Protein AF-0000000087791863 (afdb_homodimer)

Radius of gyration: 33.5 Å; Cα contacts (8 Å, |Δi|>4): 491; chains: 2; bounding box: 74×76×170 Å

Sequence (492 aa):
MNHEKNMSDNQSNGPSPSRRAFLNRAALTGAMGAVVIAGARPIWAQNAVPNVDATAPSPAPASTPATDDAKMAETPMAKAPVTSASDLEILNFALGLERLEAAFYSQVLGAHESRAYLTGRLLESAREIGAIEISHVETLQNAIIAAGGTLAPAATYRFPNNVFISPVAFSWFGYTLEEIGIGAYLGAVSQIESKDLRKAAASIYGSEVRHAAVLRSLGGFTFSPRYFESPLSVAQVQTLVAPYSAMNHEKNMSDNQSNGPSPSRRAFLNRAALTGAMGAVVIAGARPIWAQNAVPNVDATAPSPAPASTPATDDAKMAETPMAKAPVTSASDLEILNFALGLERLEAAFYSQVLGAHESRAYLTGRLLESAREIGAIEISHVETLQNAIIAAGGTLAPAATYRFPNNVFISPVAFSWFGYTLEEIGIGAYLGAVSQIESKDLRKAAASIYGSEVRHAAVLRSLGGFTFSPRYFESPLSVAQVQTLVAPYSA

Foldseek 3Di:
DDDDPDDDDDDDDDDPDDPDDDDDDPPPVPPPDPPPPDPPDPPPPDDPPDPPPPPDPDPPPDDPDDPDPPPPPPPPPPPPPQFDPVQLVLLLLLLQLLLQLLVLLVVLVVLCVVAVQDDDPLNVLSVVVSVVSVVLNVVSVVVSVVSVHDHDDHFAWADDPVLNRHSLNVLVVQLVSLLLLLQSLVVSLVPGDDPVSSVSSVVVNVVSVVSNCSSCVVSVHDDDDDPDRHHDDSVRSCVVRVVTTD/DDDPPDDDDDPPDPPPDPPDDDDDDPPPVPPPDPPPDDDDDPPPPDDPPPPPPPVPPPDDPDDPDDPDCPPPPPPPPPPPPQFDPVQLVLLLLLLQLLLQLLVLLVVLLVLCVVAVQDDDPLNVLSVVVSVVSVVLNVVSVVVSVVSVHDHDDHFAWADDPVLNRHSLNVLVVQLVSLLLLLQSLVVSLVPGDDPVSSVSSVVVNVVSVVSNCSSCVVSVHDDDDDPDRHHDDSVRSCVVRVVTTD

Secondary structure (DSSP, 8-state):
-------------------------------------------TT---------------------------------------HHHHHHHHHHHHHHHHHHHHHHHHHHHHHHH----HHHHHHHHHHHHHHHHHHHHHHHHHHHTT--PPPP--B---GGGGT-HHHHHHHHHHHHHHHHHHHHHHHHH---HHHHHHHHHHHHHHHHHHHHHHHHTT------S------HHHHHHHHGGGB-/-------------------------------------------TT---------------------------------------HHHHHHHHHHHHHHHHHHHHHHHHHHHHHHH----HHHHHHHHHHHHHHHHHHHHHHHHHHHTT--PPPP--B---GGGGT-HHHHHHHHHHHHHHHHHHHHHHHHH---HHHHHHHHHHHHHHHHHHHHHHHHTT------S------HHHHHHHHGGGB-

Solvent-accessible surface area (backbone atoms only — not comparable to full-atom values): 29294 Å² total; per-residue (Å²): 142,79,86,75,91,67,90,73,91,88,82,92,74,86,78,81,85,75,94,78,86,77,97,83,82,85,71,82,70,78,74,82,72,81,74,80,72,79,82,72,79,81,74,82,72,64,86,69,75,75,76,73,76,73,64,73,77,71,77,77,76,77,82,72,74,82,67,80,76,70,74,69,73,74,62,76,68,75,71,72,81,78,63,49,72,67,41,50,52,51,47,40,52,51,34,52,51,30,46,51,51,22,49,51,34,48,50,39,54,54,37,30,74,79,60,63,50,55,57,70,68,57,38,52,46,44,53,52,52,26,54,31,28,46,50,50,30,52,51,42,52,51,52,37,47,75,53,72,45,79,82,65,81,86,82,48,73,48,74,71,71,54,41,54,66,31,56,54,46,29,20,51,49,51,22,50,53,25,50,50,48,33,14,40,34,42,37,44,40,28,65,41,73,52,44,70,60,19,36,52,43,42,17,43,29,49,21,28,49,36,46,23,42,42,27,29,44,72,47,74,38,87,58,69,70,47,74,56,49,64,64,32,52,72,68,54,49,49,61,72,48,46,82,31,54,99,135,87,70,86,69,87,76,84,89,78,83,69,71,75,77,76,82,82,88,81,85,73,96,79,80,84,71,82,69,80,75,80,73,82,75,78,75,79,81,78,75,81,71,84,71,64,88,70,75,75,76,74,77,72,63,73,75,73,78,78,77,77,80,73,75,81,68,80,76,70,76,70,74,74,63,76,68,76,72,70,78,78,63,48,71,65,40,49,53,50,47,40,53,51,35,53,52,30,46,52,51,23,49,50,33,50,52,38,55,54,37,29,75,79,61,62,51,54,56,73,68,57,38,52,45,44,54,51,51,26,54,29,28,46,49,50,30,53,51,43,54,52,51,38,47,74,54,72,45,78,82,66,80,88,82,48,74,49,74,71,70,55,41,54,66,30,54,54,46,30,22,51,51,52,21,51,54,25,50,51,47,34,14,41,33,41,37,43,42,28,66,40,74,53,45,69,61,18,36,53,43,42,17,44,30,50,21,27,49,37,45,22,42,44,26,28,42,73,46,74,41,86,58,68,71,48,74,55,50,63,65,31,52,72,67,55,50,50,61,72,47,48,83,33,54,99

InterPro domains:
  IPR006311 Twin-arginine translocation pathway, signal sequence [PS51318] (1-48)
  IPR009078 Ferritin-like superfamily [SSF47240] (84-220)
  IPR012347 Ferritin-like [G3DSA:1.20.1260.10] (82-220)
  IPR052965 Pigment-associated catalase-like [PTHR31694] (50-220)

Nearest PDB structures (foldseek):
  8w9k-assembly2_C  TM=8.940E-01  e=1.267E-07  Ramazzottius varieornatus
  8kce-assembly1_A-2  TM=8.966E-01  e=3.757E-07  Ramazzottius varieornatus
  2ib0-assembly1_A  TM=8.498E-01  e=1.342E-03  Mycobacterium tuberculosis
  2ib0-assembly1_B  TM=8.751E-01  e=2.253E-03  Mycobacterium tuberculosis
  3erz-assembly1_A  TM=7.883E-01  e=4.540E-02  Homo sapiens

pLDDT: mean 72.41, std 34.54, range [17.77, 98.88]

Organism: NCBI:txid1960156

Structure (mmCIF, N/CA/C/O backbone):
data_AF-0000000087791863-model_v1
#
loop_
_entity.id
_entity.type
_entity.pdbx_description
1 polymer 'Ferritin-like domain-containing protein'
#
loop_
_atom_site.group_PDB
_atom_site.id
_atom_site.type_symbol
_atom_site.label_atom_id
_atom_site.label_alt_id
_atom_site.label_comp_id
_atom_site.label_asym_id
_atom_site.label_entity_id
_atom_site.label_seq_id
_atom_site.pdbx_PDB_ins_code
_atom_site.Cartn_x
_atom_site.Cartn_y
_atom_site.Cartn_z
_atom_site.occupancy
_atom_site.B_iso_or_equiv
_atom_site.auth_seq_id
_atom_site.auth_comp_id
_atom_site.auth_asym_id
_atom_site.auth_atom_id
_atom_site.pdbx_PDB_model_num
ATOM 1 N N . MET A 1 1 ? -21.234 -7.641 95.438 1 21.47 1 MET A N 1
ATOM 2 C CA . MET A 1 1 ? -22.078 -8.602 94.75 1 21.47 1 MET A CA 1
ATOM 3 C C . MET A 1 1 ? -21.656 -8.711 93.25 1 21.47 1 MET A C 1
ATOM 5 O O . MET A 1 1 ? -21.031 -7.797 92.75 1 21.47 1 MET A O 1
ATOM 9 N N . ASN A 1 2 ? -21.938 -9.898 92.5 1 19.34 2 ASN A N 1
ATOM 10 C CA . ASN A 1 2 ? -21.562 -10.891 91.5 1 19.34 2 ASN A CA 1
ATOM 11 C C . ASN A 1 2 ? -21.938 -10.453 90.125 1 19.34 2 ASN A C 1
ATOM 13 O O . ASN A 1 2 ? -21.5 -11.055 89.125 1 19.34 2 ASN A O 1
ATOM 17 N N . HIS A 1 3 ? -23.062 -9.641 90 1 20.61 3 HIS A N 1
ATOM 18 C CA . HIS A 1 3 ? -23.891 -10.109 88.875 1 20.61 3 HIS A CA 1
ATOM 19 C C . HIS A 1 3 ? -23.125 -10.062 87.562 1 20.61 3 HIS A C 1
ATOM 21 O O . HIS A 1 3 ? -22.203 -9.258 87.438 1 20.61 3 HIS A O 1
ATOM 27 N N . GLU A 1 4 ? -23.609 -10.867 86.5 1 18.36 4 GLU A N 1
ATOM 28 C CA . GLU A 1 4 ? -23.578 -11.805 85.375 1 18.36 4 GLU A CA 1
ATOM 29 C C . GLU A 1 4 ? -23.594 -11.078 84.062 1 18.36 4 GLU A C 1
ATOM 31 O O . GLU A 1 4 ? -24.609 -10.461 83.688 1 18.36 4 GLU A O 1
ATOM 36 N N . LYS A 1 5 ? -22.688 -10.172 83.688 1 23.77 5 LYS A N 1
ATOM 37 C CA . LYS A 1 5 ? -22.656 -9.414 82.438 1 23.77 5 LYS A CA 1
ATOM 38 C C . LYS A 1 5 ? -22.844 -10.336 81.25 1 23.77 5 LYS A C 1
ATOM 40 O O . LYS A 1 5 ? -21.875 -10.906 80.75 1 23.77 5 LYS A O 1
ATOM 45 N N . ASN A 1 6 ? -23.859 -11.25 81.375 1 18.31 6 ASN A N 1
ATOM 46 C CA . ASN A 1 6 ? -24.016 -12.422 80.562 1 18.31 6 ASN A CA 1
ATOM 47 C C . ASN A 1 6 ? -23.938 -12.062 79.062 1 18.31 6 ASN A C 1
ATOM 49 O O . ASN A 1 6 ? -23.141 -12.648 78.312 1 18.31 6 ASN A O 1
ATOM 53 N N . MET A 1 7 ? -25.109 -11.883 78.312 1 19.31 7 MET A N 1
ATOM 54 C CA . MET A 1 7 ? -25.625 -12.898 77.375 1 19.31 7 MET A CA 1
ATOM 55 C C . MET A 1 7 ? -25.094 -12.664 76 1 19.31 7 MET A C 1
ATOM 57 O O . MET A 1 7 ? -24.562 -11.602 75.688 1 19.31 7 MET A O 1
ATOM 61 N N . SER A 1 8 ? -25.734 -13.352 74.75 1 18.3 8 SER A N 1
ATOM 62 C CA . SER A 1 8 ? -25.797 -14.43 73.75 1 18.3 8 SER A CA 1
ATOM 63 C C . SER A 1 8 ? -25.938 -13.883 72.375 1 18.3 8 SER A C 1
ATOM 65 O O . SER A 1 8 ? -26.078 -14.648 71.375 1 18.3 8 SER A O 1
ATOM 67 N N . ASP A 1 9 ? -26.047 -12.523 72.188 1 19.36 9 ASP A N 1
ATOM 68 C CA . ASP A 1 9 ? -26.969 -12.484 71 1 19.36 9 ASP A CA 1
ATOM 69 C C . ASP A 1 9 ? -26.422 -13.258 69.812 1 19.36 9 ASP A C 1
ATOM 71 O O . ASP A 1 9 ? -25.203 -13.352 69.688 1 19.36 9 ASP A O 1
ATOM 75 N N . ASN A 1 10 ? -27.25 -13.812 68.875 1 19.39 10 ASN A N 1
ATOM 76 C CA . ASN A 1 10 ? -27.734 -14.82 67.938 1 19.39 10 ASN A CA 1
ATOM 77 C C . ASN A 1 10 ? -27.016 -14.711 66.625 1 19.39 10 ASN A C 1
ATOM 79 O O . ASN A 1 10 ? -26.453 -13.664 66.25 1 19.39 10 ASN A O 1
ATOM 83 N N . GLN A 1 11 ? -27.312 -15.688 65.5 1 17.83 11 GLN A N 1
ATOM 84 C CA . GLN A 1 11 ? -26.922 -16.75 64.562 1 17.83 11 GLN A CA 1
ATOM 85 C C . GLN A 1 11 ? -26.75 -16.188 63.156 1 17.83 11 GLN A C 1
ATOM 87 O O . GLN A 1 11 ? -25.844 -16.594 62.438 1 17.83 11 GLN A O 1
ATOM 92 N N . SER A 1 12 ? -27.719 -15.359 62.531 1 19.52 12 SER A N 1
ATOM 93 C CA . SER A 1 12 ? -28.281 -15.984 61.312 1 19.52 12 SER A CA 1
ATOM 94 C C . SER A 1 12 ? -27.312 -15.914 60.156 1 19.52 12 SER A C 1
ATOM 96 O O . SER A 1 12 ? -26.5 -14.992 60.062 1 19.52 12 SER A O 1
ATOM 98 N N . ASN A 1 13 ? -27.266 -17.016 59.094 1 19.86 13 ASN A N 1
ATOM 99 C CA . ASN A 1 13 ? -26.625 -17.906 58.125 1 19.86 13 ASN A CA 1
ATOM 100 C C . ASN A 1 13 ? -26.484 -17.25 56.75 1 19.86 13 ASN A C 1
ATOM 102 O O . ASN A 1 13 ? -25.812 -17.781 55.875 1 19.86 13 ASN A O 1
ATOM 106 N N . GLY A 1 14 ? -27.375 -16.375 56.156 1 21.92 14 GLY A N 1
ATOM 107 C CA . GLY A 1 14 ? -27.781 -16.844 54.844 1 21.92 14 GLY A CA 1
ATOM 108 C C . GLY A 1 14 ? -26.688 -16.672 53.781 1 21.92 14 GLY A C 1
ATOM 109 O O . GLY A 1 14 ? -25.922 -15.711 53.844 1 21.92 14 GLY A O 1
ATOM 110 N N . PRO A 1 15 ? -26.219 -17.828 53.031 1 22.89 15 PRO A N 1
ATOM 111 C CA . PRO A 1 15 ? -25.125 -18.141 52.125 1 22.89 15 PRO A CA 1
ATOM 112 C C . PRO A 1 15 ? -25.203 -17.328 50.812 1 22.89 15 PRO A C 1
ATOM 114 O O . PRO A 1 15 ? -26.266 -17.203 50.219 1 22.89 15 PRO A O 1
ATOM 117 N N . SER A 1 16 ? -24.719 -16.141 50.781 1 22.75 16 SER A N 1
ATOM 118 C CA . SER A 1 16 ? -24.875 -15.367 49.562 1 22.75 16 SER A CA 1
ATOM 119 C C . SER A 1 16 ? -24.469 -16.188 48.344 1 22.75 16 SER A C 1
ATOM 121 O O . SER A 1 16 ? -23.438 -16.859 48.344 1 22.75 16 SER A O 1
ATOM 123 N N . PRO A 1 17 ? -25.344 -16.344 47.25 1 20.08 17 PRO A N 1
ATOM 124 C CA . PRO A 1 17 ? -25.453 -17.156 46.031 1 20.08 17 PRO A CA 1
ATOM 125 C C . PRO A 1 17 ? -24.219 -17.047 45.125 1 20.08 17 PRO A C 1
ATOM 127 O O . PRO A 1 17 ? -23.484 -16.078 45.219 1 20.08 17 PRO A O 1
ATOM 130 N N . SER A 1 18 ? -23.828 -18.281 44.406 1 19.94 18 SER A N 1
ATOM 131 C CA . SER A 1 18 ? -22.938 -19.047 43.531 1 19.94 18 SER A CA 1
ATOM 132 C C . SER A 1 18 ? -22.938 -18.5 42.125 1 19.94 18 SER A C 1
ATOM 134 O O . SER A 1 18 ? -22.609 -19.219 41.156 1 19.94 18 SER A O 1
ATOM 136 N N . ARG A 1 19 ? -22.969 -17.188 41.875 1 20.27 19 ARG A N 1
ATOM 137 C CA . ARG A 1 19 ? -23.203 -16.844 40.469 1 20.27 19 ARG A CA 1
ATOM 138 C C . ARG A 1 19 ? -22.219 -17.562 39.562 1 20.27 19 ARG A C 1
ATOM 140 O O . ARG A 1 19 ? -21.016 -17.359 39.656 1 20.27 19 ARG A O 1
ATOM 147 N N . ARG A 1 20 ? -22.484 -18.828 38.812 1 19.09 20 ARG A N 1
ATOM 148 C CA . ARG A 1 20 ? -22.156 -19.891 37.875 1 19.09 20 ARG A CA 1
ATOM 149 C C . ARG A 1 20 ? -21.5 -19.328 36.625 1 19.09 20 ARG A C 1
ATOM 151 O O . ARG A 1 20 ? -20.438 -19.781 36.219 1 19.09 20 ARG A O 1
ATOM 158 N N . ALA A 1 21 ? -22.266 -19.172 35.406 1 18.78 21 ALA A N 1
ATOM 159 C CA . ALA A 1 21 ? -22.344 -19.984 34.188 1 18.78 21 ALA A CA 1
ATOM 160 C C . ALA A 1 21 ? -21.344 -19.484 33.156 1 18.78 21 ALA A C 1
ATOM 162 O O . ALA A 1 21 ? -20.625 -20.297 32.531 1 18.78 21 ALA A O 1
ATOM 163 N N . PHE A 1 22 ? -21.562 -18.422 32.156 1 18.69 22 PHE A N 1
ATOM 164 C CA . PHE A 1 22 ? -21.797 -18.641 30.75 1 18.69 22 PHE A CA 1
ATOM 165 C C . PHE A 1 22 ? -20.5 -18.547 29.953 1 18.69 22 PHE A C 1
ATOM 167 O O . PHE A 1 22 ? -20.234 -19.391 29.094 1 18.69 22 PHE A O 1
ATOM 174 N N . LEU A 1 23 ? -19.875 -17.344 29.453 1 21.02 23 LEU A N 1
ATOM 175 C CA . LEU A 1 23 ? -19.641 -17.219 28.031 1 21.02 23 LEU A CA 1
ATOM 176 C C . LEU A 1 23 ? -18.375 -17.984 27.625 1 21.02 23 LEU A C 1
ATOM 178 O O . LEU A 1 23 ? -17.375 -17.953 28.328 1 21.02 23 LEU A O 1
ATOM 182 N N . ASN A 1 24 ? -18.391 -18.891 26.469 1 18.25 24 ASN A N 1
ATOM 183 C CA . ASN A 1 24 ? -17.859 -19.953 25.625 1 18.25 24 ASN A CA 1
ATOM 184 C C . ASN A 1 24 ? -16.594 -19.5 24.906 1 18.25 24 ASN A C 1
ATOM 186 O O . ASN A 1 24 ? -16.547 -18.406 24.328 1 18.25 24 ASN A O 1
ATOM 190 N N . ARG A 1 25 ? -15.344 -20.078 25.031 1 20.58 25 ARG A N 1
ATOM 191 C CA . ARG A 1 25 ? -13.945 -20.25 24.641 1 20.58 25 ARG A CA 1
ATOM 192 C C . ARG A 1 25 ? -13.836 -20.672 23.188 1 20.58 25 ARG A C 1
ATOM 194 O O . ARG A 1 25 ? -13.984 -21.844 22.859 1 20.58 25 ARG A O 1
ATOM 201 N N . ALA A 1 26 ? -14.406 -19.953 22.125 1 21.67 26 ALA A N 1
ATOM 202 C CA . ALA A 1 26 ? -14.227 -20.578 20.812 1 21.67 26 ALA A CA 1
ATOM 203 C C . ALA A 1 26 ? -12.742 -20.688 20.453 1 21.67 26 ALA A C 1
ATOM 205 O O . ALA A 1 26 ? -12.078 -19.672 20.219 1 21.67 26 ALA A O 1
ATOM 206 N N . ALA A 1 27 ? -11.922 -21.5 21 1 21.8 27 ALA A N 1
ATOM 207 C CA . ALA A 1 27 ? -10.555 -21.969 20.781 1 21.8 27 ALA A CA 1
ATOM 208 C C . ALA A 1 27 ? -10.406 -22.562 19.375 1 21.8 27 ALA A C 1
ATOM 210 O O . ALA A 1 27 ? -10.844 -23.688 19.125 1 21.8 27 ALA A O 1
ATOM 211 N N . LEU A 1 28 ? -10.797 -21.875 18.25 1 22.61 28 LEU A N 1
ATOM 212 C CA . LEU A 1 28 ? -10.594 -22.672 17.047 1 22.61 28 LEU A CA 1
ATOM 213 C C . LEU A 1 28 ? -9.125 -23.062 16.906 1 22.61 28 LEU A C 1
ATOM 215 O O . LEU A 1 28 ? -8.266 -22.203 16.703 1 22.61 28 LEU A O 1
ATOM 219 N N . THR A 1 29 ? -8.57 -23.891 17.609 1 22.8 29 THR A N 1
ATOM 220 C CA . THR A 1 29 ? -7.27 -24.547 17.609 1 22.8 29 THR A CA 1
ATOM 221 C C . THR A 1 29 ? -7.074 -25.344 16.312 1 22.8 29 THR A C 1
ATOM 223 O O . THR A 1 29 ? -7.465 -26.516 16.234 1 22.8 29 THR A O 1
ATOM 226 N N . GLY A 1 30 ? -7.473 -24.891 15.094 1 22.83 30 GLY A N 1
ATOM 227 C CA . GLY A 1 30 ? -7.305 -25.891 14.047 1 22.83 30 GLY A CA 1
ATOM 228 C C . GLY A 1 30 ? -5.879 -26.391 13.93 1 22.83 30 GLY A C 1
ATOM 229 O O . GLY A 1 30 ? -4.926 -25.625 14.062 1 22.83 30 GLY A O 1
ATOM 230 N N . ALA A 1 31 ? -5.594 -27.578 14.305 1 22.31 31 ALA A N 1
ATOM 231 C CA . ALA A 1 31 ? -4.438 -28.469 14.289 1 22.31 31 ALA A CA 1
ATOM 232 C C . ALA A 1 31 ? -3.92 -28.672 12.867 1 22.31 31 ALA A C 1
ATOM 234 O O . ALA A 1 31 ? -4.625 -29.219 12.016 1 22.31 31 ALA A O 1
ATOM 235 N N . MET A 1 32 ? -3.295 -27.703 12.273 1 24.03 32 MET A N 1
ATOM 236 C CA . MET A 1 32 ? -2.752 -27.938 10.938 1 24.03 32 MET A CA 1
ATOM 237 C C . MET A 1 32 ? -1.8 -29.125 10.938 1 24.03 32 MET A C 1
ATOM 239 O O . MET A 1 32 ? -0.81 -29.141 11.672 1 24.03 32 MET A O 1
ATOM 243 N N . GLY A 1 33 ? -2.357 -30.328 10.805 1 22.7 33 GLY A N 1
ATOM 244 C CA . GLY A 1 33 ? -1.66 -31.609 10.695 1 22.7 33 GLY A CA 1
ATOM 245 C C . GLY A 1 33 ? -0.576 -31.609 9.641 1 22.7 33 GLY A C 1
ATOM 246 O O . GLY A 1 33 ? -0.689 -30.922 8.625 1 22.7 33 GLY A O 1
ATOM 247 N N . ALA A 1 34 ? 0.554 -31.938 10.008 1 24.33 34 ALA A N 1
ATOM 248 C CA . ALA A 1 34 ? 1.848 -32.062 9.344 1 24.33 34 ALA A CA 1
ATOM 249 C C . ALA A 1 34 ? 1.799 -33.125 8.242 1 24.33 34 ALA A C 1
ATOM 251 O O . ALA A 1 34 ? 1.674 -34.312 8.523 1 24.33 34 ALA A O 1
ATOM 252 N N . VAL A 1 35 ? 0.836 -32.969 7.199 1 22.64 35 VAL A N 1
ATOM 253 C CA . VAL A 1 35 ? 0.885 -34.062 6.254 1 22.64 35 VAL A CA 1
ATOM 254 C C . VAL A 1 35 ? 2.262 -34.125 5.598 1 22.64 35 VAL A C 1
ATOM 256 O O . VAL A 1 35 ? 2.77 -33.094 5.113 1 22.64 35 VAL A O 1
ATOM 259 N N . VAL A 1 36 ? 2.979 -35.062 5.957 1 23.2 36 VAL A N 1
ATOM 260 C CA . VAL A 1 36 ? 4.27 -35.5 5.453 1 23.2 36 VAL A CA 1
ATOM 261 C C . VAL A 1 36 ? 4.129 -35.938 3.996 1 23.2 36 VAL A C 1
ATOM 263 O O . VAL A 1 36 ? 3.486 -36.969 3.705 1 23.2 36 VAL A O 1
ATOM 266 N N . ILE A 1 37 ? 3.449 -35.156 3.17 1 22.34 37 ILE A N 1
ATOM 267 C CA . ILE A 1 37 ? 3.262 -35.75 1.859 1 22.34 37 ILE A CA 1
ATOM 268 C C . ILE A 1 37 ? 4.613 -35.938 1.173 1 22.34 37 ILE A C 1
ATOM 270 O O . ILE A 1 37 ? 5.445 -35.031 1.187 1 22.34 37 ILE A O 1
ATOM 274 N N . ALA A 1 38 ? 4.941 -37.219 0.893 1 22.48 38 ALA A N 1
ATOM 275 C CA . ALA A 1 38 ? 6.023 -37.812 0.118 1 22.48 38 ALA A CA 1
ATOM 276 C C . ALA A 1 38 ? 6.07 -37.25 -1.296 1 22.48 38 ALA A C 1
ATOM 278 O O . ALA A 1 38 ? 5.027 -37.031 -1.913 1 22.48 38 ALA A O 1
ATOM 279 N N . GLY A 1 39 ? 7.09 -36.531 -1.681 1 23.36 39 GLY A N 1
ATOM 280 C CA . GLY A 1 39 ? 7.516 -35.719 -2.812 1 23.36 39 GLY A CA 1
ATOM 281 C C . GLY A 1 39 ? 7.539 -36.5 -4.121 1 23.36 39 GLY A C 1
ATOM 282 O O . GLY A 1 39 ? 8.508 -37.188 -4.418 1 23.36 39 GLY A O 1
ATOM 283 N N . ALA A 1 40 ? 6.301 -37.219 -4.453 1 21.47 40 ALA A N 1
ATOM 284 C CA . ALA A 1 40 ? 6.5 -37.906 -5.73 1 21.47 40 ALA A CA 1
ATOM 285 C C . ALA A 1 40 ? 6.781 -36.906 -6.848 1 21.47 40 ALA A C 1
ATOM 287 O O . ALA A 1 40 ? 6.324 -35.75 -6.789 1 21.47 40 ALA A O 1
ATOM 288 N N . ARG A 1 41 ? 7.715 -37.188 -7.777 1 23.33 41 ARG A N 1
ATOM 289 C CA . ARG A 1 41 ? 8.375 -36.5 -8.891 1 23.33 41 ARG A CA 1
ATOM 290 C C . ARG A 1 41 ? 7.391 -36.219 -10.023 1 23.33 41 ARG A C 1
ATOM 292 O O . ARG A 1 41 ? 6.852 -37.156 -10.625 1 23.33 41 ARG A O 1
ATOM 299 N N . PRO A 1 42 ? 6.398 -35.219 -9.883 1 20.17 42 PRO A N 1
ATOM 300 C CA . PRO A 1 42 ? 5.449 -35.25 -11 1 20.17 42 PRO A CA 1
ATOM 301 C C . PRO A 1 42 ? 6.129 -35.094 -12.352 1 20.17 42 PRO A C 1
ATOM 303 O O . PRO A 1 42 ? 7.102 -34.344 -12.469 1 20.17 42 PRO A O 1
ATOM 306 N N . ILE A 1 43 ? 5.941 -36 -13.328 1 19.06 43 ILE A N 1
ATOM 307 C CA . ILE A 1 43 ? 6.41 -36.312 -14.68 1 19.06 43 ILE A CA 1
ATOM 308 C C . ILE A 1 43 ? 5.898 -35.25 -15.648 1 19.06 43 ILE A C 1
ATOM 310 O O . ILE A 1 43 ? 6.188 -35.281 -16.844 1 19.06 43 ILE A O 1
ATOM 314 N N . TRP A 1 44 ? 5.023 -34.312 -15.172 1 20.7 44 TRP A N 1
ATOM 315 C CA . TRP A 1 44 ? 4.266 -33.75 -16.297 1 20.7 44 TRP A CA 1
ATOM 316 C C . TRP A 1 44 ? 5.148 -32.875 -17.172 1 20.7 44 TRP A C 1
ATOM 318 O O . TRP A 1 44 ? 5.297 -31.688 -16.906 1 20.7 44 TRP A O 1
ATOM 328 N N . ALA A 1 45 ? 6.395 -33.188 -17.406 1 19.78 45 ALA A N 1
ATOM 329 C CA . ALA A 1 45 ? 7.281 -32.281 -18.156 1 19.78 45 ALA A CA 1
ATOM 330 C C . ALA A 1 45 ? 6.754 -32.031 -19.562 1 19.78 45 ALA A C 1
ATOM 332 O O . ALA A 1 45 ? 7.203 -31.125 -20.25 1 19.78 45 ALA A O 1
ATOM 333 N N . GLN A 1 46 ? 5.887 -32.906 -20.172 1 17.92 46 GLN A N 1
ATOM 334 C CA . GLN A 1 46 ? 6.328 -33.062 -21.562 1 17.92 46 GLN A CA 1
ATOM 335 C C . GLN A 1 46 ? 5.809 -31.938 -22.438 1 17.92 46 GLN A C 1
ATOM 337 O O . GLN A 1 46 ? 6.242 -31.781 -23.578 1 17.92 46 GLN A O 1
ATOM 342 N N . ASN A 1 47 ? 4.535 -31.406 -22.219 1 19.23 47 ASN A N 1
ATOM 343 C CA . ASN A 1 47 ? 3.855 -31.125 -23.469 1 19.23 47 ASN A CA 1
ATOM 344 C C . ASN A 1 47 ? 4.5 -29.953 -24.203 1 19.23 47 ASN A C 1
ATOM 346 O O . ASN A 1 47 ? 4.551 -28.844 -23.688 1 19.23 47 ASN A O 1
ATOM 350 N N . ALA A 1 48 ? 5.484 -30.188 -25.016 1 20.28 48 ALA A N 1
ATOM 351 C CA . ALA A 1 48 ? 6.297 -29.375 -25.922 1 20.28 48 ALA A CA 1
ATOM 352 C C . ALA A 1 48 ? 5.422 -28.578 -26.891 1 20.28 48 ALA A C 1
ATOM 354 O O . ALA A 1 48 ? 4.594 -29.156 -27.594 1 20.28 48 ALA A O 1
ATOM 355 N N . VAL A 1 49 ? 4.82 -27.484 -26.406 1 20.8 49 VAL A N 1
ATOM 356 C CA . VAL A 1 49 ? 4.07 -26.656 -27.344 1 20.8 49 VAL A CA 1
ATOM 357 C C . VAL A 1 49 ? 4.859 -26.5 -28.641 1 20.8 49 VAL A C 1
ATOM 359 O O . VAL A 1 49 ? 6.066 -26.25 -28.609 1 20.8 49 VAL A O 1
ATOM 362 N N . PRO A 1 50 ? 4.344 -27.125 -29.641 1 20.34 50 PRO A N 1
ATOM 363 C CA . PRO A 1 50 ? 4.945 -27.156 -30.984 1 20.34 50 PRO A CA 1
ATOM 364 C C . PRO A 1 50 ? 5.312 -25.766 -31.5 1 20.34 50 PRO A C 1
ATOM 366 O O . PRO A 1 50 ? 4.656 -24.781 -31.156 1 20.34 50 PRO A O 1
ATOM 369 N N . ASN A 1 51 ? 6.598 -25.562 -31.719 1 20.11 51 ASN A N 1
ATOM 370 C CA . ASN A 1 51 ? 7.359 -24.453 -32.281 1 20.11 51 ASN A CA 1
ATOM 371 C C . ASN A 1 51 ? 6.766 -23.984 -33.625 1 20.11 51 ASN A C 1
ATOM 373 O O . ASN A 1 51 ? 6.715 -24.75 -34.562 1 20.11 51 ASN A O 1
ATOM 377 N N . VAL A 1 52 ? 5.523 -23.469 -33.5 1 21.11 52 VAL A N 1
ATOM 378 C CA . VAL A 1 52 ? 4.914 -23.016 -34.75 1 21.11 52 VAL A CA 1
ATOM 379 C C . VAL A 1 52 ? 5.965 -22.312 -35.594 1 21.11 52 VAL A C 1
ATOM 381 O O . VAL A 1 52 ? 6.844 -21.625 -35.094 1 21.11 52 VAL A O 1
ATOM 384 N N . ASP A 1 53 ? 6.242 -22.953 -36.688 1 19.58 53 ASP A N 1
ATOM 385 C CA . ASP A 1 53 ? 7.176 -22.719 -37.812 1 19.58 53 ASP A CA 1
ATOM 386 C C . ASP A 1 53 ? 6.961 -21.344 -38.438 1 19.58 53 ASP A C 1
ATOM 388 O O . ASP A 1 53 ? 5.906 -21.078 -39 1 19.58 53 ASP A O 1
ATOM 392 N N . ALA A 1 54 ? 7.215 -20.312 -37.688 1 22.02 54 ALA A N 1
ATOM 393 C CA . ALA A 1 54 ? 7.145 -18.938 -38.188 1 22.02 54 ALA A CA 1
ATOM 394 C C . ALA A 1 54 ? 7.938 -18.766 -39.469 1 22.02 54 ALA A C 1
ATOM 396 O O . ALA A 1 54 ? 8.398 -17.656 -39.781 1 22.02 54 ALA A O 1
ATOM 397 N N . THR A 1 55 ? 7.852 -19.75 -40.344 1 21.39 55 THR A N 1
ATOM 398 C CA . THR A 1 55 ? 8.828 -19.625 -41.406 1 21.39 55 THR A CA 1
ATOM 399 C C . THR A 1 55 ? 8.508 -18.422 -42.281 1 21.39 55 THR A C 1
ATOM 401 O O . THR A 1 55 ? 9.156 -18.219 -43.312 1 21.39 55 THR A O 1
ATOM 404 N N . ALA A 1 56 ? 7.434 -17.719 -42.062 1 23.39 56 ALA A N 1
ATOM 405 C CA . ALA A 1 56 ? 7.145 -17.125 -43.344 1 23.39 56 ALA A CA 1
ATOM 406 C C . ALA A 1 56 ? 8.281 -16.203 -43.812 1 23.39 56 ALA A C 1
ATOM 408 O O . ALA A 1 56 ? 8.852 -15.477 -43 1 23.39 56 ALA A O 1
ATOM 409 N N . PRO A 1 57 ? 8.703 -16.312 -45.062 1 20.78 57 PRO A N 1
ATOM 410 C CA . PRO A 1 57 ? 9.906 -15.773 -45.719 1 20.78 57 PRO A CA 1
ATOM 411 C C . PRO A 1 57 ? 9.93 -14.25 -45.75 1 20.78 57 PRO A C 1
ATOM 413 O O . PRO A 1 57 ? 8.875 -13.617 -45.812 1 20.78 57 PRO A O 1
ATOM 416 N N . SER A 1 58 ? 10.758 -13.633 -44.938 1 22.02 58 SER A N 1
ATOM 417 C CA . SER A 1 58 ? 11.109 -12.227 -44.781 1 22.02 58 SER A CA 1
ATOM 418 C C . SER A 1 58 ? 11.445 -11.586 -46.125 1 22.02 58 SER A C 1
ATOM 420 O O . SER A 1 58 ? 12.312 -12.078 -46.875 1 22.02 58 SER A O 1
ATOM 422 N N . PRO A 1 59 ? 10.383 -11.086 -46.781 1 22.92 59 PRO A N 1
ATOM 423 C CA . PRO A 1 59 ? 10.82 -10.555 -48.094 1 22.92 59 PRO A CA 1
ATOM 424 C C . PRO A 1 59 ? 12.086 -9.695 -47.969 1 22.92 59 PRO A C 1
ATOM 426 O O . PRO A 1 59 ? 12.352 -9.117 -46.906 1 22.92 59 PRO A O 1
ATOM 429 N N . ALA A 1 60 ? 13.047 -9.984 -48.875 1 23.31 60 ALA A N 1
ATOM 430 C CA . ALA A 1 60 ? 14.43 -9.508 -48.969 1 23.31 60 ALA A CA 1
ATOM 431 C C . ALA A 1 60 ? 14.477 -8 -49.188 1 23.31 60 ALA A C 1
ATOM 433 O O . ALA A 1 60 ? 13.969 -7.488 -50.188 1 23.31 60 ALA A O 1
ATOM 434 N N . PRO A 1 61 ? 14.094 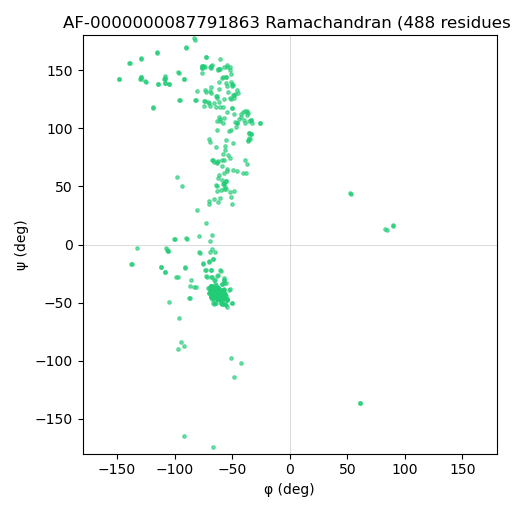-7.168 -48.125 1 22.67 61 PRO A N 1
ATOM 435 C CA . PRO A 1 61 ? 14.07 -5.801 -48.656 1 22.67 61 PRO A CA 1
ATOM 436 C C . PRO A 1 61 ? 15.359 -5.41 -49.375 1 22.67 61 PRO A C 1
ATOM 438 O O . PRO A 1 61 ? 16.406 -6.016 -49.125 1 22.67 61 PRO A O 1
ATOM 441 N N . ALA A 1 62 ? 15.148 -4.5 -50.375 1 24.7 62 ALA A N 1
ATOM 442 C CA . ALA A 1 62 ? 15.969 -3.898 -51.406 1 24.7 62 ALA A CA 1
ATOM 443 C C . ALA A 1 62 ? 17.219 -3.238 -50.844 1 24.7 62 ALA A C 1
ATOM 445 O O . ALA A 1 62 ? 17.219 -2.83 -49.656 1 24.7 62 ALA A O 1
ATOM 446 N N . SER A 1 63 ? 18.359 -3.459 -51.531 1 24.2 63 SER A N 1
ATOM 447 C CA . SER A 1 63 ? 19.766 -3.18 -51.344 1 24.2 63 SER A CA 1
ATOM 448 C C . SER A 1 63 ? 20.016 -1.69 -51.125 1 24.2 63 SER A C 1
ATOM 450 O O . SER A 1 63 ? 19.859 -0.893 -52.062 1 24.2 63 SER A O 1
ATOM 452 N N . THR A 1 64 ? 19.297 -0.992 -50.219 1 24.31 64 THR A N 1
ATOM 453 C CA . THR A 1 64 ? 19.656 0.418 -50.281 1 24.31 64 THR A CA 1
ATOM 454 C C . THR A 1 64 ? 21.172 0.589 -50.219 1 24.31 64 THR A C 1
ATOM 456 O O . THR A 1 64 ? 21.859 -0.163 -49.531 1 24.31 64 THR A O 1
ATOM 459 N N . PRO A 1 65 ? 21.641 1.521 -51.094 1 22.59 65 PRO A N 1
ATOM 460 C CA . PRO A 1 65 ? 23.047 1.856 -51.375 1 22.59 65 PRO A CA 1
ATOM 461 C C . PRO A 1 65 ? 23.828 2.164 -50.094 1 22.59 65 PRO A C 1
ATOM 463 O O . PRO A 1 65 ? 23.234 2.527 -49.062 1 22.59 65 PRO A O 1
ATOM 466 N N . ALA A 1 66 ? 25.125 1.9 -50.25 1 25.44 66 ALA A N 1
ATOM 467 C CA . ALA A 1 66 ? 26.234 1.863 -49.312 1 25.44 66 ALA A CA 1
ATOM 468 C C . ALA A 1 66 ? 26.422 3.221 -48.625 1 25.44 66 ALA A C 1
ATOM 470 O O . ALA A 1 66 ? 26.875 4.176 -49.281 1 25.44 66 ALA A O 1
ATOM 471 N N . THR A 1 67 ? 25.344 3.869 -48.125 1 25.7 67 THR A N 1
ATOM 472 C CA . THR A 1 67 ? 25.859 5.129 -47.594 1 25.7 67 THR A CA 1
ATOM 473 C C . THR A 1 67 ? 2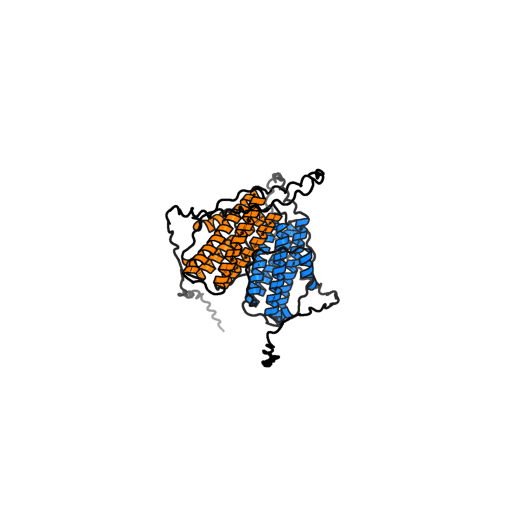7.062 4.895 -46.688 1 25.7 67 THR A C 1
ATOM 475 O O . THR A 1 67 ? 27.219 3.809 -46.125 1 25.7 67 THR A O 1
ATOM 478 N N . ASP A 1 68 ? 28.078 5.734 -46.875 1 24.39 68 ASP A N 1
ATOM 479 C CA . ASP A 1 68 ? 29.359 5.855 -46.156 1 24.39 68 ASP A CA 1
ATOM 480 C C . ASP A 1 68 ? 29.156 5.828 -44.656 1 24.39 68 ASP A C 1
ATOM 482 O O . ASP A 1 68 ? 28.344 6.586 -44.125 1 24.39 68 ASP A O 1
ATOM 486 N N . ASP A 1 69 ? 29.422 4.68 -44.125 1 25.42 69 ASP A N 1
ATOM 487 C CA . ASP A 1 69 ? 29.359 4.414 -42.688 1 25.42 69 ASP A CA 1
ATOM 488 C C . ASP A 1 69 ? 30.281 5.363 -41.938 1 25.42 69 ASP A C 1
ATOM 490 O O . ASP A 1 69 ? 31.5 5.223 -41.969 1 25.42 69 ASP A O 1
ATOM 494 N N . ALA A 1 70 ? 30.109 6.738 -41.969 1 25.97 70 ALA A N 1
ATOM 495 C CA . ALA A 1 70 ? 30.828 7.457 -40.906 1 25.97 70 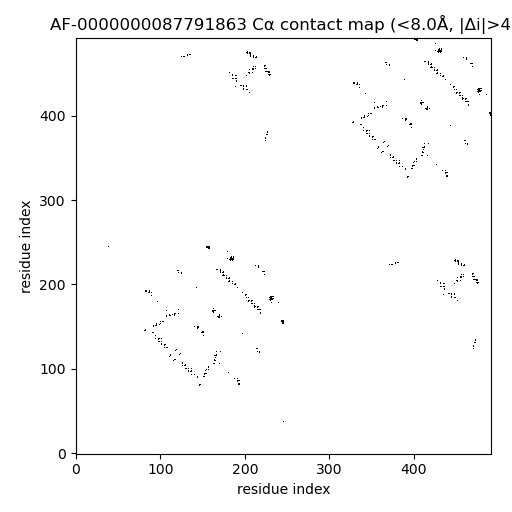ALA A CA 1
ATOM 496 C C . ALA A 1 70 ? 30.75 6.699 -39.594 1 25.97 70 ALA A C 1
ATOM 498 O O . ALA A 1 70 ? 29.688 6.246 -39.188 1 25.97 70 ALA A O 1
ATOM 499 N N . LYS A 1 71 ? 31.828 6.145 -39.25 1 28.28 71 LYS A N 1
ATOM 500 C CA . LYS A 1 71 ? 32.125 5.547 -37.938 1 28.28 71 LYS A CA 1
ATOM 501 C C . LYS A 1 71 ? 31.5 6.375 -36.812 1 28.28 71 LYS A C 1
ATOM 503 O O . LYS A 1 71 ? 31.969 7.488 -36.531 1 28.28 71 LYS A O 1
ATOM 508 N N . MET A 1 72 ? 30.188 6.367 -36.719 1 26.53 72 MET A N 1
ATOM 509 C CA . MET A 1 72 ? 29.672 6.945 -35.469 1 26.53 72 MET A CA 1
ATOM 510 C C . MET A 1 72 ? 30.609 6.625 -34.281 1 26.53 72 MET A C 1
ATOM 512 O O . MET A 1 72 ? 30.938 5.461 -34.062 1 26.53 72 MET A O 1
ATOM 516 N N . ALA A 1 73 ? 31.469 7.523 -33.969 1 32.03 73 ALA A N 1
ATOM 517 C CA . ALA A 1 73 ? 32.219 7.465 -32.719 1 32.03 73 ALA A CA 1
ATOM 518 C C . ALA A 1 73 ? 31.359 6.852 -31.609 1 32.03 73 ALA A C 1
ATOM 520 O O . ALA A 1 73 ? 30.203 7.23 -31.406 1 32.03 73 ALA A O 1
ATOM 521 N N . GLU A 1 74 ? 31.484 5.535 -31.375 1 30.92 74 GLU A N 1
ATOM 522 C CA . GLU A 1 74 ? 30.906 4.844 -30.234 1 30.92 74 GLU A CA 1
ATOM 523 C C . GLU A 1 74 ? 30.984 5.691 -28.969 1 30.92 74 GLU A C 1
ATOM 525 O O . GLU A 1 74 ? 32.094 5.961 -28.469 1 30.92 74 GLU A O 1
ATOM 530 N N . THR A 1 75 ? 30.375 6.84 -28.891 1 33.44 75 THR A N 1
ATOM 531 C CA . THR A 1 75 ? 30.344 7.375 -27.531 1 33.44 75 THR A CA 1
ATOM 532 C C . THR A 1 75 ? 30.203 6.25 -26.516 1 33.44 75 THR A C 1
ATOM 534 O O . THR A 1 75 ? 29.328 5.395 -26.641 1 33.44 75 THR A O 1
ATOM 537 N N . PRO A 1 76 ? 31.25 5.961 -25.828 1 33.69 76 PRO A N 1
ATOM 538 C CA . PRO A 1 76 ? 31.062 4.949 -24.781 1 33.69 76 PRO A CA 1
ATOM 539 C C . PRO A 1 76 ? 29.688 5.059 -24.109 1 33.69 76 PRO A C 1
ATOM 541 O O . PRO A 1 76 ? 29.312 6.145 -23.656 1 33.69 76 PRO A O 1
ATOM 544 N N . MET A 1 77 ? 28.703 4.422 -24.594 1 32.56 77 MET A N 1
ATOM 545 C CA . MET A 1 77 ? 27.484 4.281 -23.797 1 32.56 77 MET A CA 1
ATOM 546 C C . MET A 1 77 ? 27.828 4.148 -22.312 1 32.56 77 MET A C 1
ATOM 548 O O . MET A 1 77 ? 28.672 3.324 -21.938 1 32.56 77 MET A O 1
ATOM 552 N N . ALA A 1 78 ? 27.906 5.199 -21.594 1 37.06 78 ALA A N 1
ATOM 553 C CA . ALA A 1 78 ? 28.031 5.082 -20.141 1 37.06 78 ALA A CA 1
ATOM 554 C C . ALA A 1 78 ? 27.438 3.766 -19.656 1 37.06 78 ALA A C 1
ATOM 556 O O . ALA A 1 78 ? 26.344 3.383 -20.062 1 37.06 78 ALA A O 1
ATOM 557 N N . LYS A 1 79 ? 28.125 2.752 -19.297 1 39.78 79 LYS A N 1
ATOM 558 C CA . LYS A 1 79 ? 27.766 1.449 -18.734 1 39.78 79 LYS A CA 1
ATOM 559 C C . LYS A 1 79 ? 26.547 1.555 -17.828 1 39.78 79 LYS A C 1
ATOM 561 O O . LYS A 1 79 ? 26.484 2.43 -16.969 1 39.78 79 LYS A O 1
ATOM 566 N N . ALA A 1 80 ? 25.422 1.114 -18.172 1 47.53 80 ALA A N 1
ATOM 567 C CA . ALA A 1 80 ? 24.281 0.997 -17.25 1 47.53 80 ALA A CA 1
ATOM 568 C C . ALA A 1 80 ? 24.75 0.589 -15.859 1 47.53 80 ALA A C 1
ATOM 570 O O . ALA A 1 80 ? 25.594 -0.29 -15.719 1 47.53 80 ALA A O 1
ATOM 571 N N . PRO A 1 81 ? 24.641 1.428 -14.844 1 51.91 81 PRO A N 1
ATOM 572 C CA . PRO A 1 81 ? 25.188 1.039 -13.539 1 51.91 81 PRO A CA 1
ATOM 573 C C . PRO A 1 81 ? 24.953 -0.438 -13.219 1 51.91 81 PRO A C 1
ATOM 575 O O . PRO A 1 81 ? 23.875 -0.974 -13.5 1 51.91 81 PRO A O 1
ATOM 578 N N . VAL A 1 82 ? 25.891 -1.243 -13.109 1 58.44 82 VAL A N 1
ATOM 579 C CA . VAL A 1 82 ? 25.906 -2.664 -12.781 1 58.44 82 VAL A CA 1
ATOM 580 C C . VAL A 1 82 ? 25 -2.926 -11.578 1 58.44 82 VAL A C 1
ATOM 582 O O . VAL A 1 82 ? 25.156 -2.307 -10.523 1 58.44 82 VAL A O 1
ATOM 585 N N . THR A 1 83 ? 23.797 -3.514 -11.859 1 74.69 83 THR A N 1
ATOM 586 C CA . THR A 1 83 ? 22.953 -4.016 -10.781 1 74.69 83 THR A CA 1
ATOM 587 C C . THR A 1 83 ? 23.766 -4.891 -9.828 1 74.69 83 THR A C 1
ATOM 589 O O . THR A 1 83 ? 24.5 -5.773 -10.266 1 74.69 83 THR A O 1
ATOM 592 N N . SER A 1 84 ? 23.641 -4.559 -8.594 1 85.38 84 SER A N 1
ATOM 593 C CA . SER A 1 84 ? 24.406 -5.281 -7.586 1 85.38 84 SER A CA 1
ATOM 594 C C . SER A 1 84 ? 23.922 -6.723 -7.453 1 85.38 84 SER A C 1
ATOM 596 O O . SER A 1 84 ? 22.766 -7.027 -7.746 1 85.38 84 SER A O 1
ATOM 598 N N . ALA A 1 85 ? 24.781 -7.582 -7.031 1 85.5 85 ALA A N 1
ATOM 599 C CA . ALA A 1 85 ? 24.422 -8.969 -6.758 1 85.5 85 ALA A CA 1
ATOM 600 C C . ALA A 1 85 ? 23.328 -9.062 -5.707 1 85.5 85 ALA A C 1
ATOM 602 O O . ALA A 1 85 ? 22.438 -9.93 -5.793 1 85.5 85 ALA A O 1
ATOM 603 N N . SER A 1 86 ? 23.359 -8.18 -4.82 1 92.69 86 SER A N 1
ATOM 604 C CA . SER A 1 86 ? 22.344 -8.148 -3.77 1 92.69 86 SER A CA 1
ATOM 605 C C . SER A 1 86 ? 20.969 -7.809 -4.34 1 92.69 86 SER A C 1
ATOM 607 O O . SER A 1 86 ? 19.969 -8.422 -3.969 1 92.69 86 SER A O 1
ATOM 609 N N . ASP A 1 87 ? 20.969 -6.883 -5.285 1 96.94 87 ASP A N 1
ATOM 610 C CA . ASP A 1 87 ? 19.688 -6.535 -5.914 1 96.94 87 ASP A CA 1
ATOM 611 C C . ASP A 1 87 ? 19.109 -7.719 -6.684 1 96.94 87 ASP A C 1
ATOM 613 O O . ASP A 1 87 ? 17.906 -7.973 -6.625 1 96.94 87 ASP A O 1
ATOM 617 N N . LEU A 1 88 ? 19.984 -8.438 -7.352 1 96.88 88 LEU A N 1
ATOM 618 C CA . LEU A 1 88 ? 19.531 -9.57 -8.141 1 96.88 88 LEU A CA 1
ATOM 619 C C . LEU A 1 88 ? 18.984 -10.68 -7.246 1 96.88 88 LEU A C 1
ATOM 621 O O . LEU A 1 88 ? 18 -11.344 -7.59 1 96.88 88 LEU A O 1
ATOM 625 N N . GLU A 1 89 ? 19.594 -10.922 -6.125 1 96.94 89 GLU A N 1
ATOM 626 C CA . GLU A 1 89 ? 19.094 -11.906 -5.164 1 96.94 89 GLU A CA 1
ATOM 627 C C . GLU A 1 89 ? 17.719 -11.5 -4.629 1 96.94 89 GLU A C 1
ATOM 629 O O . GLU A 1 89 ? 16.828 -12.344 -4.516 1 96.94 89 GLU A O 1
ATOM 634 N N . ILE A 1 90 ? 17.578 -10.242 -4.34 1 97.56 90 ILE A N 1
ATOM 635 C CA . ILE A 1 90 ? 16.312 -9.734 -3.822 1 97.56 90 ILE A CA 1
ATOM 636 C C . ILE A 1 90 ? 15.219 -9.891 -4.879 1 97.56 90 ILE A C 1
ATOM 638 O O . ILE A 1 90 ? 14.109 -10.32 -4.574 1 97.56 90 ILE A O 1
ATOM 642 N N . LEU A 1 91 ? 15.555 -9.547 -6.094 1 97.75 91 LEU A N 1
ATOM 643 C CA . LEU A 1 91 ? 14.562 -9.641 -7.16 1 97.75 91 LEU A CA 1
ATOM 644 C C . LEU A 1 91 ? 14.172 -11.094 -7.414 1 97.75 91 LEU A C 1
ATOM 646 O O . LEU A 1 91 ? 13.008 -11.391 -7.668 1 97.75 91 LEU A O 1
ATOM 650 N N . ASN A 1 92 ? 15.141 -11.984 -7.355 1 97.69 92 ASN A N 1
ATOM 651 C CA . ASN A 1 92 ? 14.828 -13.391 -7.539 1 97.69 92 ASN A CA 1
ATOM 652 C C . ASN A 1 92 ? 13.969 -13.93 -6.398 1 97.69 92 ASN A C 1
ATOM 654 O O . ASN A 1 92 ? 13.117 -14.789 -6.609 1 97.69 92 ASN A O 1
ATOM 658 N N . PHE A 1 93 ? 14.203 -13.5 -5.227 1 97.88 93 PHE A N 1
ATOM 659 C CA . PHE A 1 93 ? 13.352 -13.859 -4.098 1 97.88 93 PHE A CA 1
ATOM 660 C C . PHE A 1 93 ? 11.93 -13.359 -4.312 1 97.88 93 PHE A C 1
ATO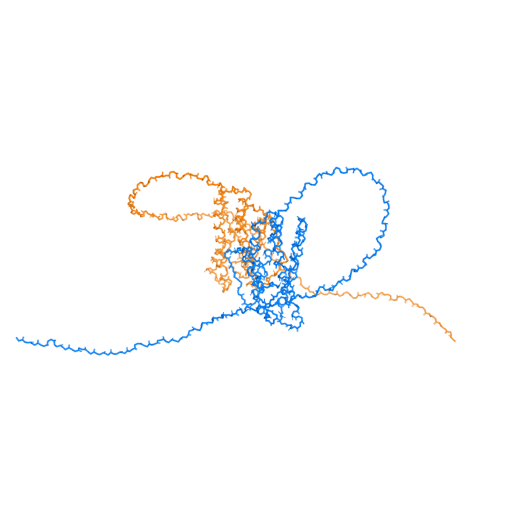M 662 O O . PHE A 1 93 ? 10.969 -14.094 -4.109 1 97.88 93 PHE A O 1
ATOM 669 N N . ALA A 1 94 ? 11.781 -12.07 -4.738 1 98.19 94 ALA A N 1
ATOM 670 C CA . ALA A 1 94 ? 10.477 -11.508 -5.059 1 98.19 94 ALA A CA 1
ATOM 671 C C . ALA A 1 94 ? 9.789 -12.297 -6.168 1 98.19 94 ALA A C 1
ATOM 673 O O . ALA A 1 94 ? 8.586 -12.539 -6.109 1 98.19 94 ALA A O 1
ATOM 674 N N . LEU A 1 95 ? 10.555 -12.703 -7.141 1 98.25 95 LEU A N 1
ATOM 675 C CA . LEU A 1 95 ? 10.031 -13.508 -8.242 1 98.25 95 LEU A CA 1
ATOM 676 C C . LEU A 1 95 ? 9.43 -14.812 -7.723 1 98.25 95 LEU A C 1
ATOM 678 O O . LEU A 1 95 ? 8.352 -15.219 -8.156 1 98.25 95 LEU A O 1
ATOM 682 N N . GLY A 1 96 ? 10.133 -15.453 -6.824 1 98 96 GLY A N 1
ATOM 683 C CA . GLY A 1 96 ? 9.594 -16.656 -6.227 1 98 96 GLY A CA 1
ATOM 684 C C . GLY A 1 96 ? 8.258 -16.453 -5.551 1 98 96 GLY A C 1
ATOM 685 O O . GLY A 1 96 ? 7.344 -17.266 -5.703 1 98 96 GLY A O 1
ATOM 686 N N . LEU A 1 97 ? 8.156 -15.391 -4.871 1 98.38 97 LEU A N 1
ATOM 687 C CA . LEU A 1 97 ? 6.906 -15.086 -4.176 1 98.38 97 LEU A CA 1
ATOM 688 C C . LEU A 1 97 ? 5.789 -14.797 -5.172 1 98.38 97 LEU A C 1
ATOM 690 O O . LEU A 1 97 ? 4.656 -15.242 -4.984 1 98.38 97 LEU A O 1
ATOM 694 N N . GLU A 1 98 ? 6.102 -13.992 -6.172 1 98.69 98 GLU A N 1
ATOM 695 C CA . GLU A 1 98 ? 5.09 -13.68 -7.18 1 98.69 98 GLU A CA 1
ATOM 696 C C . GLU A 1 98 ? 4.637 -14.945 -7.91 1 98.69 98 GLU A C 1
ATOM 698 O O . GLU A 1 98 ? 3.461 -15.078 -8.25 1 98.69 98 GLU A O 1
ATOM 703 N N . ARG A 1 99 ? 5.551 -15.836 -8.188 1 98.75 99 ARG A N 1
ATOM 704 C CA . ARG A 1 99 ? 5.18 -17.109 -8.797 1 98.75 99 ARG A CA 1
ATOM 705 C C . ARG A 1 99 ? 4.238 -17.891 -7.887 1 98.75 99 ARG A C 1
ATOM 707 O O . ARG A 1 99 ? 3.287 -18.516 -8.359 1 98.75 99 ARG A O 1
ATOM 714 N N . LEU A 1 100 ? 4.539 -17.906 -6.629 1 98.75 100 LEU A N 1
ATOM 715 C CA . LEU A 1 100 ? 3.674 -18.562 -5.656 1 98.75 100 LEU A CA 1
ATOM 716 C C . LEU A 1 100 ? 2.266 -17.984 -5.699 1 98.75 100 LEU A C 1
ATOM 718 O O . LEU A 1 100 ? 1.282 -18.734 -5.742 1 98.75 100 LEU A O 1
ATOM 722 N N . GLU A 1 101 ? 2.16 -16.688 -5.719 1 98.81 101 GLU A N 1
ATOM 723 C CA . GLU A 1 101 ? 0.853 -16.031 -5.738 1 98.81 101 GLU A CA 1
ATOM 724 C C . GLU A 1 101 ? 0.139 -16.281 -7.066 1 98.81 101 GLU A C 1
ATOM 726 O O . GLU A 1 101 ? -1.064 -16.547 -7.09 1 98.81 101 GLU A O 1
ATOM 731 N N . ALA A 1 102 ? 0.873 -16.141 -8.125 1 98.81 102 ALA A N 1
ATOM 732 C CA . ALA A 1 102 ? 0.279 -16.422 -9.43 1 98.81 102 ALA A CA 1
ATOM 733 C C . ALA A 1 102 ? -0.26 -17.844 -9.5 1 98.81 102 ALA A C 1
ATOM 735 O O . ALA A 1 102 ? -1.352 -18.078 -10.023 1 98.81 102 ALA A O 1
ATOM 736 N N . ALA A 1 103 ? 0.481 -18.781 -8.969 1 98.75 103 ALA A N 1
ATOM 737 C CA . ALA A 1 103 ? 0.052 -20.188 -8.953 1 98.75 103 ALA A CA 1
ATOM 738 C C . ALA A 1 103 ? -1.216 -20.359 -8.117 1 98.75 103 ALA A C 1
ATOM 740 O O . ALA A 1 103 ? -2.119 -21.094 -8.5 1 98.75 103 ALA A O 1
ATOM 741 N N . PHE A 1 104 ? -1.274 -19.719 -6.977 1 98.88 104 PHE A N 1
ATOM 742 C CA . PHE A 1 104 ? -2.438 -19.797 -6.102 1 98.88 104 PHE A CA 1
ATOM 743 C C . PHE A 1 104 ? -3.703 -19.391 -6.848 1 98.88 104 PHE A C 1
ATOM 745 O O . PHE A 1 104 ? -4.676 -20.156 -6.887 1 98.88 104 PHE A O 1
ATOM 752 N N . TYR A 1 105 ? -3.678 -18.234 -7.477 1 98.88 105 TYR A N 1
ATOM 753 C CA . TYR A 1 105 ? -4.871 -17.75 -8.156 1 98.88 105 TYR A CA 1
ATOM 754 C C . TYR A 1 105 ? -5.191 -18.594 -9.375 1 98.88 105 TYR A C 1
ATOM 756 O O . TYR A 1 105 ? -6.363 -18.812 -9.703 1 98.88 105 TYR A O 1
ATOM 764 N N . SER A 1 106 ? -4.164 -19.062 -10.086 1 98.69 106 SER A N 1
ATOM 765 C CA . SER A 1 106 ? -4.387 -19.953 -11.219 1 98.69 106 SER A CA 1
ATOM 766 C C . SER A 1 106 ? -5.09 -21.234 -10.789 1 98.69 106 SER A C 1
ATOM 768 O O . SER A 1 106 ? -6.039 -21.688 -11.438 1 98.69 106 SER A O 1
ATOM 770 N N . GLN A 1 107 ? -4.648 -21.812 -9.711 1 98.69 107 GLN A N 1
ATOM 771 C CA . GLN A 1 107 ? -5.262 -23.047 -9.219 1 98.69 107 GLN A CA 1
ATOM 772 C C . GLN A 1 107 ? -6.68 -22.797 -8.711 1 98.69 107 GLN A C 1
ATOM 774 O O . GLN A 1 107 ? -7.57 -23.625 -8.898 1 98.69 107 GLN A O 1
ATOM 779 N N . VAL A 1 108 ? -6.91 -21.703 -8.078 1 98.88 108 VAL A N 1
ATOM 780 C CA . VAL A 1 108 ? -8.242 -21.312 -7.617 1 98.88 108 VAL A CA 1
ATOM 781 C C . VAL A 1 108 ? -9.188 -21.203 -8.805 1 98.88 108 VAL A C 1
ATOM 783 O O . VAL A 1 108 ? -10.297 -21.75 -8.773 1 98.88 108 VAL A O 1
ATOM 786 N N . LEU A 1 109 ? -8.742 -20.531 -9.836 1 98.81 109 LEU A N 1
ATOM 787 C CA . LEU A 1 109 ? -9.578 -20.344 -11.008 1 98.81 109 LEU A CA 1
ATOM 788 C C . LEU A 1 109 ? -9.797 -21.656 -11.75 1 98.81 109 LEU A C 1
ATOM 790 O O . LEU A 1 109 ? -10.875 -21.891 -12.305 1 98.81 109 LEU A O 1
ATOM 794 N N . GLY A 1 110 ? -8.797 -22.484 -11.766 1 98.56 110 GLY A N 1
ATOM 795 C CA . GLY A 1 110 ? -8.977 -23.828 -12.305 1 98.56 110 GLY A CA 1
ATOM 796 C C . GLY A 1 110 ? -10.016 -24.641 -11.555 1 98.56 110 GLY A C 1
ATOM 797 O O . GLY A 1 110 ? -10.867 -25.281 -12.172 1 98.56 110 GLY A O 1
ATOM 798 N N . ALA A 1 111 ? -9.938 -24.609 -10.242 1 98.5 111 ALA A N 1
ATOM 799 C CA . ALA A 1 111 ? -10.914 -25.328 -9.414 1 98.5 111 ALA A CA 1
ATOM 800 C C . ALA A 1 111 ? -12.32 -24.766 -9.625 1 98.5 111 ALA A C 1
ATOM 802 O O . ALA A 1 111 ? -13.297 -25.516 -9.617 1 98.5 111 ALA A O 1
ATOM 803 N N . HIS A 1 112 ? -12.344 -23.484 -9.805 1 98.38 112 HIS A N 1
ATOM 804 C CA . HIS A 1 112 ? -13.641 -22.844 -10.008 1 98.38 112 HIS A CA 1
ATOM 805 C C . HIS A 1 112 ? -14.289 -23.328 -11.305 1 98.38 112 HIS A C 1
ATOM 807 O O . HIS A 1 112 ? -15.516 -23.406 -11.391 1 98.38 112 HIS A O 1
ATOM 813 N N . GLU A 1 113 ? -13.547 -23.609 -12.32 1 97.62 113 GLU A N 1
ATOM 814 C CA . GLU A 1 113 ? -14.094 -24.094 -13.586 1 97.62 113 GLU A CA 1
ATOM 815 C C . GLU A 1 113 ? -14.938 -25.344 -13.383 1 97.62 113 GLU A C 1
ATOM 817 O O . GLU A 1 113 ? -15.961 -25.531 -14.055 1 97.62 113 GLU A O 1
ATOM 822 N N . SER A 1 114 ? -14.594 -26.172 -12.438 1 96.94 114 SER A N 1
ATOM 823 C CA . SER A 1 114 ? -15.305 -27.422 -12.203 1 96.94 114 SER A CA 1
ATOM 824 C C . SER A 1 114 ? -16.312 -27.297 -11.07 1 96.94 114 SER A C 1
ATOM 826 O O . SER A 1 114 ? -17.359 -27.953 -11.078 1 96.94 114 SER A O 1
ATOM 828 N N . ARG A 1 115 ? -16.016 -26.406 -10.164 1 97.44 115 ARG A N 1
ATOM 829 C CA . ARG A 1 115 ? -16.797 -26.406 -8.93 1 97.44 115 ARG A CA 1
ATOM 830 C C . ARG A 1 115 ? -17.719 -25.203 -8.867 1 97.44 115 ARG A C 1
ATOM 832 O O . ARG A 1 115 ? -18.672 -25.172 -8.078 1 97.44 115 ARG A O 1
ATOM 839 N N . ALA A 1 116 ? -17.438 -24.141 -9.547 1 97.81 116 ALA A N 1
ATOM 840 C CA . ALA A 1 116 ? -18.234 -22.906 -9.625 1 97.81 116 ALA A CA 1
ATOM 841 C C . ALA A 1 116 ? -18.547 -22.375 -8.234 1 97.81 116 ALA A C 1
ATOM 843 O O . ALA A 1 116 ? -19.688 -22.031 -7.934 1 97.81 116 ALA A O 1
ATOM 844 N N . TYR A 1 117 ? -17.516 -22.375 -7.344 1 97.75 117 TYR A N 1
ATOM 845 C CA . TYR A 1 117 ? -17.75 -22.062 -5.938 1 97.75 117 TYR A CA 1
ATOM 846 C C . TYR A 1 117 ? -17.578 -20.562 -5.672 1 97.75 117 TYR A C 1
ATOM 848 O O . TYR A 1 117 ? -18.031 -20.047 -4.648 1 97.75 117 TYR A O 1
ATOM 856 N N . LEU A 1 118 ? -16.906 -19.828 -6.492 1 98.19 118 LEU A N 1
ATOM 857 C CA . LEU A 1 118 ? -16.797 -18.375 -6.383 1 98.19 118 LEU A CA 1
ATOM 858 C C . LEU A 1 118 ? -17.891 -17.688 -7.188 1 98.19 118 LEU A C 1
ATOM 860 O O . LEU A 1 118 ? -18.266 -18.156 -8.258 1 98.19 118 LEU A O 1
ATOM 864 N N . THR A 1 119 ? -18.359 -16.625 -6.602 1 96.5 119 THR A N 1
ATOM 865 C CA . THR A 1 119 ? -19.406 -15.875 -7.293 1 96.5 119 THR A CA 1
ATOM 866 C C . THR A 1 119 ? -19.172 -14.367 -7.152 1 96.5 119 THR A C 1
ATOM 868 O O . THR A 1 119 ? -18.391 -13.93 -6.305 1 96.5 119 THR A O 1
ATOM 871 N N . GLY A 1 120 ? -19.75 -13.617 -8.125 1 96.12 120 GLY A N 1
ATOM 872 C CA . GLY A 1 120 ? -19.781 -12.172 -8.023 1 96.12 120 GLY A CA 1
ATOM 873 C C . GLY A 1 120 ? -18.391 -11.555 -7.977 1 96.12 120 GLY A C 1
ATOM 874 O O . GLY A 1 120 ? -17.516 -11.906 -8.773 1 96.12 120 GLY A O 1
ATOM 875 N N . ARG A 1 121 ? -18.25 -10.594 -7.066 1 95.56 121 ARG A N 1
ATOM 876 C CA . ARG A 1 121 ? -17.031 -9.781 -7.004 1 95.56 121 ARG A CA 1
ATOM 877 C C . ARG A 1 121 ? -15.836 -10.617 -6.57 1 95.56 121 ARG A C 1
ATOM 879 O O . ARG A 1 121 ? -14.688 -10.289 -6.898 1 95.56 121 ARG A O 1
ATOM 886 N N . LEU A 1 122 ? -16.141 -11.641 -5.805 1 96.75 122 LEU A N 1
ATOM 887 C CA . LEU A 1 122 ? -15.023 -12.477 -5.391 1 96.75 122 LEU A CA 1
ATOM 888 C C . LEU A 1 122 ? -14.406 -13.203 -6.586 1 96.75 122 LEU A C 1
ATOM 890 O O . LEU A 1 122 ? -13.188 -13.289 -6.703 1 96.75 122 LEU A O 1
ATOM 894 N N . LEU A 1 123 ? -15.234 -13.758 -7.453 1 98.12 123 LEU A N 1
ATOM 895 C CA . LEU A 1 123 ? -14.742 -14.383 -8.672 1 98.12 123 LEU A CA 1
ATOM 896 C C . LEU A 1 123 ? -14.016 -13.367 -9.547 1 98.12 123 LEU A C 1
ATOM 898 O O . LEU A 1 123 ? -12.922 -13.641 -10.062 1 98.12 123 LEU A O 1
ATOM 902 N N . GLU A 1 124 ? -14.586 -12.219 -9.75 1 97.81 124 GLU A N 1
ATOM 903 C CA . GLU A 1 124 ? -13.961 -11.164 -10.539 1 97.81 124 GLU A CA 1
ATOM 904 C C . GLU A 1 124 ? -12.594 -10.781 -9.969 1 97.81 124 GLU A C 1
ATOM 906 O O . GLU A 1 124 ? -11.633 -10.594 -10.719 1 97.81 124 GLU A O 1
ATOM 911 N N . SER A 1 125 ? -12.586 -10.68 -8.656 1 97.56 125 SER A N 1
ATOM 912 C CA . SER A 1 125 ? -11.336 -10.305 -8.008 1 97.56 125 SER A CA 1
ATOM 913 C C . SER A 1 125 ? -10.281 -11.398 -8.172 1 97.56 125 SER A C 1
ATOM 915 O O . SER A 1 125 ? -9.094 -11.102 -8.336 1 97.56 125 SER A O 1
ATOM 917 N N . ALA A 1 126 ? -10.664 -12.648 -8.094 1 98.56 126 ALA A N 1
ATOM 918 C CA . ALA A 1 126 ? -9.727 -13.742 -8.328 1 98.56 126 ALA A CA 1
ATOM 919 C C . ALA A 1 126 ? -9.117 -13.648 -9.727 1 98.56 126 ALA A C 1
ATOM 921 O O . ALA A 1 126 ? -7.906 -13.828 -9.891 1 98.56 126 ALA A O 1
ATOM 922 N N . ARG A 1 127 ? -9.922 -13.344 -10.68 1 98.56 127 ARG A N 1
ATOM 923 C CA . ARG A 1 127 ? -9.453 -13.203 -12.055 1 98.56 127 ARG A CA 1
ATOM 924 C C . ARG A 1 127 ? -8.523 -12 -12.195 1 98.56 127 ARG A C 1
ATOM 926 O O . ARG A 1 127 ? -7.453 -12.109 -12.805 1 98.56 127 ARG A O 1
ATOM 933 N N . GLU A 1 128 ? -8.938 -10.859 -11.641 1 98.5 128 GLU A N 1
ATOM 934 C CA . GLU A 1 128 ? -8.156 -9.633 -11.758 1 98.5 128 GLU A CA 1
ATOM 935 C C . GLU A 1 128 ? -6.812 -9.758 -11.055 1 98.5 128 GLU A C 1
ATOM 937 O O . GLU A 1 128 ? -5.77 -9.469 -11.641 1 98.5 128 GLU A O 1
ATOM 942 N N . ILE A 1 129 ? -6.871 -10.203 -9.82 1 98.81 129 ILE A N 1
ATOM 943 C CA . ILE A 1 129 ? -5.641 -10.32 -9.047 1 98.81 129 ILE A CA 1
ATOM 944 C C . ILE A 1 129 ? -4.746 -11.391 -9.656 1 98.81 129 ILE A C 1
ATOM 946 O O . ILE A 1 129 ? -3.527 -11.227 -9.734 1 98.81 129 ILE A O 1
ATOM 950 N N . GLY A 1 130 ? -5.305 -12.523 -10.117 1 98.88 130 GLY A N 1
ATOM 951 C CA . GLY A 1 130 ? -4.523 -13.531 -10.82 1 98.88 130 GLY A CA 1
ATOM 952 C C . GLY A 1 130 ? -3.764 -12.969 -12.008 1 98.88 130 GLY A C 1
ATOM 953 O O . GLY A 1 130 ? -2.576 -13.258 -12.18 1 98.88 130 GLY A O 1
ATOM 954 N N . ALA A 1 131 ? -4.406 -12.203 -12.828 1 98.81 131 ALA A N 1
ATOM 955 C CA . ALA A 1 131 ? -3.766 -11.586 -13.984 1 98.81 131 ALA A CA 1
ATOM 956 C C . ALA A 1 131 ? -2.674 -10.609 -13.555 1 98.81 131 ALA A C 1
ATOM 958 O O . ALA A 1 131 ? -1.631 -10.508 -14.203 1 98.81 131 ALA A O 1
ATOM 959 N N . ILE A 1 132 ? -2.908 -9.914 -12.531 1 98.88 132 ILE A N 1
ATOM 960 C CA . ILE A 1 132 ? -1.943 -8.953 -12.016 1 98.88 132 ILE A CA 1
ATOM 961 C C . ILE A 1 132 ? -0.703 -9.68 -11.508 1 98.88 132 ILE A C 1
ATOM 963 O O . ILE A 1 132 ? 0.426 -9.266 -11.781 1 98.88 132 ILE A O 1
ATOM 967 N N . GLU A 1 133 ? -0.957 -10.781 -10.781 1 98.88 133 GLU A N 1
ATOM 968 C CA . GLU A 1 133 ? 0.181 -11.547 -10.281 1 98.88 133 GLU A CA 1
ATOM 969 C C . GLU A 1 133 ? 1.042 -12.07 -11.422 1 98.88 133 GLU A C 1
ATOM 971 O O . GLU A 1 133 ? 2.271 -12.094 -11.32 1 98.88 133 GLU A O 1
ATOM 976 N N . ILE A 1 134 ? 0.445 -12.5 -12.477 1 98.81 134 ILE A N 1
ATOM 977 C CA . ILE A 1 134 ? 1.178 -12.945 -13.656 1 98.81 134 ILE A CA 1
ATOM 978 C C . ILE A 1 134 ? 1.99 -11.781 -14.234 1 98.81 134 ILE A C 1
ATOM 980 O O . ILE A 1 134 ? 3.152 -11.961 -14.609 1 98.81 134 ILE A O 1
ATOM 984 N N . SER A 1 135 ? 1.425 -10.641 -14.281 1 98.81 135 SER A N 1
ATOM 985 C CA . SER A 1 135 ? 2.135 -9.453 -14.75 1 98.81 135 SER A CA 1
ATOM 986 C C . SER A 1 135 ? 3.322 -9.125 -13.852 1 98.81 135 SER A C 1
ATOM 988 O O . SER A 1 135 ? 4.371 -8.688 -14.336 1 98.81 135 SER A O 1
ATOM 990 N N . HIS A 1 136 ? 3.158 -9.281 -12.516 1 98.88 136 HIS A N 1
ATOM 991 C CA . HIS A 1 136 ? 4.273 -9.078 -11.594 1 98.88 136 HIS A CA 1
ATOM 992 C C . HIS A 1 136 ? 5.414 -10.047 -11.898 1 98.88 136 HIS A C 1
ATOM 994 O O . HIS A 1 136 ? 6.582 -9.648 -11.898 1 98.88 136 HIS A O 1
ATOM 1000 N N . VAL A 1 137 ? 5.078 -11.281 -12.125 1 98.75 137 VAL A N 1
ATOM 1001 C CA . VAL A 1 137 ? 6.074 -12.281 -12.484 1 98.75 137 VAL A CA 1
ATOM 1002 C C . VAL A 1 137 ? 6.836 -11.836 -13.727 1 98.75 137 VAL A C 1
ATOM 1004 O O . VAL A 1 137 ? 8.07 -11.812 -13.734 1 98.75 137 VAL A O 1
ATOM 1007 N N . GLU A 1 138 ? 6.109 -11.484 -14.75 1 98.62 138 GLU A N 1
ATOM 1008 C CA . GLU A 1 138 ? 6.723 -11.078 -16.016 1 98.62 138 GLU A CA 1
ATOM 1009 C C . GLU A 1 138 ? 7.613 -9.852 -15.82 1 98.62 138 GLU A C 1
ATOM 1011 O O . GLU A 1 138 ? 8.711 -9.781 -16.375 1 98.62 138 GLU A O 1
ATOM 1016 N N . THR A 1 139 ? 7.125 -8.914 -15.07 1 98.5 139 THR A N 1
ATOM 1017 C CA . THR A 1 139 ? 7.875 -7.691 -14.805 1 98.5 139 THR A CA 1
ATOM 1018 C C . THR A 1 139 ? 9.195 -8.008 -14.117 1 98.5 139 THR A C 1
ATOM 1020 O O . THR A 1 139 ? 10.25 -7.488 -14.508 1 98.5 139 THR A O 1
ATOM 1023 N N . LEU A 1 140 ? 9.156 -8.867 -13.141 1 98.31 140 LEU A N 1
ATOM 1024 C CA . LEU A 1 140 ? 10.367 -9.211 -12.398 1 98.31 140 LEU A CA 1
ATOM 1025 C C . LEU A 1 140 ? 11.32 -10.023 -13.266 1 98.31 140 LEU A C 1
ATOM 1027 O O . LEU A 1 140 ? 12.539 -9.828 -13.195 1 98.31 140 LEU A O 1
ATOM 1031 N N . GLN A 1 141 ? 10.812 -10.969 -14.047 1 98.25 141 GLN A N 1
ATOM 1032 C CA . GLN A 1 141 ? 11.656 -11.719 -14.969 1 98.25 141 GLN A CA 1
ATOM 1033 C C . GLN A 1 141 ? 12.391 -10.781 -15.922 1 98.25 141 GLN A C 1
ATOM 1035 O O . GLN A 1 141 ? 13.609 -10.898 -16.094 1 98.25 141 GLN A O 1
ATOM 1040 N N . ASN A 1 142 ? 11.695 -9.844 -16.484 1 97.88 142 ASN A N 1
ATOM 1041 C CA . ASN A 1 142 ? 12.289 -8.883 -17.406 1 97.88 142 ASN A CA 1
ATOM 1042 C C . ASN A 1 142 ? 13.344 -8.023 -16.734 1 97.88 142 ASN A C 1
ATOM 1044 O O . ASN A 1 142 ? 14.406 -7.762 -17.297 1 97.88 142 ASN A O 1
ATOM 1048 N N . ALA A 1 143 ? 13.062 -7.598 -15.516 1 96.19 143 ALA A N 1
ATOM 1049 C CA . ALA A 1 143 ? 14 -6.762 -14.773 1 96.19 143 ALA A CA 1
ATOM 1050 C C . ALA A 1 143 ? 15.289 -7.523 -14.477 1 96.19 143 ALA A C 1
ATOM 1052 O O . ALA A 1 143 ? 16.391 -6.977 -14.609 1 96.19 143 ALA A O 1
ATOM 1053 N N . ILE A 1 144 ? 15.156 -8.742 -14.078 1 96.38 144 ILE A N 1
ATOM 1054 C CA . ILE A 1 144 ? 16.312 -9.562 -13.727 1 96.38 144 ILE A CA 1
ATOM 1055 C C . ILE A 1 144 ? 17.172 -9.805 -14.961 1 96.38 144 ILE A C 1
ATOM 1057 O O . ILE A 1 144 ? 18.391 -9.633 -14.914 1 96.38 144 ILE A O 1
ATOM 1061 N N . ILE A 1 145 ? 16.547 -10.109 -16.047 1 96.88 145 ILE A N 1
ATOM 1062 C CA . ILE A 1 145 ? 17.266 -10.375 -17.297 1 96.88 145 ILE A CA 1
ATOM 1063 C C . ILE A 1 145 ? 17.938 -9.102 -17.781 1 96.88 145 ILE A C 1
ATOM 1065 O O . ILE A 1 145 ? 19.109 -9.109 -18.156 1 96.88 145 ILE A O 1
ATOM 1069 N N . ALA A 1 146 ? 17.25 -7.996 -17.734 1 95.06 146 ALA A N 1
ATOM 1070 C CA . ALA A 1 146 ? 17.797 -6.711 -18.172 1 95.06 146 ALA A CA 1
ATOM 1071 C C . ALA A 1 146 ? 19 -6.305 -17.328 1 95.06 146 ALA A C 1
ATOM 1073 O O . ALA A 1 146 ? 19.922 -5.637 -17.797 1 95.06 146 ALA A O 1
ATOM 1074 N N . ALA A 1 147 ? 19 -6.805 -16.125 1 92.94 147 ALA A N 1
ATOM 1075 C CA . ALA A 1 147 ? 20.062 -6.465 -15.203 1 92.94 147 ALA A CA 1
ATOM 1076 C C . ALA A 1 147 ? 21.219 -7.457 -15.312 1 92.94 147 ALA A C 1
ATOM 1078 O O . ALA A 1 147 ? 22.203 -7.375 -14.562 1 92.94 147 ALA A O 1
ATOM 1079 N N . GLY A 1 148 ? 21.109 -8.352 -16.266 1 93.31 148 GLY A N 1
ATOM 1080 C CA . GLY A 1 148 ? 22.172 -9.32 -16.516 1 93.31 148 GLY A CA 1
ATOM 1081 C C . GLY A 1 148 ? 22.109 -10.516 -15.586 1 93.31 148 GLY A C 1
ATOM 1082 O O . GLY A 1 148 ? 23.094 -11.25 -15.438 1 93.31 148 GLY A O 1
ATOM 1083 N N . GLY A 1 149 ? 21 -10.633 -14.914 1 95.88 149 GLY A N 1
ATOM 1084 C CA . GLY A 1 149 ? 20.859 -11.727 -13.969 1 95.88 149 GLY A CA 1
ATOM 1085 C C . GLY A 1 149 ? 20.281 -12.984 -14.586 1 95.88 149 GLY A C 1
ATOM 1086 O O . GLY A 1 149 ? 19.828 -12.961 -15.734 1 95.88 149 GLY A O 1
ATOM 1087 N N . THR A 1 150 ? 20.375 -14.047 -13.773 1 97.19 150 THR A N 1
ATOM 1088 C CA . THR A 1 150 ? 19.75 -15.328 -14.102 1 97.19 150 THR A CA 1
ATOM 1089 C C . THR A 1 150 ? 18.5 -15.547 -13.266 1 97.19 150 THR A C 1
ATOM 1091 O O . THR A 1 150 ? 18.484 -15.273 -12.062 1 97.19 150 THR A O 1
ATOM 1094 N N . LEU A 1 151 ? 17.516 -16.031 -13.891 1 98.06 151 LEU A N 1
ATOM 1095 C CA . LEU A 1 151 ? 16.266 -16.297 -13.195 1 98.06 151 LEU A CA 1
ATOM 1096 C C . LEU A 1 151 ? 16.375 -17.5 -12.281 1 98.06 151 LEU A C 1
ATOM 1098 O O . LEU A 1 151 ? 16.922 -18.531 -12.68 1 98.06 151 LEU A O 1
ATOM 1102 N N . ALA A 1 152 ? 15.93 -17.359 -11.047 1 96.25 152 ALA A N 1
ATOM 1103 C CA . ALA A 1 152 ? 15.789 -18.531 -10.18 1 96.25 152 ALA A CA 1
ATOM 1104 C C . ALA A 1 152 ? 14.805 -19.547 -10.781 1 96.25 152 ALA A C 1
ATOM 1106 O O . ALA A 1 152 ? 13.852 -19.156 -11.453 1 96.25 152 ALA A O 1
ATOM 1107 N N . PRO A 1 153 ? 14.992 -20.75 -10.5 1 94.88 153 PRO A N 1
ATOM 1108 C CA . PRO A 1 153 ? 14.086 -21.766 -11.055 1 94.88 153 PRO A CA 1
ATOM 1109 C C . PRO A 1 153 ? 12.68 -21.672 -10.461 1 94.88 153 PRO A C 1
ATOM 1111 O O . PRO A 1 153 ? 12.508 -21.234 -9.32 1 94.88 153 PRO A O 1
ATOM 1114 N N . ALA A 1 154 ? 11.727 -22.109 -11.273 1 92.31 154 ALA A N 1
ATOM 1115 C CA . ALA A 1 154 ? 10.352 -22.188 -10.797 1 92.31 154 ALA A CA 1
ATOM 1116 C C . ALA A 1 154 ? 10.156 -23.344 -9.828 1 92.31 154 ALA A C 1
ATOM 1118 O O . ALA A 1 154 ? 10.875 -24.344 -9.898 1 92.31 154 ALA A O 1
ATOM 1119 N N . ALA A 1 155 ? 9.188 -23.172 -8.961 1 93.81 155 ALA A N 1
ATOM 1120 C CA . ALA A 1 155 ? 8.82 -24.203 -8.008 1 93.81 155 ALA A CA 1
ATOM 1121 C C . ALA A 1 155 ? 7.398 -24.703 -8.266 1 93.81 155 ALA A C 1
ATOM 1123 O O . ALA A 1 155 ? 6.68 -24.141 -9.094 1 93.81 155 ALA A O 1
ATOM 1124 N N . THR A 1 156 ? 7.086 -25.844 -7.672 1 95.88 156 THR A N 1
ATOM 1125 C CA . THR A 1 156 ? 5.707 -26.312 -7.598 1 95.88 156 THR A CA 1
ATOM 1126 C C . THR A 1 156 ? 5.074 -25.938 -6.266 1 95.88 156 THR A C 1
ATOM 1128 O O . THR A 1 156 ? 5.766 -25.844 -5.25 1 95.88 156 THR A O 1
ATOM 1131 N N . TYR A 1 157 ? 3.768 -25.703 -6.367 1 97.88 157 TYR A N 1
ATOM 1132 C CA . TYR A 1 157 ? 3.104 -25.172 -5.184 1 97.88 157 TYR A CA 1
ATOM 1133 C C . TYR A 1 157 ? 1.867 -25.984 -4.832 1 97.88 157 TYR A C 1
ATOM 1135 O O . TYR A 1 157 ? 1.188 -26.516 -5.719 1 97.88 157 TYR A O 1
ATOM 1143 N N . ARG A 1 158 ? 1.623 -26.125 -3.564 1 97.69 158 ARG A N 1
ATOM 1144 C CA . ARG A 1 158 ? 0.426 -26.766 -3.023 1 97.69 158 ARG A CA 1
ATOM 1145 C C . ARG A 1 158 ? -0.233 -25.891 -1.968 1 97.69 158 ARG A C 1
ATOM 1147 O O . ARG A 1 158 ? 0.454 -25.25 -1.16 1 97.69 158 ARG A O 1
ATOM 1154 N N . PHE A 1 159 ? -1.576 -25.938 -2.021 1 98.56 159 PHE A N 1
ATOM 1155 C CA . PHE A 1 159 ? -2.342 -25.094 -1.105 1 98.56 159 PHE A CA 1
ATOM 1156 C C . PHE A 1 159 ? -3.395 -25.922 -0.372 1 98.56 159 PHE A C 1
ATOM 1158 O O . PHE A 1 159 ? -3.746 -27.016 -0.806 1 98.56 159 PHE A O 1
ATOM 1165 N N . PRO A 1 160 ? -3.885 -25.406 0.76 1 98 160 PRO A N 1
ATOM 1166 C CA . PRO A 1 160 ? -4.914 -26.156 1.481 1 98 160 PRO A CA 1
ATOM 1167 C C . PRO A 1 160 ? -6.16 -26.422 0.633 1 98 160 PRO A C 1
ATOM 1169 O O . PRO A 1 160 ? -6.613 -25.531 -0.09 1 98 160 PRO A O 1
ATOM 1172 N N . ASN A 1 161 ? -6.773 -27.531 0.763 1 98 161 ASN A N 1
ATOM 1173 C CA . ASN A 1 161 ? -7.871 -27.969 -0.093 1 98 161 ASN A CA 1
ATOM 1174 C C . ASN A 1 161 ? -9.094 -27.062 0.062 1 98 161 ASN A C 1
ATOM 1176 O O . ASN A 1 161 ? -9.844 -26.844 -0.894 1 98 161 ASN A O 1
ATOM 1180 N N . ASN A 1 162 ? -9.273 -26.516 1.186 1 98.31 162 ASN A N 1
ATOM 1181 C CA . ASN A 1 162 ? -10.492 -25.75 1.468 1 98.31 162 ASN A CA 1
ATOM 1182 C C . ASN A 1 162 ? -10.547 -24.469 0.653 1 98.31 162 ASN A C 1
ATOM 1184 O O . ASN A 1 162 ? -11.625 -23.906 0.435 1 98.31 162 ASN A O 1
ATOM 1188 N N . VAL A 1 163 ? -9.422 -24 0.206 1 98.56 163 VAL A N 1
ATOM 1189 C CA . VAL A 1 163 ? -9.414 -22.75 -0.549 1 98.56 163 VAL A CA 1
ATOM 1190 C C . VAL A 1 163 ? -10.055 -22.969 -1.915 1 98.56 163 VAL A C 1
ATOM 1192 O O . VAL A 1 163 ? -10.445 -22.016 -2.588 1 98.56 163 VAL A O 1
ATOM 1195 N N . PHE A 1 164 ? -10.219 -24.234 -2.287 1 98.56 164 PHE A N 1
ATOM 1196 C CA . PHE A 1 164 ? -10.727 -24.562 -3.611 1 98.56 164 PHE A CA 1
ATOM 1197 C C . PHE A 1 164 ? -12.211 -24.906 -3.547 1 98.56 164 PHE A C 1
ATOM 1199 O O . PHE A 1 164 ? -12.812 -25.266 -4.559 1 98.56 164 PHE A O 1
ATOM 1206 N N . ILE A 1 165 ? -12.844 -24.766 -2.367 1 97.94 165 ILE A N 1
ATOM 1207 C CA . ILE A 1 165 ? -14.25 -25.141 -2.287 1 97.94 165 ILE A CA 1
ATOM 1208 C C . ILE A 1 165 ? -15.016 -24.109 -1.475 1 97.94 165 ILE A C 1
ATOM 1210 O O . ILE A 1 165 ? -16.25 -24.078 -1.506 1 97.94 165 ILE A O 1
ATOM 1214 N N . SER A 1 166 ? -14.32 -23.266 -0.688 1 98.25 166 SER A N 1
ATOM 1215 C CA . SER A 1 166 ? -14.938 -22.281 0.191 1 98.25 166 SER A CA 1
ATOM 1216 C C . SER A 1 166 ? -14.523 -20.859 -0.197 1 98.25 166 SER A C 1
ATOM 1218 O O . SER A 1 166 ? -13.359 -20.5 -0.073 1 98.25 166 SER A O 1
ATOM 1220 N N . PRO A 1 167 ? -15.508 -20.047 -0.578 1 98.12 167 PRO A N 1
ATOM 1221 C CA . PRO A 1 167 ? -15.18 -18.656 -0.896 1 98.12 167 PRO A CA 1
ATOM 1222 C C . PRO A 1 167 ? -14.508 -17.922 0.265 1 98.12 167 PRO A C 1
ATOM 1224 O O . PRO A 1 167 ? -13.594 -17.125 0.05 1 98.12 167 PRO A O 1
ATOM 1227 N N . VAL A 1 168 ? -14.977 -18.203 1.481 1 97.75 168 VAL A N 1
ATOM 1228 C CA . VAL A 1 168 ? -14.406 -17.531 2.645 1 97.75 168 VAL A CA 1
ATOM 1229 C C . VAL A 1 168 ? -12.977 -18.016 2.873 1 97.75 168 VAL A C 1
ATOM 1231 O O . VAL A 1 168 ? -12.094 -17.219 3.193 1 97.75 168 VAL A O 1
ATOM 1234 N N . ALA A 1 169 ? -12.758 -19.297 2.686 1 98.19 169 ALA A N 1
ATOM 1235 C CA . ALA A 1 169 ? -11.398 -19.828 2.826 1 98.19 169 ALA A CA 1
ATOM 1236 C C . ALA A 1 169 ? -10.477 -19.25 1.759 1 98.19 169 ALA A C 1
ATOM 1238 O O . ALA A 1 169 ? -9.32 -18.906 2.041 1 98.19 169 ALA A O 1
ATOM 1239 N N . PHE A 1 170 ? -11.008 -19.141 0.549 1 98.81 170 PHE A N 1
ATOM 1240 C CA . PHE A 1 170 ? -10.25 -18.516 -0.521 1 98.81 170 PHE A CA 1
ATOM 1241 C C . PHE A 1 170 ? -9.875 -17.078 -0.149 1 98.81 170 PHE A C 1
ATOM 1243 O O . PHE A 1 170 ? -8.703 -16.703 -0.239 1 98.81 170 PHE A O 1
ATOM 1250 N N . SER A 1 171 ? -10.836 -16.312 0.251 1 98.19 171 SER A N 1
ATOM 1251 C CA . SER A 1 171 ? -10.609 -14.906 0.553 1 98.19 171 SER A CA 1
ATOM 1252 C C . SER A 1 171 ? -9.609 -14.742 1.691 1 98.19 171 SER A C 1
ATOM 1254 O O . SER A 1 171 ? -8.695 -13.914 1.604 1 98.19 171 SER A O 1
ATOM 1256 N N . TRP A 1 172 ? -9.781 -15.531 2.715 1 97.81 172 TRP A N 1
ATOM 1257 C CA . TRP A 1 172 ? -8.906 -15.438 3.877 1 97.81 172 TRP A CA 1
ATOM 1258 C C . TRP A 1 172 ? -7.48 -15.852 3.52 1 97.81 172 TRP A C 1
ATOM 1260 O O . TRP A 1 172 ? -6.516 -15.195 3.914 1 97.81 172 TRP A O 1
ATOM 1270 N N . PHE A 1 173 ? -7.32 -16.906 2.822 1 98.62 173 PHE A N 1
ATOM 1271 C CA . PHE A 1 173 ? -5.992 -17.375 2.455 1 98.62 173 PHE A CA 1
ATOM 1272 C C . PHE A 1 173 ? -5.32 -16.422 1.479 1 98.62 173 PHE A C 1
ATOM 1274 O O . PHE A 1 173 ? -4.129 -16.125 1.609 1 98.62 173 PHE A O 1
ATOM 1281 N N . GLY A 1 174 ? -6.098 -15.984 0.472 1 98.69 174 GLY A N 1
ATOM 1282 C CA . GLY A 1 174 ? -5.562 -14.977 -0.422 1 98.69 174 GLY A CA 1
ATOM 1283 C C . GLY A 1 174 ? -5.09 -13.727 0.303 1 98.69 174 GLY A C 1
ATOM 1284 O O . GLY A 1 174 ? -4 -13.219 0.027 1 98.69 174 GLY A O 1
ATOM 1285 N N . TYR A 1 175 ? -5.895 -13.281 1.241 1 98.25 175 TYR A N 1
ATOM 1286 C CA . TYR A 1 175 ? -5.512 -12.148 2.082 1 98.25 175 TYR A CA 1
ATOM 1287 C C . TYR A 1 175 ? -4.203 -12.43 2.809 1 98.25 175 TYR A C 1
ATOM 1289 O O . TYR A 1 175 ? -3.318 -11.57 2.859 1 98.25 175 TYR A O 1
ATOM 1297 N N . THR A 1 176 ? -4.07 -13.578 3.332 1 98.19 176 THR A N 1
ATOM 1298 C CA . THR A 1 176 ? -2.877 -13.969 4.078 1 98.19 176 THR A CA 1
ATOM 1299 C C . THR A 1 176 ? -1.648 -13.961 3.172 1 98.19 176 THR A C 1
ATOM 1301 O O . THR A 1 176 ? -0.591 -13.461 3.559 1 98.19 176 THR A O 1
ATOM 1304 N N . LEU A 1 177 ? -1.738 -14.5 2.021 1 98.69 177 LEU A N 1
ATOM 1305 C CA . LEU A 1 177 ? -0.627 -14.508 1.077 1 98.69 177 LEU A CA 1
ATOM 1306 C C . LEU A 1 177 ? -0.229 -13.086 0.695 1 98.69 177 LEU A C 1
ATOM 1308 O O . LEU A 1 177 ? 0.96 -12.766 0.627 1 98.69 177 LEU A O 1
ATOM 1312 N N . GLU A 1 178 ? -1.258 -12.273 0.425 1 98.69 178 GLU A N 1
ATOM 1313 C CA . GLU A 1 178 ? -0.975 -10.883 0.067 1 98.69 178 GLU A CA 1
ATOM 1314 C C . GLU A 1 178 ? -0.284 -10.148 1.211 1 98.69 178 GLU A C 1
ATOM 1316 O O . GLU A 1 178 ? 0.594 -9.312 0.98 1 98.69 178 GLU A O 1
ATOM 1321 N N . GLU A 1 179 ? -0.666 -10.43 2.475 1 98.62 179 GLU A N 1
ATOM 1322 C CA . GLU A 1 179 ? -0.013 -9.828 3.635 1 98.62 179 GLU A CA 1
ATOM 1323 C C . GLU A 1 179 ? 1.453 -10.242 3.719 1 98.62 179 GLU A C 1
ATOM 1325 O O . GLU A 1 179 ? 2.309 -9.445 4.098 1 98.62 179 GLU A O 1
ATOM 1330 N N . ILE A 1 180 ? 1.727 -11.438 3.402 1 98.81 180 ILE A N 1
ATOM 1331 C CA . ILE A 1 180 ? 3.109 -11.898 3.344 1 98.81 180 ILE A CA 1
ATOM 1332 C C . ILE A 1 180 ? 3.869 -11.117 2.273 1 98.81 180 ILE A C 1
ATOM 1334 O O . ILE A 1 180 ? 4.992 -10.664 2.508 1 98.81 180 ILE A O 1
ATOM 1338 N N . GLY A 1 181 ? 3.242 -10.969 1.107 1 98.75 181 GLY A N 1
ATOM 1339 C CA . GLY A 1 181 ? 3.842 -10.164 0.055 1 98.75 181 GLY A CA 1
ATOM 1340 C C . GLY A 1 181 ? 4.113 -8.734 0.482 1 98.75 181 GLY A C 1
ATOM 1341 O O . GLY A 1 181 ? 5.152 -8.164 0.135 1 98.75 181 GLY A O 1
ATOM 1342 N N . ILE A 1 182 ? 3.213 -8.133 1.241 1 98.75 182 ILE A N 1
ATOM 1343 C CA . ILE A 1 182 ? 3.359 -6.77 1.743 1 98.75 182 ILE A CA 1
ATOM 1344 C C . ILE A 1 182 ? 4.613 -6.672 2.605 1 98.75 182 ILE A C 1
ATOM 1346 O O . ILE A 1 182 ? 5.461 -5.801 2.385 1 98.75 182 ILE A O 1
ATOM 1350 N N . GLY A 1 183 ? 4.762 -7.578 3.559 1 98.75 183 GLY A N 1
ATOM 1351 C CA . GLY A 1 183 ? 5.949 -7.574 4.398 1 98.75 183 GLY A CA 1
ATOM 1352 C C . GLY A 1 183 ? 7.23 -7.809 3.621 1 98.75 183 GLY A C 1
ATOM 1353 O O . GLY A 1 183 ? 8.25 -7.18 3.896 1 98.75 183 GLY A O 1
ATOM 1354 N N . ALA A 1 184 ? 7.203 -8.703 2.684 1 98.81 184 ALA A N 1
ATOM 1355 C CA . ALA A 1 184 ? 8.367 -9.039 1.868 1 98.81 184 ALA A CA 1
ATOM 1356 C C . ALA A 1 184 ? 8.82 -7.836 1.039 1 98.81 184 ALA A C 1
ATOM 1358 O O . ALA A 1 184 ? 10 -7.5 1.015 1 98.81 184 ALA A O 1
ATOM 1359 N N . TYR A 1 185 ? 7.867 -7.188 0.394 1 98.75 185 TYR A N 1
ATOM 1360 C CA . TYR A 1 185 ? 8.227 -6.082 -0.484 1 98.75 185 TYR A CA 1
ATOM 1361 C C . TYR A 1 185 ? 8.703 -4.879 0.323 1 98.75 185 TYR A C 1
ATOM 1363 O O . TYR A 1 185 ? 9.578 -4.133 -0.124 1 98.75 185 TYR A O 1
ATOM 1371 N N . LEU A 1 186 ? 8.055 -4.668 1.461 1 98.5 186 LEU A N 1
ATOM 1372 C CA . LEU A 1 186 ? 8.578 -3.605 2.312 1 98.5 186 LEU A CA 1
ATOM 1373 C C . LEU A 1 186 ? 10.031 -3.873 2.688 1 98.5 186 LEU A C 1
ATOM 1375 O O . LEU A 1 186 ? 10.867 -2.971 2.627 1 98.5 186 LEU A O 1
ATOM 1379 N N . GLY A 1 187 ? 10.367 -5.09 3.076 1 97.38 187 GLY A N 1
ATOM 1380 C CA . GLY A 1 187 ? 11.75 -5.449 3.346 1 97.38 187 GLY A CA 1
ATOM 1381 C C . GLY A 1 187 ? 12.656 -5.27 2.143 1 97.38 187 GLY A C 1
ATOM 1382 O O . GLY A 1 187 ? 13.766 -4.738 2.27 1 97.38 187 GLY A O 1
ATOM 1383 N N . ALA A 1 188 ? 12.203 -5.656 1.044 1 96.75 188 ALA A N 1
ATOM 1384 C CA . ALA A 1 188 ? 12.984 -5.602 -0.19 1 96.75 188 ALA A CA 1
ATOM 1385 C C . ALA A 1 188 ? 13.273 -4.16 -0.593 1 96.75 188 ALA A C 1
ATOM 1387 O O . ALA A 1 188 ? 14.414 -3.807 -0.89 1 96.75 188 ALA A O 1
ATOM 1388 N N . VAL A 1 189 ? 12.242 -3.33 -0.642 1 97.25 189 VAL A N 1
ATOM 1389 C CA . VAL A 1 189 ? 12.352 -1.95 -1.104 1 97.25 189 VAL A CA 1
ATOM 1390 C C . VAL A 1 189 ? 13.383 -1.202 -0.259 1 97.25 189 VAL A C 1
ATOM 1392 O O . VAL A 1 189 ? 14.109 -0.346 -0.769 1 97.25 189 VAL A O 1
ATOM 1395 N N . SER A 1 190 ? 13.523 -1.562 0.951 1 94.94 190 SER A N 1
ATOM 1396 C CA . SER A 1 190 ? 14.453 -0.889 1.846 1 94.94 190 SER A CA 1
ATOM 1397 C C . SER A 1 190 ? 15.898 -1.285 1.538 1 94.94 190 SER A C 1
ATOM 1399 O O . SER A 1 190 ? 16.828 -0.58 1.917 1 94.94 190 SER A O 1
ATOM 1401 N N . GLN A 1 191 ? 16.094 -2.379 0.787 1 95.94 191 GLN A N 1
ATOM 1402 C CA . GLN A 1 191 ? 17.438 -2.928 0.621 1 95.94 191 GLN A CA 1
ATOM 1403 C C . GLN A 1 191 ? 17.922 -2.764 -0.815 1 95.94 191 GLN A C 1
ATOM 1405 O O . GLN A 1 191 ? 19.125 -2.828 -1.08 1 95.94 191 GLN A O 1
ATOM 1410 N N . ILE A 1 192 ? 17.031 -2.561 -1.75 1 96.69 192 ILE A N 1
ATOM 1411 C CA . ILE A 1 192 ? 17.391 -2.488 -3.16 1 96.69 192 ILE A CA 1
ATOM 1412 C C . ILE A 1 192 ? 18.203 -1.219 -3.42 1 96.69 192 ILE A C 1
ATOM 1414 O O . ILE A 1 192 ? 17.797 -0.124 -3.025 1 96.69 192 ILE A O 1
ATOM 1418 N N . GLU A 1 193 ? 19.297 -1.39 -4.078 1 95.31 193 GLU A N 1
ATOM 1419 C CA . GLU A 1 193 ? 20.203 -0.273 -4.309 1 95.31 193 GLU A CA 1
ATOM 1420 C C . GLU A 1 193 ? 19.812 0.511 -5.559 1 95.31 193 GLU A C 1
ATOM 1422 O O . GLU A 1 193 ? 19.812 1.744 -5.551 1 95.31 193 GLU A O 1
ATOM 1427 N N . SER A 1 194 ? 19.531 -0.177 -6.637 1 94.94 194 SER A N 1
ATOM 1428 C CA . SER A 1 194 ? 19.141 0.482 -7.883 1 94.94 194 SER A CA 1
ATOM 1429 C C . SER A 1 194 ? 17.828 1.253 -7.719 1 94.94 194 SER A C 1
ATOM 1431 O O . SER A 1 194 ? 16.812 0.684 -7.32 1 94.94 194 SER A O 1
ATOM 1433 N N . LYS A 1 195 ? 17.859 2.543 -8.102 1 94.38 195 LYS A N 1
ATOM 1434 C CA . LYS A 1 195 ? 16.656 3.373 -7.98 1 94.38 195 LYS A CA 1
ATOM 1435 C C . LYS A 1 195 ? 15.539 2.861 -8.883 1 94.38 195 LYS A C 1
ATOM 1437 O O . LYS A 1 195 ? 14.367 2.85 -8.484 1 94.38 195 LYS A O 1
ATOM 1442 N N . ASP A 1 196 ? 15.859 2.455 -10.039 1 93.62 196 ASP A N 1
ATOM 1443 C CA . ASP A 1 196 ? 14.844 1.973 -10.977 1 93.62 196 ASP A CA 1
ATOM 1444 C C . ASP A 1 196 ? 14.219 0.668 -10.484 1 93.62 196 ASP A C 1
ATOM 1446 O O . ASP A 1 196 ? 13.008 0.478 -10.586 1 93.62 196 ASP A O 1
ATOM 1450 N N . LEU A 1 197 ? 15.047 -0.205 -9.992 1 95.56 197 LEU A N 1
ATOM 1451 C CA . LEU A 1 197 ? 14.531 -1.468 -9.469 1 95.56 197 LEU A CA 1
ATOM 1452 C C . LEU A 1 197 ? 13.711 -1.241 -8.203 1 95.56 197 LEU A C 1
ATOM 1454 O O . LEU A 1 197 ? 12.703 -1.917 -7.988 1 95.56 197 LEU A O 1
ATOM 1458 N N . ARG A 1 198 ? 14.125 -0.311 -7.426 1 96.31 198 ARG A N 1
ATOM 1459 C CA . ARG A 1 198 ? 13.383 0.054 -6.227 1 96.31 198 ARG A CA 1
ATOM 1460 C C . ARG A 1 198 ? 12.008 0.608 -6.578 1 96.31 198 ARG A C 1
ATOM 1462 O O . ARG A 1 198 ? 11.016 0.303 -5.91 1 96.31 198 ARG A O 1
ATOM 1469 N N . LYS A 1 199 ? 11.938 1.401 -7.578 1 96 199 LYS A N 1
ATOM 1470 C CA . LYS A 1 199 ? 10.664 1.94 -8.047 1 96 199 LYS A CA 1
ATOM 1471 C C . LYS A 1 199 ? 9.719 0.823 -8.477 1 96 199 LYS A C 1
ATOM 1473 O O . LYS A 1 199 ? 8.531 0.839 -8.141 1 96 199 LYS A O 1
ATOM 1478 N N . ALA A 1 200 ? 10.258 -0.08 -9.203 1 95.69 2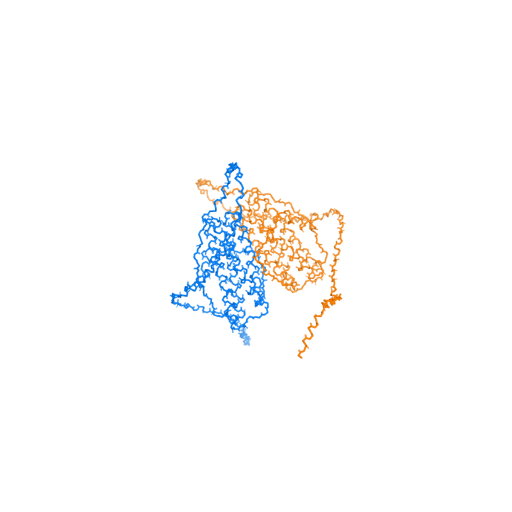00 ALA A N 1
ATOM 1479 C CA . ALA A 1 200 ? 9.453 -1.213 -9.648 1 95.69 200 ALA A CA 1
ATOM 1480 C C . ALA A 1 200 ? 8.945 -2.027 -8.461 1 95.69 200 ALA A C 1
ATOM 1482 O O . ALA A 1 200 ? 7.766 -2.373 -8.398 1 95.69 200 ALA A O 1
ATOM 1483 N N . ALA A 1 201 ? 9.812 -2.322 -7.531 1 97.69 201 ALA A N 1
ATOM 1484 C CA . ALA A 1 201 ? 9.43 -3.08 -6.344 1 97.69 201 ALA A CA 1
ATOM 1485 C C . ALA A 1 201 ? 8.383 -2.332 -5.523 1 97.69 201 ALA A C 1
ATOM 1487 O O . ALA A 1 201 ? 7.414 -2.93 -5.051 1 97.69 201 ALA A O 1
ATOM 1488 N N . ALA A 1 202 ? 8.57 -1.057 -5.371 1 98.38 202 ALA A N 1
ATOM 1489 C CA . ALA A 1 202 ? 7.625 -0.24 -4.617 1 98.38 202 ALA A CA 1
ATOM 1490 C C . ALA A 1 202 ? 6.262 -0.211 -5.301 1 98.38 202 ALA A C 1
ATOM 1492 O O . ALA A 1 202 ? 5.227 -0.196 -4.629 1 98.38 202 ALA A O 1
ATOM 1493 N N . SER A 1 203 ? 6.293 -0.159 -6.582 1 98.56 203 SER A N 1
ATOM 1494 C CA . SER A 1 203 ? 5.043 -0.175 -7.336 1 98.56 203 SER A CA 1
ATOM 1495 C C . SER A 1 203 ? 4.27 -1.466 -7.094 1 98.56 203 SER A C 1
ATOM 1497 O O . SER A 1 203 ? 3.059 -1.436 -6.863 1 98.56 203 SER A O 1
ATOM 1499 N N . ILE A 1 204 ? 4.934 -2.555 -7.117 1 98.81 204 ILE A N 1
ATOM 1500 C CA . ILE A 1 204 ? 4.309 -3.844 -6.84 1 98.81 204 ILE A CA 1
ATOM 1501 C C . ILE A 1 204 ? 3.842 -3.891 -5.387 1 98.81 204 ILE A C 1
ATOM 1503 O O . ILE A 1 204 ? 2.744 -4.371 -5.098 1 98.81 204 ILE A O 1
ATOM 1507 N N . TYR A 1 205 ? 4.633 -3.379 -4.469 1 98.75 205 TYR A N 1
ATOM 1508 C CA . TYR A 1 205 ? 4.324 -3.305 -3.045 1 98.75 205 TYR A CA 1
ATOM 1509 C C . TYR A 1 205 ? 2.943 -2.699 -2.816 1 98.75 205 TYR A C 1
ATOM 1511 O O . TYR A 1 205 ? 2.102 -3.295 -2.139 1 98.75 205 TYR A O 1
ATOM 1519 N N . GLY A 1 206 ? 2.67 -1.569 -3.416 1 98.62 206 GLY A N 1
ATOM 1520 C CA . GLY A 1 206 ? 1.366 -0.939 -3.273 1 98.62 206 GLY A CA 1
ATOM 1521 C C . GLY A 1 206 ? 0.232 -1.784 -3.82 1 98.62 206 GLY A C 1
ATOM 1522 O O . GLY A 1 206 ? -0.85 -1.837 -3.232 1 98.62 206 GLY A O 1
ATOM 1523 N N . SER A 1 207 ? 0.508 -2.393 -4.91 1 98.56 207 SER A N 1
ATOM 1524 C CA . SER A 1 207 ? -0.485 -3.287 -5.496 1 98.56 207 SER A CA 1
ATOM 1525 C C . SER A 1 207 ? -0.847 -4.414 -4.535 1 98.56 207 SER A C 1
ATOM 1527 O O . SER A 1 207 ? -2.012 -4.805 -4.438 1 98.56 207 SER A O 1
ATOM 1529 N N . GLU A 1 208 ? 0.165 -4.945 -3.824 1 98.69 208 GLU A N 1
ATOM 1530 C CA . GLU A 1 208 ? -0.093 -6.023 -2.873 1 98.69 208 GLU A CA 1
ATOM 1531 C C . GLU A 1 208 ? -1.028 -5.562 -1.759 1 98.69 208 GLU A C 1
ATOM 1533 O O . GLU A 1 208 ? -1.883 -6.324 -1.305 1 98.69 208 GLU A O 1
ATOM 1538 N N . VAL A 1 209 ? -0.884 -4.379 -1.347 1 98.62 209 VAL A N 1
ATOM 1539 C CA . VAL A 1 209 ? -1.755 -3.865 -0.295 1 98.62 209 VAL A CA 1
ATOM 1540 C C . VAL A 1 209 ? -3.186 -3.752 -0.817 1 98.62 209 VAL A C 1
ATOM 1542 O O . VAL A 1 209 ? -4.141 -4.078 -0.108 1 98.62 209 VAL A O 1
ATOM 1545 N N . ARG A 1 210 ? -3.326 -3.324 -2.049 1 98.31 210 ARG A N 1
ATOM 1546 C CA . ARG A 1 210 ? -4.66 -3.246 -2.635 1 98.31 210 ARG A CA 1
ATOM 1547 C C . ARG A 1 210 ? -5.305 -4.625 -2.721 1 98.31 210 ARG A C 1
ATOM 1549 O O . ARG A 1 210 ? -6.492 -4.781 -2.43 1 98.31 210 ARG A O 1
ATOM 1556 N N . HIS A 1 211 ? -4.477 -5.633 -3.145 1 98.62 211 HIS A N 1
ATOM 1557 C CA . HIS A 1 211 ? -5.004 -6.988 -3.207 1 98.62 211 HIS A CA 1
ATOM 1558 C C . HIS A 1 211 ? -5.516 -7.445 -1.845 1 98.62 211 HIS A C 1
ATOM 1560 O O . HIS A 1 211 ? -6.621 -7.98 -1.739 1 98.62 211 HIS A O 1
ATOM 1566 N N . ALA A 1 212 ? -4.746 -7.211 -0.833 1 98.06 212 ALA A N 1
ATOM 1567 C CA . ALA A 1 212 ? -5.121 -7.605 0.522 1 98.06 212 ALA A CA 1
ATOM 1568 C C . ALA A 1 212 ? -6.426 -6.938 0.946 1 98.06 212 ALA A C 1
ATOM 1570 O O . ALA A 1 212 ? -7.301 -7.586 1.527 1 98.06 212 ALA A O 1
ATOM 1571 N N . ALA A 1 213 ? -6.547 -5.684 0.63 1 97.25 213 ALA A N 1
ATOM 1572 C CA . ALA A 1 213 ? -7.738 -4.934 1.014 1 97.25 213 ALA A CA 1
ATOM 1573 C C . ALA A 1 213 ? -8.984 -5.492 0.332 1 97.25 213 ALA A C 1
ATOM 1575 O O . ALA A 1 213 ? -10.023 -5.664 0.97 1 97.25 213 ALA A O 1
ATOM 1576 N N . VAL A 1 214 ? -8.875 -5.777 -0.948 1 96.69 214 VAL A N 1
ATOM 1577 C CA . VAL A 1 214 ? -10 -6.293 -1.722 1 96.69 214 VAL A CA 1
ATOM 1578 C C . VAL A 1 214 ? -10.438 -7.645 -1.16 1 96.69 214 VAL A C 1
ATOM 1580 O O . VAL A 1 214 ? -11.617 -7.859 -0.891 1 96.69 214 VAL A O 1
ATOM 1583 N N . LEU A 1 215 ? -9.492 -8.492 -0.912 1 97.31 215 LEU A N 1
ATOM 1584 C CA . LEU A 1 215 ? -9.805 -9.844 -0.457 1 97.31 215 LEU A CA 1
ATOM 1585 C C . LEU A 1 215 ? -10.367 -9.82 0.959 1 97.31 215 LEU A C 1
ATOM 1587 O O . LEU A 1 215 ? -11.328 -10.539 1.262 1 97.31 215 LEU A O 1
ATOM 1591 N N . ARG A 1 216 ? -9.789 -9.016 1.781 1 95.19 216 ARG A N 1
ATOM 1592 C CA . ARG A 1 216 ? -10.281 -8.914 3.15 1 95.19 216 ARG A CA 1
ATOM 1593 C C . ARG A 1 216 ? -11.719 -8.406 3.178 1 95.19 216 ARG A C 1
ATOM 1595 O O . ARG A 1 216 ? -12.57 -8.961 3.879 1 95.19 216 ARG A O 1
ATOM 1602 N N . SER A 1 217 ? -11.969 -7.391 2.402 1 92.69 217 SER A N 1
ATOM 1603 C CA . SER A 1 217 ? -13.297 -6.789 2.348 1 92.69 217 SER A CA 1
ATOM 1604 C C . SER A 1 217 ? -14.328 -7.762 1.781 1 92.69 217 SER A C 1
ATOM 1606 O O . SER A 1 217 ? -15.414 -7.922 2.34 1 92.69 217 SER A O 1
ATOM 1608 N N . LEU A 1 218 ? -14.008 -8.43 0.761 1 92.31 218 LEU A N 1
ATOM 1609 C CA . LEU A 1 218 ? -14.945 -9.328 0.097 1 92.31 218 LEU A CA 1
ATOM 1610 C C . LEU A 1 218 ? -15.164 -10.594 0.922 1 92.31 218 LEU A C 1
ATOM 1612 O O . LEU A 1 218 ? -16.188 -11.266 0.782 1 92.31 218 LEU A O 1
ATOM 1616 N N . GLY A 1 219 ? -14.203 -10.891 1.8 1 92 219 GLY A N 1
ATOM 1617 C CA . GLY A 1 219 ? -14.344 -12.016 2.707 1 92 219 GLY A CA 1
ATOM 1618 C C . GLY A 1 219 ? -15.242 -11.719 3.891 1 92 219 GLY A C 1
ATOM 1619 O O . GLY A 1 219 ? -15.539 -12.609 4.691 1 92 219 GLY A O 1
ATOM 1620 N N . GLY A 1 220 ? -15.672 -10.414 4.004 1 89 220 GLY A N 1
ATOM 1621 C CA . GLY A 1 220 ? -16.562 -10.031 5.094 1 89 220 GLY A CA 1
ATOM 1622 C C . GLY A 1 220 ? -15.812 -9.594 6.34 1 89 220 GLY A C 1
ATOM 1623 O O . GLY A 1 220 ? -16.375 -9.562 7.434 1 89 220 GLY A O 1
ATOM 1624 N N . PHE A 1 221 ? -14.539 -9.305 6.129 1 88.25 221 PHE A N 1
ATOM 1625 C CA . PHE A 1 221 ? -13.719 -8.852 7.242 1 88.25 221 PHE A CA 1
ATOM 1626 C C . PHE A 1 221 ? -13.398 -7.367 7.117 1 88.25 221 PHE A C 1
ATOM 1628 O O . PHE A 1 221 ? -13.289 -6.844 6.008 1 88.25 221 PHE A O 1
ATOM 1635 N N . THR A 1 222 ? -13.367 -6.734 8.203 1 85.81 222 THR A N 1
ATOM 1636 C CA . THR A 1 222 ? -13 -5.324 8.18 1 85.81 222 THR A CA 1
ATOM 1637 C C . THR A 1 222 ? -11.523 -5.156 7.84 1 85.81 222 THR A C 1
ATOM 1639 O O . THR A 1 222 ? -10.664 -5.84 8.406 1 85.81 222 THR A O 1
ATOM 1642 N N . PHE A 1 223 ? -11.297 -4.445 6.809 1 85.31 223 PHE A N 1
ATOM 1643 C CA . PHE A 1 223 ? -9.922 -4.051 6.527 1 85.31 223 PHE A CA 1
ATOM 1644 C C . PHE A 1 223 ? -9.523 -2.834 7.355 1 85.31 223 PHE A C 1
ATOM 1646 O O . PHE A 1 223 ? -10.219 -1.818 7.352 1 85.31 223 PHE A O 1
ATOM 1653 N N . SER A 1 224 ? -8.461 -2.957 8.109 1 86.75 224 SER A N 1
ATOM 1654 C CA . SER A 1 224 ? -8.156 -1.949 9.117 1 86.75 224 SER A CA 1
ATOM 1655 C C . SER A 1 224 ? -6.957 -1.1 8.711 1 86.75 224 SER A C 1
ATOM 1657 O O . SER A 1 224 ? -5.98 -1.616 8.164 1 86.75 224 SER A O 1
ATOM 1659 N N . PRO A 1 225 ? -7.09 0.226 9.055 1 89.44 225 PRO A N 1
ATOM 1660 C CA . PRO A 1 225 ? -5.859 1.015 8.969 1 89.44 225 PRO A CA 1
ATOM 1661 C C . PRO A 1 225 ? -4.777 0.521 9.922 1 89.44 225 PRO A C 1
ATOM 1663 O O . PRO A 1 225 ? -5.066 -0.233 10.859 1 89.44 225 PRO A O 1
ATOM 1666 N N . ARG A 1 226 ? -3.59 0.7 9.586 1 94.19 226 ARG A N 1
ATOM 1667 C CA . ARG A 1 226 ? -2.443 0.413 10.445 1 94.19 226 ARG A CA 1
ATOM 1668 C C . ARG A 1 226 ? -1.546 1.637 10.586 1 94.19 226 ARG A C 1
ATOM 1670 O O . ARG A 1 226 ? -1.338 2.377 9.617 1 94.19 226 ARG A O 1
ATOM 1677 N N . TYR A 1 227 ? -1.043 1.846 11.773 1 95.25 227 TYR A N 1
ATOM 1678 C CA . TYR A 1 227 ? -0.148 2.977 12 1 95.25 227 TYR A CA 1
ATOM 1679 C C . TYR A 1 227 ? 1.024 2.941 11.023 1 95.25 227 TYR A C 1
ATOM 1681 O O . TYR A 1 227 ? 1.357 3.955 10.406 1 95.25 227 TYR A O 1
ATOM 1689 N N . PHE A 1 228 ? 1.605 1.722 10.945 1 97.81 228 PHE A N 1
ATOM 1690 C CA . PHE A 1 228 ? 2.75 1.458 10.086 1 97.81 228 PHE A CA 1
ATOM 1691 C C . PHE A 1 228 ? 2.729 0.018 9.586 1 97.81 228 PHE A C 1
ATOM 1693 O O . PHE A 1 228 ? 2.299 -0.887 10.297 1 97.81 228 PHE A O 1
ATOM 1700 N N . GLU A 1 229 ? 3.135 -0.143 8.328 1 97.94 229 GLU A N 1
ATOM 1701 C CA . GLU A 1 229 ? 3.398 -1.512 7.895 1 97.94 229 GLU A CA 1
ATOM 1702 C C . GLU A 1 229 ? 4.727 -2.021 8.453 1 97.94 229 GLU A C 1
ATOM 1704 O O . GLU A 1 229 ? 5.648 -1.237 8.688 1 97.94 229 GLU A O 1
ATOM 1709 N N . SER A 1 230 ? 4.781 -3.291 8.617 1 97.06 230 SER A N 1
ATOM 1710 C CA . SER A 1 230 ? 6 -3.9 9.148 1 97.06 230 SER A CA 1
ATOM 1711 C C . SER A 1 230 ? 6.66 -4.797 8.102 1 97.06 230 SER A C 1
ATOM 1713 O O . SER A 1 230 ? 5.98 -5.559 7.41 1 97.06 230 SER A O 1
ATOM 1715 N N . PRO A 1 231 ? 8.016 -4.707 8.023 1 97.88 231 PRO A N 1
ATOM 1716 C CA . PRO A 1 231 ? 8.719 -5.582 7.082 1 97.88 231 PRO A CA 1
ATOM 1717 C C . PRO A 1 231 ? 8.836 -7.02 7.586 1 97.88 231 PRO A C 1
ATOM 1719 O O . PRO A 1 231 ? 8.758 -7.262 8.797 1 97.88 231 PRO A O 1
ATOM 1722 N N . LEU A 1 232 ? 8.938 -7.91 6.66 1 98.06 232 LEU A N 1
ATOM 1723 C CA . LEU A 1 232 ? 9.383 -9.273 6.93 1 98.06 232 LEU A CA 1
ATOM 1724 C C . LEU A 1 232 ? 10.781 -9.508 6.367 1 98.06 232 LEU A C 1
ATOM 1726 O O . LEU A 1 232 ? 11.102 -9.039 5.273 1 98.06 232 LEU A O 1
ATOM 1730 N N . SER A 1 233 ? 11.578 -10.219 7.164 1 95.56 233 SER A N 1
ATOM 1731 C CA . SER A 1 233 ? 12.859 -10.664 6.641 1 95.56 233 SER A CA 1
ATOM 1732 C C . SER A 1 233 ? 12.688 -11.797 5.637 1 95.56 233 SER A C 1
ATOM 1734 O O . SER A 1 233 ? 11.641 -12.453 5.613 1 95.56 233 SER A O 1
ATOM 1736 N N . VAL A 1 234 ? 13.727 -11.984 4.855 1 95.56 234 VAL A N 1
ATOM 1737 C CA . VAL A 1 234 ? 13.711 -13.094 3.9 1 95.56 234 VAL A CA 1
ATOM 1738 C C . VAL A 1 234 ? 13.461 -14.406 4.633 1 95.56 234 VAL A C 1
ATOM 1740 O O . VAL A 1 234 ? 12.656 -15.227 4.191 1 95.56 234 VAL A O 1
ATOM 1743 N N . ALA A 1 235 ? 14.102 -14.57 5.75 1 96.25 235 ALA A N 1
ATOM 1744 C CA . ALA A 1 235 ? 13.953 -15.797 6.531 1 96.25 235 ALA A CA 1
ATOM 1745 C C . ALA A 1 235 ? 12.516 -15.961 7.027 1 96.25 235 ALA A C 1
ATOM 1747 O O . ALA A 1 235 ? 11.977 -17.062 7.02 1 96.25 235 ALA A O 1
ATOM 1748 N N . GLN A 1 236 ? 11.891 -14.914 7.48 1 98.19 236 GLN A N 1
ATOM 1749 C CA . GLN A 1 236 ? 10.508 -14.961 7.938 1 98.19 236 GLN A CA 1
ATOM 1750 C C . GLN A 1 236 ? 9.562 -15.328 6.801 1 98.19 236 GLN A C 1
ATOM 1752 O O . GLN A 1 236 ? 8.656 -16.141 6.977 1 98.19 236 GLN A O 1
ATOM 1757 N N . VAL A 1 237 ? 9.758 -14.727 5.66 1 98.31 237 VAL A N 1
ATOM 1758 C CA . VAL A 1 237 ? 8.914 -15.008 4.504 1 98.31 237 VAL A CA 1
ATOM 1759 C C . VAL A 1 237 ? 9.062 -16.484 4.109 1 98.31 237 VAL A C 1
ATOM 1761 O O . VAL A 1 237 ? 8.062 -17.156 3.859 1 98.31 237 VAL A O 1
ATOM 1764 N N . GLN A 1 238 ? 10.32 -16.938 4.066 1 96.88 238 GLN A N 1
ATOM 1765 C CA . GLN A 1 238 ? 10.57 -18.328 3.709 1 96.88 238 GLN A CA 1
ATOM 1766 C C . GLN A 1 238 ? 9.852 -19.266 4.668 1 96.88 238 GLN A C 1
ATOM 1768 O O . GLN A 1 238 ? 9.266 -20.266 4.238 1 96.88 238 GLN A O 1
ATOM 1773 N N . THR A 1 239 ? 9.852 -18.938 5.891 1 97.81 239 THR A N 1
ATOM 1774 C CA . THR A 1 239 ? 9.172 -19.766 6.887 1 97.81 239 THR A CA 1
ATOM 1775 C C . THR A 1 239 ? 7.668 -19.766 6.656 1 97.81 239 THR A C 1
ATOM 1777 O O . THR A 1 239 ? 7.027 -20.828 6.719 1 97.81 239 THR A O 1
ATOM 1780 N N . LEU A 1 240 ? 7.133 -18.656 6.336 1 98.25 240 LEU A N 1
ATOM 1781 C CA . LEU A 1 240 ? 5.688 -18.516 6.203 1 98.25 240 LEU A CA 1
ATOM 1782 C C . LEU A 1 240 ? 5.18 -19.203 4.949 1 98.25 240 LEU A C 1
ATOM 1784 O O . LEU A 1 240 ? 4.055 -19.719 4.922 1 98.25 240 LEU A O 1
ATOM 1788 N N . VAL A 1 241 ? 6.023 -19.328 3.924 1 97.88 241 VAL A N 1
ATOM 1789 C CA . VAL A 1 241 ? 5.508 -19.859 2.672 1 97.88 241 VAL A CA 1
ATOM 1790 C C . VAL A 1 241 ? 6.004 -21.297 2.479 1 97.88 241 VAL A C 1
ATOM 1792 O O . VAL A 1 241 ? 5.609 -21.969 1.528 1 97.88 241 VAL A O 1
ATOM 1795 N N . ALA A 1 242 ? 6.859 -21.766 3.342 1 96.88 242 ALA A N 1
ATOM 1796 C CA . ALA A 1 242 ? 7.449 -23.094 3.24 1 96.88 242 ALA A CA 1
ATOM 1797 C C . ALA A 1 242 ? 6.367 -24.156 3.086 1 96.88 242 ALA A C 1
ATOM 1799 O O . ALA A 1 242 ? 6.52 -25.094 2.295 1 96.88 242 ALA A O 1
ATOM 1800 N N . PRO A 1 243 ? 5.219 -24.094 3.746 1 97.12 243 PRO A N 1
ATOM 1801 C CA . PRO A 1 243 ? 4.203 -25.141 3.637 1 97.12 243 PRO A CA 1
ATOM 1802 C C . PRO A 1 243 ? 3.578 -25.219 2.246 1 97.12 243 PRO A C 1
ATOM 1804 O O . PRO A 1 243 ? 2.883 -26.188 1.93 1 97.12 243 PRO A O 1
ATOM 1807 N N . TYR A 1 244 ? 3.824 -24.25 1.472 1 97.38 244 TYR A N 1
ATOM 1808 C CA . TYR A 1 244 ? 3.105 -24.188 0.203 1 97.38 244 TYR A CA 1
ATOM 1809 C C . TYR A 1 244 ? 4.027 -24.547 -0.959 1 97.38 244 TYR A C 1
ATOM 1811 O O . TYR A 1 244 ? 3.617 -24.5 -2.121 1 97.38 244 TYR A O 1
ATOM 1819 N N . SER A 1 245 ? 5.25 -24.734 -0.655 1 86.19 245 SER A N 1
ATOM 1820 C CA . SER A 1 245 ? 6.223 -25.156 -1.663 1 86.19 245 SER A CA 1
ATOM 1821 C C . SER A 1 245 ? 6.414 -26.672 -1.657 1 86.19 245 SER A C 1
ATOM 1823 O O . SER A 1 245 ? 6.547 -27.281 -0.595 1 86.19 245 SER A O 1
ATOM 1825 N N . ALA A 1 246 ? 6.191 -27.25 -2.85 1 72.06 246 ALA A N 1
ATOM 1826 C CA . ALA A 1 246 ? 6.285 -28.703 -2.949 1 72.06 246 ALA A CA 1
ATOM 1827 C C . ALA A 1 246 ? 7.664 -29.141 -3.441 1 72.06 246 ALA A C 1
ATOM 1829 O O . ALA A 1 246 ? 8.328 -28.391 -4.164 1 72.06 246 ALA A O 1
ATOM 1830 N N . MET B 1 1 ? -36.281 -24.078 -76.625 1 24.97 1 MET B N 1
ATOM 1831 C CA . MET B 1 1 ? -35.125 -24.234 -75.688 1 24.97 1 MET B CA 1
ATOM 1832 C C . MET B 1 1 ? -34.781 -22.891 -75.062 1 24.97 1 MET B C 1
ATOM 1834 O O . MET B 1 1 ? -33.875 -22.828 -74.25 1 24.97 1 MET B O 1
ATOM 1838 N N . ASN B 1 2 ? -35.156 -21.812 -75.625 1 22.22 2 ASN B N 1
ATOM 1839 C CA . ASN B 1 2 ? -34.406 -20.578 -75.688 1 22.22 2 ASN B CA 1
ATOM 1840 C C . ASN B 1 2 ? -34.438 -19.859 -74.312 1 22.22 2 ASN B C 1
ATOM 1842 O O . ASN B 1 2 ? -35.5 -19.688 -73.75 1 22.22 2 ASN B O 1
ATOM 1846 N N . HIS B 1 3 ? -33.25 -19.656 -73.688 1 24.55 3 HIS B N 1
ATOM 1847 C CA . HIS B 1 3 ? -32.438 -19.375 -72.5 1 24.55 3 HIS B CA 1
ATOM 1848 C C . HIS B 1 3 ? -32.438 -17.891 -72.188 1 24.55 3 HIS B C 1
ATOM 1850 O O . HIS B 1 3 ? -31.391 -17.312 -71.875 1 24.55 3 HIS B O 1
ATOM 1856 N N . GLU B 1 4 ? -33.469 -17.156 -72.5 1 20.78 4 GLU B N 1
ATOM 1857 C CA . GLU B 1 4 ? -33.188 -15.719 -72.438 1 20.78 4 GLU B CA 1
ATOM 1858 C C . GLU B 1 4 ? -32.781 -15.305 -71.062 1 20.78 4 GLU B C 1
ATOM 1860 O O . GLU B 1 4 ? -33.5 -15.531 -70.062 1 20.78 4 GLU B O 1
ATOM 1865 N N . LYS B 1 5 ? -31.422 -15 -70.812 1 22.36 5 LYS B N 1
ATOM 1866 C CA . LYS B 1 5 ? -30.375 -14.719 -69.875 1 22.36 5 LYS B CA 1
ATOM 1867 C C . LYS B 1 5 ? -30.609 -13.367 -69.188 1 22.36 5 LYS B C 1
ATOM 1869 O O . LYS B 1 5 ? -29.688 -12.812 -68.562 1 22.36 5 LYS B O 1
ATOM 1874 N N . ASN B 1 6 ? -31.766 -12.711 -69.375 1 21.73 6 ASN B N 1
ATOM 1875 C CA . ASN B 1 6 ? -31.578 -11.281 -69.188 1 21.73 6 ASN B CA 1
ATOM 1876 C C . ASN B 1 6 ? -31.109 -11 -67.75 1 21.73 6 ASN B C 1
ATOM 1878 O O . ASN B 1 6 ? -31.703 -11.477 -66.812 1 21.73 6 ASN B O 1
ATOM 1882 N N . MET B 1 7 ? -29.922 -10.336 -67.5 1 21.03 7 MET B N 1
ATOM 1883 C CA . MET B 1 7 ? -28.828 -9.945 -66.625 1 21.03 7 MET B CA 1
ATOM 1884 C C . MET B 1 7 ? -29.312 -8.992 -65.5 1 21.03 7 MET B C 1
ATOM 1886 O O . MET B 1 7 ? -28.688 -8.883 -64.438 1 21.03 7 MET B O 1
ATOM 1890 N N . SER B 1 8 ? -30.219 -7.957 -65.75 1 22.31 8 SER B N 1
ATOM 1891 C CA . SER B 1 8 ? -29.734 -6.629 -65.375 1 22.31 8 SER B CA 1
ATOM 1892 C C . SER B 1 8 ? -29.562 -6.484 -63.875 1 22.31 8 SER B C 1
ATOM 1894 O O . SER B 1 8 ? -30.125 -7.266 -63.125 1 22.31 8 SER B O 1
ATOM 1896 N N . ASP B 1 9 ? -29.203 -5.164 -63.406 1 21.75 9 ASP B N 1
ATOM 1897 C CA . ASP B 1 9 ? -28.328 -4.344 -62.562 1 21.75 9 ASP B CA 1
ATOM 1898 C C . ASP B 1 9 ? -28.812 -4.328 -61.125 1 21.75 9 ASP B C 1
ATOM 1900 O O . ASP B 1 9 ? -29.969 -4.676 -60.844 1 21.75 9 ASP B O 1
ATOM 1904 N N . ASN B 1 10 ? -27.969 -3.635 -60.219 1 22.31 10 ASN B N 1
ATOM 1905 C CA . ASN B 1 10 ? -27.25 -3.434 -58.969 1 22.31 10 ASN B CA 1
ATOM 1906 C C . ASN B 1 10 ? -28.078 -2.617 -57.969 1 22.31 10 ASN B C 1
ATOM 1908 O O . ASN B 1 10 ? -28.219 -1.403 -58.156 1 22.31 10 ASN B O 1
ATOM 1912 N N . GLN B 1 11 ? -29.297 -2.932 -57.688 1 21.25 11 GLN B N 1
ATOM 1913 C CA . GLN B 1 11 ? -30.094 -2.057 -56.812 1 21.25 11 GLN B CA 1
ATOM 1914 C C . GLN B 1 11 ? -29.406 -1.82 -55.469 1 21.25 11 GLN B C 1
ATOM 1916 O O . GLN B 1 11 ? -29.469 -2.672 -54.594 1 21.25 11 GLN B O 1
ATOM 1921 N N . SER B 1 12 ? -28.078 -1.309 -55.469 1 22.72 12 SER B N 1
ATOM 1922 C CA . SER B 1 12 ? -27.297 -1.266 -54.25 1 22.72 12 SER B CA 1
ATOM 1923 C C . SER B 1 12 ? -28 -0.462 -53.156 1 22.72 12 SER B C 1
ATOM 1925 O O . SER B 1 12 ? -27.703 -0.602 -51.969 1 22.72 12 SER B O 1
ATOM 1927 N N . ASN B 1 13 ? -28.859 0.575 -53.469 1 23.83 13 ASN B N 1
ATOM 1928 C CA . ASN B 1 13 ? -28.562 1.763 -52.688 1 23.83 13 ASN B CA 1
ATOM 1929 C C . ASN B 1 13 ? -29.125 1.646 -51.281 1 23.83 1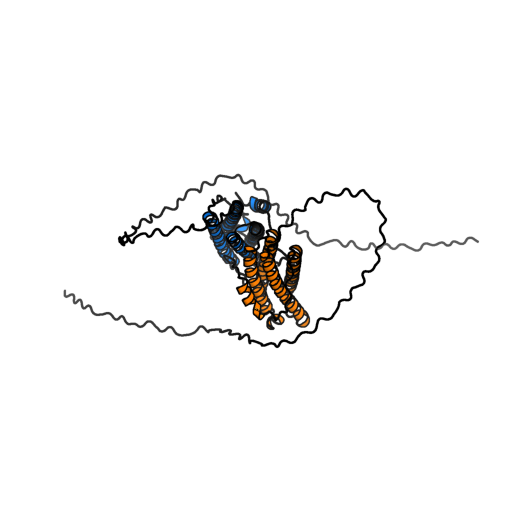3 ASN B C 1
ATOM 1931 O O . ASN B 1 13 ? -29.219 2.643 -50.562 1 23.83 13 ASN B O 1
ATOM 1935 N N . GLY B 1 14 ? -29.672 0.571 -50.781 1 23.75 14 GLY B N 1
ATOM 1936 C CA . GLY B 1 14 ? -30.609 0.907 -49.719 1 23.75 14 GLY B CA 1
ATOM 1937 C C . GLY B 1 14 ? -29.938 1.577 -48.531 1 23.75 14 GLY B C 1
ATOM 1938 O O . GLY B 1 14 ? -28.906 1.118 -48.062 1 23.75 14 GLY B O 1
ATOM 1939 N N . PRO B 1 15 ? -29.984 2.939 -48.438 1 25.88 15 PRO B N 1
ATOM 1940 C CA . PRO B 1 15 ? -29.359 3.742 -47.375 1 25.88 15 PRO B CA 1
ATOM 1941 C C . PRO B 1 15 ? -29.734 3.252 -45.969 1 25.88 15 PRO B C 1
ATOM 1943 O O . PRO B 1 15 ? -30.844 2.762 -45.75 1 25.88 15 PRO B O 1
ATOM 1946 N N . SER B 1 16 ? -28.859 2.477 -45.375 1 24.55 16 SER B N 1
ATOM 1947 C CA . SER B 1 16 ? -29.031 1.962 -44 1 24.55 16 SER B CA 1
ATOM 1948 C C . SER B 1 16 ? -29.5 3.055 -43.062 1 24.55 16 SER B C 1
ATOM 1950 O O . SER B 1 16 ? -29.016 4.188 -43.125 1 24.55 16 SER B O 1
ATOM 1952 N N . PRO B 1 17 ? -30.547 2.799 -42.281 1 21.25 17 PRO B N 1
ATOM 1953 C CA . PRO B 1 17 ? -31.344 3.6 -41.344 1 21.25 17 PRO B CA 1
ATOM 1954 C C . PRO B 1 17 ? -30.484 4.293 -40.312 1 21.25 17 PRO B C 1
ATOM 1956 O O . PRO B 1 17 ? -29.375 3.828 -40 1 21.25 17 PRO B O 1
ATOM 1959 N N . SER B 1 18 ? -30.703 5.656 -40.094 1 22.08 18 SER B N 1
ATOM 1960 C CA . SER B 1 18 ? -30.422 6.824 -39.25 1 22.08 18 SER B CA 1
ATOM 1961 C C . SER B 1 18 ? -30.703 6.531 -37.781 1 22.08 18 SER B C 1
ATOM 1963 O O . SER B 1 18 ? -31.844 6.535 -37.344 1 22.08 18 SER B O 1
ATOM 1965 N N . ARG B 1 19 ? -30.25 5.359 -37.25 1 20.94 19 ARG B N 1
ATOM 1966 C CA . ARG B 1 19 ? -30.625 5.129 -35.844 1 20.94 19 ARG B CA 1
ATOM 1967 C C . ARG B 1 19 ? -30.328 6.352 -35 1 20.94 19 ARG B C 1
ATOM 1969 O O . ARG B 1 19 ? -29.188 6.82 -34.938 1 20.94 19 ARG B O 1
ATOM 1976 N N . ARG B 1 20 ? -31.297 7.156 -34.406 1 20.08 20 ARG B N 1
ATOM 1977 C CA . ARG B 1 20 ? -31.734 8.305 -33.625 1 20.08 20 ARG B CA 1
ATOM 1978 C C . ARG B 1 20 ? -30.938 8.414 -32.344 1 20.08 20 ARG B C 1
ATOM 1980 O O . ARG B 1 20 ? -30.359 9.469 -32.031 1 20.08 20 ARG B O 1
ATOM 1987 N N . ALA B 1 21 ? -31.625 8.211 -31.062 1 19.28 21 ALA B N 1
ATOM 1988 C CA . ALA B 1 21 ? -32.094 9.109 -30.016 1 19.28 21 ALA B CA 1
ATOM 1989 C C . ALA B 1 21 ? -31.109 9.219 -28.875 1 19.28 21 ALA B C 1
ATOM 1991 O O . ALA B 1 21 ? -30.766 10.32 -28.438 1 19.28 21 ALA B O 1
ATOM 1992 N N . PHE B 1 22 ? -31.125 8.352 -27.734 1 18.66 22 PHE B N 1
ATOM 1993 C CA . PHE B 1 22 ? -31.531 8.719 -26.375 1 18.66 22 PHE B CA 1
ATOM 1994 C C . PHE B 1 22 ? -30.312 9.078 -25.531 1 18.66 22 PHE B C 1
ATOM 1996 O O . PHE B 1 22 ? -30.359 10.031 -24.75 1 18.66 22 PHE B O 1
ATOM 2003 N N . LEU B 1 23 ? -29.297 8.164 -25.234 1 20.64 23 LEU B N 1
ATOM 2004 C CA . LEU B 1 23 ? -29 8.156 -23.797 1 20.64 23 LEU B CA 1
ATOM 2005 C C . LEU B 1 23 ? -28.234 9.414 -23.406 1 20.64 23 LEU B C 1
ATOM 2007 O O . LEU B 1 23 ? -27.25 9.781 -24.062 1 20.64 23 LEU B O 1
ATOM 2011 N N . ASN B 1 24 ? -28.719 10.258 -22.422 1 18.47 24 ASN B N 1
ATOM 2012 C CA . ASN B 1 24 ? -28.656 11.5 -21.656 1 18.47 24 ASN B CA 1
ATOM 2013 C C . ASN B 1 24 ? -27.344 11.625 -20.891 1 18.47 24 ASN B C 1
ATOM 2015 O O . ASN B 1 24 ? -26.906 10.68 -20.234 1 18.47 24 ASN B O 1
ATOM 2019 N N . ARG B 1 25 ? -26.469 12.648 -21.141 1 20.77 25 ARG B N 1
ATOM 2020 C CA . ARG B 1 25 ? -25.25 13.352 -20.766 1 20.77 25 ARG B CA 1
ATOM 2021 C C . ARG B 1 25 ? -25.297 13.805 -19.312 1 20.77 25 ARG B C 1
ATOM 2023 O O . ARG B 1 25 ? -25.922 14.812 -18.984 1 20.77 25 ARG B O 1
ATOM 2030 N N . ALA B 1 26 ? -25.547 12.93 -18.25 1 21.45 26 ALA B N 1
ATOM 2031 C CA . ALA B 1 26 ? -25.531 13.586 -16.938 1 21.45 26 ALA B CA 1
ATOM 2032 C C . ALA B 1 26 ? -24.203 14.305 -16.703 1 21.45 26 ALA B C 1
ATOM 2034 O O . ALA B 1 26 ? -23.156 13.672 -16.609 1 21.45 26 ALA B O 1
ATOM 2035 N N . ALA B 1 27 ? -23.969 15.461 -17.188 1 21.77 27 ALA B N 1
ATOM 2036 C CA . ALA B 1 27 ? -22.953 16.5 -17.078 1 21.77 27 ALA B CA 1
ATOM 2037 C C . ALA B 1 27 ? -22.797 16.953 -15.625 1 21.77 27 ALA B C 1
ATOM 2039 O O . ALA B 1 27 ? -23.625 17.703 -15.102 1 21.77 27 ALA B O 1
ATOM 2040 N N . LEU B 1 28 ? -22.672 16.062 -14.586 1 21.98 28 LEU B N 1
ATOM 2041 C CA . LEU B 1 28 ? -22.594 16.781 -13.32 1 21.98 28 LEU B CA 1
ATOM 2042 C C . LEU B 1 28 ? -21.406 17.75 -13.328 1 21.98 28 LEU B C 1
ATOM 2044 O O . LEU B 1 28 ? -20.25 17.328 -13.391 1 21.98 28 LEU B O 1
ATOM 2048 N N . THR B 1 29 ? -21.469 18.828 -13.914 1 22.61 29 THR B N 1
ATOM 2049 C CA . THR B 1 29 ? -20.578 19.984 -14.055 1 22.61 29 THR B CA 1
ATOM 2050 C C . THR B 1 29 ? -20.328 20.641 -12.703 1 22.61 29 THR B C 1
ATOM 2052 O O . THR B 1 29 ? -20.812 21.734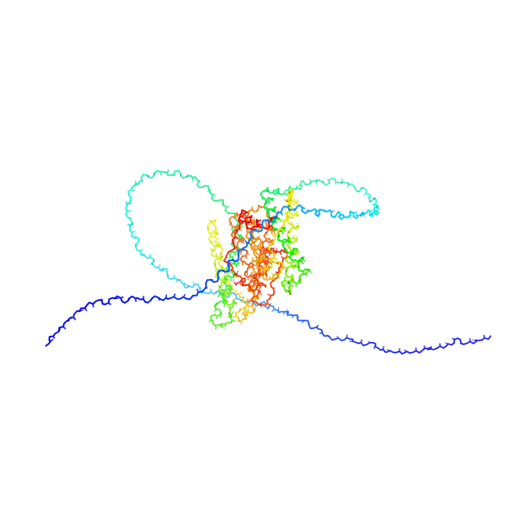 -12.43 1 22.61 29 THR B O 1
ATOM 2055 N N . GLY B 1 30 ? -20.203 19.984 -11.531 1 22.06 30 GLY B N 1
ATOM 2056 C CA . GLY B 1 30 ? -20.141 20.891 -10.398 1 22.06 30 GLY B CA 1
ATOM 2057 C C . GLY B 1 30 ? -19.016 21.891 -10.484 1 22.06 30 GLY B C 1
ATOM 2058 O O . GLY B 1 30 ? -17.891 21.531 -10.836 1 22.06 30 GLY B O 1
ATOM 2059 N N . ALA B 1 31 ? -19.266 23.109 -10.797 1 21.83 31 ALA B N 1
ATOM 2060 C CA . ALA B 1 31 ? -18.516 24.344 -10.922 1 21.83 31 ALA B CA 1
ATOM 2061 C C . ALA B 1 31 ? -17.828 24.719 -9.602 1 21.83 31 ALA B C 1
ATOM 2063 O O . ALA B 1 31 ? -18.516 25 -8.609 1 21.83 31 ALA B O 1
ATOM 2064 N N . MET B 1 32 ? -16.859 23.984 -9.156 1 23.33 32 MET B N 1
ATOM 2065 C CA . MET B 1 32 ? -16.203 24.422 -7.914 1 23.33 32 MET B CA 1
ATOM 2066 C C . MET B 1 32 ? -15.695 25.844 -8.031 1 23.33 32 MET B C 1
ATOM 2068 O O . MET B 1 32 ? -14.898 26.156 -8.922 1 23.33 32 MET B O 1
ATOM 2072 N N . GLY B 1 33 ? -16.516 26.812 -7.688 1 21.94 33 GLY B N 1
ATOM 2073 C CA . GLY B 1 33 ? -16.281 28.234 -7.645 1 21.94 33 GLY B CA 1
ATOM 2074 C C . GLY B 1 33 ? -15.047 28.609 -6.844 1 21.94 33 GLY B C 1
ATOM 2075 O O . GLY B 1 33 ? -14.68 27.922 -5.891 1 21.94 33 GLY B O 1
ATOM 2076 N N . ALA B 1 34 ? -14.18 29.328 -7.406 1 23.69 34 ALA B N 1
ATOM 2077 C CA . ALA B 1 34 ? -12.891 29.906 -7.039 1 23.69 34 ALA B CA 1
ATOM 2078 C C . ALA B 1 34 ? -13.031 30.875 -5.875 1 23.69 34 ALA B C 1
ATOM 2080 O O . ALA B 1 34 ? -13.609 31.953 -6.027 1 23.69 34 ALA B O 1
ATOM 2081 N N . VAL B 1 35 ? -13.547 30.375 -4.656 1 22.36 35 VAL B N 1
ATOM 2082 C CA . VAL B 1 35 ? -13.656 31.422 -3.645 1 22.36 35 VAL B CA 1
ATOM 2083 C C . VAL B 1 35 ? -12.281 32 -3.344 1 22.36 35 VAL B C 1
ATOM 2085 O O . VAL B 1 35 ? -11.32 31.25 -3.107 1 22.36 35 VAL B O 1
ATOM 2088 N N . VAL B 1 36 ? -12.07 33.156 -3.746 1 22.23 36 VAL B N 1
ATOM 2089 C CA . VAL B 1 36 ? -10.961 34.062 -3.533 1 22.23 36 VAL B CA 1
ATOM 2090 C C . VAL B 1 36 ? -10.859 34.438 -2.051 1 22.23 36 VAL B C 1
ATOM 2092 O O . VAL B 1 36 ? -11.742 35.094 -1.499 1 22.23 36 VAL B O 1
ATOM 2095 N N . ILE B 1 37 ? -10.844 33.438 -1.165 1 22.31 37 ILE B N 1
ATOM 2096 C CA . ILE B 1 37 ? -10.875 33.906 0.22 1 22.31 37 ILE B CA 1
ATOM 2097 C C . ILE B 1 37 ? -9.602 34.656 0.538 1 22.31 37 ILE B C 1
ATOM 2099 O O . ILE B 1 37 ? -8.5 34.219 0.201 1 22.31 37 ILE B O 1
ATOM 2103 N N . ALA B 1 38 ? -9.797 35.969 0.953 1 21.23 38 ALA B N 1
ATOM 2104 C CA . ALA B 1 38 ? -8.93 37.031 1.471 1 21.23 38 ALA B CA 1
ATOM 2105 C C . ALA B 1 38 ? -8.148 36.562 2.688 1 21.23 38 ALA B C 1
ATOM 2107 O O . ALA B 1 38 ? -8.562 35.625 3.373 1 21.23 38 ALA B O 1
ATOM 2108 N N . GLY B 1 39 ? -6.906 37.125 2.998 1 22.84 39 GLY B N 1
ATOM 2109 C CA . GLY B 1 39 ? -5.645 36.969 3.707 1 22.84 39 GLY B CA 1
ATOM 2110 C C . GLY B 1 39 ? -5.785 37.125 5.211 1 22.84 39 GLY B C 1
ATOM 2111 O O . GLY B 1 39 ? -4.785 37.25 5.922 1 22.84 39 GLY B O 1
ATOM 2112 N N . ALA B 1 40 ? -7.109 37 5.832 1 21.09 40 ALA B N 1
ATOM 2113 C CA . ALA B 1 40 ? -6.949 37.594 7.148 1 21.09 40 ALA B CA 1
ATOM 2114 C C . ALA B 1 40 ? -6.043 36.75 8.039 1 21.09 40 ALA B C 1
ATOM 2116 O O . ALA B 1 40 ? -6.004 35.531 7.906 1 21.09 40 ALA B O 1
ATOM 2117 N N . ARG B 1 41 ? -5.102 37.375 8.766 1 22.36 41 ARG B N 1
ATOM 2118 C CA . ARG B 1 41 ? -3.984 37 9.633 1 22.36 41 ARG B CA 1
ATOM 2119 C C . ARG B 1 41 ? -4.477 36.312 10.898 1 22.36 41 ARG B C 1
ATOM 2121 O O . ARG B 1 41 ? -5.203 36.906 11.695 1 22.36 41 ARG B O 1
ATOM 2128 N N . PRO B 1 42 ? -4.977 35.031 10.875 1 19.89 42 PRO B N 1
ATOM 2129 C CA . PRO B 1 42 ? -5.578 34.656 12.148 1 19.89 42 PRO B CA 1
ATOM 2130 C C . PRO B 1 42 ? -4.598 34.75 13.32 1 19.89 42 PRO B C 1
ATOM 2132 O O . PRO B 1 42 ? -3.422 34.375 13.164 1 19.89 42 PRO B O 1
ATOM 2135 N N . ILE B 1 43 ? -4.844 35.594 14.344 1 18.83 43 ILE B N 1
ATOM 2136 C CA . ILE B 1 43 ? -4.199 36.062 15.57 1 18.83 43 ILE B CA 1
ATOM 2137 C C . ILE B 1 43 ? -4.07 34.875 16.547 1 18.83 43 ILE B C 1
ATOM 2139 O O . ILE B 1 43 ? -3.559 35.062 17.656 1 18.83 43 ILE B O 1
ATOM 2143 N N . TRP B 1 44 ? -4.645 33.688 16.234 1 20.42 44 TRP B N 1
ATOM 2144 C CA . TRP B 1 44 ? -4.871 32.938 17.469 1 20.42 44 TRP B CA 1
ATOM 2145 C C . TRP B 1 44 ? -3.551 32.469 18.062 1 20.42 44 TRP B C 1
ATOM 2147 O O . TRP B 1 44 ? -3.068 31.391 17.703 1 20.42 44 TRP B O 1
ATOM 2157 N N . ALA B 1 45 ? -2.465 33.188 17.969 1 19.66 45 ALA B N 1
ATOM 2158 C CA . ALA B 1 45 ? -1.169 32.688 18.422 1 19.66 45 ALA B CA 1
ATOM 2159 C C . ALA B 1 45 ? -1.203 32.344 19.906 1 19.66 45 ALA B C 1
ATOM 2161 O O . ALA B 1 45 ? -0.29 31.688 20.422 1 19.66 45 ALA B O 1
ATOM 2162 N N . GLN B 1 46 ? -2.131 32.906 20.766 1 17.77 46 GLN B N 1
ATOM 2163 C CA . GLN B 1 46 ? -1.434 33.25 21.984 1 17.77 46 GLN B CA 1
ATOM 2164 C C . GLN B 1 46 ? -1.258 32.062 22.906 1 17.77 46 GLN B C 1
ATOM 2166 O O . GLN B 1 46 ? -0.514 32.125 23.891 1 17.77 46 GLN B O 1
ATOM 2171 N N . ASN B 1 47 ? -2.27 31.078 23.016 1 19.23 47 ASN B N 1
ATOM 2172 C CA . ASN B 1 47 ? -2.453 30.672 24.406 1 19.23 47 ASN B CA 1
ATOM 2173 C C . ASN B 1 47 ? -1.261 29.875 24.906 1 19.23 47 ASN B C 1
ATOM 2175 O O . ASN B 1 47 ? -0.931 28.828 24.359 1 19.23 47 ASN B O 1
ATOM 2179 N N . ALA B 1 48 ? -0.275 30.484 25.469 1 20.05 48 ALA B N 1
ATOM 2180 C CA . ALA B 1 48 ? 0.972 30.125 26.141 1 20.05 48 ALA B CA 1
ATOM 2181 C C . ALA B 1 48 ? 0.726 29.094 27.25 1 20.05 48 ALA B C 1
ATOM 2183 O O . ALA B 1 48 ? -0.056 29.344 28.172 1 20.05 48 ALA B O 1
ATOM 2184 N N . VAL B 1 49 ? 0.468 27.828 26.859 1 20.58 49 VAL B N 1
ATOM 2185 C CA . VAL B 1 49 ? 0.315 26.828 27.922 1 20.58 49 VAL B CA 1
ATOM 2186 C C . VAL B 1 49 ? 1.41 27.031 28.969 1 20.58 49 VAL B C 1
ATOM 2188 O O . VAL B 1 49 ? 2.586 27.172 28.625 1 20.58 49 VAL B O 1
ATOM 2191 N N . PRO B 1 50 ? 0.986 27.516 30.078 1 20.05 50 PRO B N 1
ATOM 2192 C CA . PRO B 1 50 ? 1.855 27.828 31.219 1 20.05 50 PRO B CA 1
ATOM 2193 C C . PRO B 1 50 ? 2.781 26.672 31.594 1 20.05 50 PRO B C 1
ATOM 2195 O O . PRO B 1 50 ? 2.438 25.516 31.375 1 20.05 50 PRO B O 1
ATOM 2198 N N . ASN B 1 51 ? 4.066 26.906 31.484 1 19.53 51 ASN B N 1
ATOM 2199 C CA . ASN B 1 51 ? 5.277 26.172 31.828 1 19.53 51 ASN B CA 1
ATOM 2200 C C . ASN B 1 51 ? 5.207 25.578 33.219 1 19.53 51 ASN B C 1
ATOM 2202 O O . ASN B 1 51 ? 5.141 26.312 34.219 1 19.53 51 ASN B O 1
ATOM 2206 N N . VAL B 1 52 ? 4.215 24.641 33.375 1 20.8 52 VAL B N 1
ATOM 2207 C CA . VAL B 1 52 ? 4.09 24.078 34.719 1 20.8 52 VAL B CA 1
ATOM 2208 C C . VAL B 1 52 ? 5.48 23.797 35.281 1 20.8 52 VAL B C 1
ATOM 2210 O O . VAL B 1 52 ? 6.383 23.375 34.562 1 20.8 52 VAL B O 1
ATOM 2213 N N . ASP B 1 53 ? 5.777 24.578 36.281 1 19.5 53 ASP B N 1
ATOM 2214 C CA . ASP B 1 53 ? 6.961 24.703 37.125 1 19.5 53 ASP B CA 1
ATOM 2215 C C . ASP B 1 53 ? 7.332 23.375 37.75 1 19.5 53 ASP B C 1
ATOM 2217 O O . ASP B 1 53 ? 6.586 22.828 38.562 1 19.5 53 ASP B O 1
ATOM 2221 N N . ALA B 1 54 ? 7.668 22.422 36.938 1 21.53 54 ALA B N 1
ATOM 2222 C CA . ALA B 1 54 ? 8.102 21.109 37.406 1 21.53 54 ALA B CA 1
ATOM 2223 C C . ALA B 1 54 ? 9.195 21.219 38.469 1 21.53 54 ALA B C 1
ATOM 2225 O O . ALA B 1 54 ? 10.039 20.328 38.594 1 21.53 54 ALA B O 1
ATOM 2226 N N . THR B 1 55 ? 9.133 22.219 39.281 1 21.55 55 THR B N 1
ATOM 2227 C CA . THR B 1 55 ? 10.367 22.406 40.031 1 21.55 55 THR B CA 1
ATOM 2228 C C . THR B 1 55 ? 10.57 21.266 41.031 1 21.55 55 THR B C 1
ATOM 2230 O O . THR B 1 55 ? 11.477 21.312 41.844 1 21.55 55 THR B O 1
ATOM 2233 N N . ALA B 1 56 ? 9.656 20.266 41.031 1 22.98 56 ALA B N 1
ATOM 2234 C CA . ALA B 1 56 ? 9.844 19.719 42.375 1 22.98 56 ALA B CA 1
ATOM 2235 C C . ALA B 1 56 ? 11.25 19.156 42.531 1 22.98 56 ALA B C 1
ATOM 2237 O O . ALA B 1 56 ? 11.766 18.469 41.625 1 22.98 56 ALA B O 1
ATOM 2238 N N . PRO B 1 57 ? 11.969 19.594 43.531 1 21.44 57 PRO B N 1
ATOM 2239 C CA . PRO B 1 57 ? 13.398 19.406 43.812 1 21.44 57 PRO B CA 1
ATOM 2240 C C . PRO B 1 57 ? 13.758 17.953 44.094 1 21.44 57 PRO B C 1
ATOM 2242 O O . PRO B 1 57 ? 13.164 17.312 44.969 1 21.44 57 PRO B O 1
ATOM 2245 N N . SER B 1 58 ? 13.719 17.109 43.062 1 21.28 58 SER B N 1
ATOM 2246 C CA . SER B 1 58 ? 14.008 15.719 43.406 1 21.28 58 SER B CA 1
ATOM 2247 C C . SER B 1 58 ? 15.266 15.625 44.281 1 21.28 58 SER B C 1
ATOM 2249 O O . SER B 1 58 ? 16.234 16.359 44.062 1 21.28 58 SER B O 1
ATOM 2251 N N . PRO B 1 59 ? 15.039 14.883 45.375 1 22.92 59 PRO B N 1
ATOM 2252 C CA . PRO B 1 59 ? 16.062 14.758 46.406 1 22.92 59 PRO B CA 1
ATOM 2253 C C . PRO B 1 59 ? 17.391 14.25 45.875 1 22.92 59 PRO B C 1
ATOM 2255 O O . PRO B 1 59 ? 17.438 13.602 44.812 1 22.92 59 PRO B O 1
ATOM 2258 N N . ALA B 1 60 ? 18.469 14.789 46.469 1 22.59 60 ALA B N 1
ATOM 2259 C CA . ALA B 1 60 ? 19.906 14.805 46.188 1 22.59 60 ALA B CA 1
ATOM 2260 C C . ALA B 1 60 ? 20.484 13.391 46.25 1 22.59 60 ALA B C 1
ATOM 2262 O O . ALA B 1 60 ? 20.438 12.727 47.281 1 22.59 60 ALA B O 1
ATOM 2263 N N . PRO B 1 61 ? 20.125 12.516 45.188 1 22.64 61 PRO B N 1
ATOM 2264 C CA . PRO B 1 61 ? 20.703 11.211 45.562 1 22.64 61 PRO B CA 1
ATOM 2265 C C . PRO B 1 61 ? 22.172 11.297 45.938 1 22.64 61 PRO B C 1
ATOM 2267 O O . PRO B 1 61 ? 22.875 12.234 45.531 1 22.64 61 PRO B O 1
ATOM 2270 N N . ALA B 1 62 ? 22.484 10.398 46.906 1 24.09 62 ALA B N 1
ATOM 2271 C CA . ALA B 1 62 ? 23.703 10.172 47.656 1 24.09 62 ALA B CA 1
ATOM 2272 C C . ALA B 1 62 ? 24.891 9.93 46.719 1 24.09 62 ALA B C 1
ATOM 2274 O O . ALA B 1 62 ? 24.719 9.461 45.594 1 24.09 62 ALA B O 1
ATOM 2275 N N . SER B 1 63 ? 26 10.531 47.125 1 23.39 63 SER B N 1
ATOM 2276 C CA . SER B 1 63 ? 27.344 10.75 46.594 1 23.39 63 SER B CA 1
ATOM 2277 C C . SER B 1 63 ? 28.016 9.438 46.219 1 23.39 63 SER B C 1
ATOM 2279 O O . SER B 1 63 ? 28.375 8.656 47.094 1 23.39 63 SER B O 1
ATOM 2281 N N . THR B 1 64 ? 27.328 8.5 45.469 1 24.7 64 THR B N 1
ATOM 2282 C CA . THR B 1 64 ? 28.172 7.312 45.375 1 24.7 64 THR B CA 1
ATOM 2283 C C . THR B 1 64 ? 29.578 7.688 44.906 1 24.7 64 THR B C 1
ATOM 2285 O O . THR B 1 64 ? 29.766 8.609 44.125 1 24.7 64 THR B O 1
ATOM 2288 N N . PRO B 1 65 ? 30.547 6.988 45.562 1 22.58 65 PRO B N 1
ATOM 2289 C CA . PRO B 1 65 ? 32 7.188 45.469 1 22.58 65 PRO B CA 1
ATOM 2290 C C . PRO B 1 65 ? 32.5 7.137 44.031 1 22.58 65 PRO B C 1
ATOM 2292 O O . PRO B 1 65 ? 31.844 6.547 43.156 1 22.58 65 PRO B O 1
ATOM 2295 N N . ALA B 1 66 ? 33.625 7.84 43.906 1 25.44 66 ALA B N 1
ATOM 2296 C CA . ALA B 1 66 ? 34.375 8.266 42.719 1 25.44 66 ALA B CA 1
ATOM 2297 C C . ALA B 1 66 ? 34.906 7.059 41.938 1 25.44 66 ALA B C 1
ATOM 2299 O O . ALA B 1 66 ? 35.812 6.348 42.406 1 25.44 66 ALA B O 1
ATOM 2300 N N . THR B 1 67 ? 34.031 6.059 41.625 1 26.17 67 THR B N 1
ATOM 2301 C CA . THR B 1 67 ? 34.844 5.066 40.906 1 26.17 67 THR B CA 1
ATOM 2302 C C . THR B 1 67 ? 35.656 5.719 39.812 1 26.17 67 THR B C 1
ATOM 2304 O O . THR B 1 67 ? 35.25 6.777 39.281 1 26.17 67 THR B O 1
ATOM 2307 N N . ASP B 1 68 ? 36.906 5.301 39.719 1 24.56 68 ASP B N 1
ATOM 2308 C CA . ASP B 1 68 ? 37.969 5.648 38.781 1 24.56 68 ASP B CA 1
ATOM 2309 C C . ASP B 1 68 ? 37.469 5.598 37.344 1 24.56 68 ASP B C 1
ATOM 2311 O O . ASP B 1 68 ? 36.844 4.613 36.906 1 24.56 68 ASP B O 1
ATOM 2315 N N . ASP B 1 69 ? 37.281 6.77 36.812 1 25.7 69 ASP B N 1
ATOM 2316 C CA . ASP B 1 69 ? 36.875 7.055 35.438 1 25.7 69 ASP B CA 1
ATOM 2317 C C . ASP B 1 69 ? 37.844 6.438 34.438 1 25.7 69 ASP B C 1
ATOM 2319 O O . ASP B 1 69 ? 38.938 6.98 34.219 1 25.7 69 ASP B O 1
ATOM 2323 N N . ALA B 1 70 ? 38.188 5.113 34.469 1 27.23 70 ALA B N 1
ATOM 2324 C CA . ALA B 1 70 ? 38.875 4.676 33.25 1 27.23 70 ALA B CA 1
ATOM 2325 C C . ALA B 1 70 ? 38.281 5.32 32 1 27.23 70 ALA B C 1
ATOM 2327 O O . ALA B 1 70 ? 37.062 5.316 31.828 1 27.23 70 ALA B O 1
ATOM 2328 N N . LYS B 1 71 ? 38.969 6.23 31.516 1 28.84 71 LYS B N 1
ATOM 2329 C CA . LYS B 1 71 ? 38.75 6.871 30.219 1 28.84 71 LYS B CA 1
ATOM 2330 C C . LYS B 1 71 ? 38.312 5.848 29.172 1 28.84 71 LYS B C 1
ATOM 2332 O O . LYS B 1 71 ? 39.125 5.012 28.75 1 28.84 71 LYS B O 1
ATOM 2337 N N . MET B 1 72 ? 37.094 5.359 29.25 1 27.28 72 MET B N 1
ATOM 2338 C CA . MET B 1 72 ? 36.594 4.621 28.094 1 27.28 72 MET B CA 1
ATOM 2339 C C . MET B 1 72 ? 37.125 5.23 26.797 1 27.28 72 MET B C 1
ATOM 2341 O O . MET B 1 72 ? 36.969 6.43 26.562 1 27.28 72 MET B O 1
ATOM 2345 N N . ALA B 1 73 ? 38.188 4.707 26.266 1 32.91 73 ALA B N 1
ATOM 2346 C CA . ALA B 1 73 ? 38.594 5.008 24.906 1 32.91 73 ALA B CA 1
ATOM 2347 C C . ALA B 1 73 ? 37.406 5.23 23.984 1 32.91 73 ALA B C 1
ATOM 2349 O O . ALA B 1 73 ? 36.469 4.438 24 1 32.91 73 ALA B O 1
ATOM 2350 N N . GLU B 1 74 ? 37 6.496 23.781 1 31.59 74 GLU B N 1
ATOM 2351 C CA . GLU B 1 74 ? 36 6.891 22.812 1 31.59 74 GLU B CA 1
ATOM 2352 C C . GLU B 1 74 ? 36.156 6.113 21.5 1 31.59 74 GLU B C 1
ATOM 2354 O O . GLU B 1 74 ? 37.156 6.266 20.812 1 31.59 74 GLU B O 1
ATOM 2359 N N . THR B 1 75 ? 36.031 4.816 21.484 1 33.75 75 THR B N 1
ATOM 2360 C CA . THR B 1 75 ? 35.906 4.277 20.125 1 33.75 75 THR B CA 1
ATOM 2361 C C . THR B 1 75 ? 35.188 5.254 19.219 1 33.75 75 THR B C 1
ATOM 2363 O O . THR B 1 75 ? 34.094 5.719 19.547 1 33.75 75 THR B O 1
ATOM 2366 N N . PRO B 1 76 ? 35.938 5.914 18.359 1 33.84 76 PRO B N 1
ATOM 2367 C CA . PRO B 1 76 ? 35.188 6.762 17.438 1 33.84 76 PRO B CA 1
ATOM 2368 C C . PRO B 1 76 ? 33.844 6.129 17.016 1 33.84 76 PRO B C 1
ATOM 2370 O O . PRO B 1 76 ? 33.812 4.973 16.578 1 33.84 76 PRO B O 1
ATOM 2373 N N . MET B 1 77 ? 32.812 6.363 17.703 1 32.84 77 MET B N 1
ATOM 2374 C CA . MET B 1 77 ? 31.516 6.02 17.125 1 32.84 77 MET B CA 1
ATOM 2375 C C . MET B 1 77 ? 31.5 6.246 15.625 1 32.84 77 MET B C 1
ATOM 2377 O O . MET B 1 77 ? 31.875 7.32 15.148 1 32.84 77 MET B O 1
ATOM 2381 N N . ALA B 1 78 ? 31.812 5.262 14.859 1 37.56 78 ALA B N 1
ATOM 2382 C CA . ALA B 1 78 ? 31.609 5.383 13.422 1 37.56 78 ALA B CA 1
ATOM 2383 C C . ALA B 1 78 ? 30.5 6.383 13.109 1 37.56 78 ALA B C 1
ATOM 2385 O O . ALA B 1 78 ? 29.438 6.363 13.742 1 37.56 78 ALA B O 1
ATOM 2386 N N . LYS B 1 79 ? 30.719 7.566 12.664 1 40.06 79 LYS B N 1
ATOM 2387 C CA . LYS B 1 79 ? 29.812 8.633 12.242 1 40.06 79 LYS B CA 1
ATOM 2388 C C . LYS B 1 79 ? 28.562 8.07 11.586 1 40.06 79 LYS B C 1
ATOM 2390 O O . LYS B 1 79 ? 28.641 7.215 10.703 1 40.06 79 LYS B O 1
ATOM 2395 N N . ALA B 1 80 ? 27.422 8.094 12.188 1 47.75 80 ALA B N 1
ATOM 2396 C CA . ALA B 1 80 ? 26.172 7.762 11.523 1 47.75 80 ALA B CA 1
ATOM 2397 C C . ALA B 1 80 ? 26.156 8.258 10.078 1 47.75 80 ALA B C 1
ATOM 2399 O O . ALA B 1 80 ? 26.594 9.375 9.797 1 47.75 80 ALA B O 1
ATOM 2400 N N . PRO B 1 81 ? 26.188 7.402 9.07 1 52.22 81 PRO B N 1
ATOM 2401 C CA . PRO B 1 81 ? 26.281 7.902 7.699 1 52.22 81 PRO B CA 1
ATOM 2402 C C . PRO B 1 81 ? 25.484 9.188 7.488 1 52.22 81 PRO B C 1
ATOM 2404 O O . PRO B 1 81 ? 24.375 9.32 8.016 1 52.22 81 PRO B O 1
ATOM 2407 N N . VAL B 1 82 ? 26.016 10.266 7.215 1 58.53 82 VAL B N 1
ATOM 2408 C CA . VAL B 1 82 ? 25.453 11.586 6.941 1 58.53 82 VAL B CA 1
ATOM 2409 C C . VAL B 1 82 ? 24.281 11.461 5.965 1 58.53 82 VAL B C 1
ATOM 2411 O O . VAL B 1 82 ? 24.438 10.891 4.879 1 58.53 82 VAL B O 1
ATOM 2414 N N . THR B 1 83 ? 23.047 11.586 6.508 1 74.44 83 THR B N 1
ATOM 2415 C CA . THR B 1 83 ? 21.875 11.719 5.652 1 74.44 83 THR B CA 1
ATOM 2416 C C . THR B 1 83 ? 22.094 12.781 4.582 1 74.44 83 THR B C 1
ATOM 2418 O O . THR B 1 83 ? 22.547 13.883 4.883 1 74.44 83 THR B O 1
ATOM 2421 N N . SER B 1 84 ? 21.844 12.383 3.396 1 85.19 84 SER B N 1
ATOM 2422 C CA . SER B 1 84 ? 22.078 13.289 2.275 1 85.19 84 SER B CA 1
ATOM 2423 C C . SER B 1 84 ? 21.109 14.461 2.307 1 85.19 84 SER B C 1
ATOM 2425 O O . SER B 1 84 ? 20 14.352 2.855 1 85.19 84 SER B O 1
ATOM 2427 N N . ALA B 1 85 ? 21.484 15.547 1.739 1 85.62 85 ALA B N 1
ATOM 2428 C CA . ALA B 1 85 ? 20.625 16.719 1.606 1 85.62 85 ALA B CA 1
ATOM 2429 C C . ALA B 1 85 ? 19.359 16.375 0.821 1 85.62 85 ALA B C 1
ATOM 2431 O O . ALA B 1 85 ? 18.266 16.875 1.129 1 85.62 85 ALA B O 1
ATOM 2432 N N . SER B 1 86 ? 19.5 15.523 -0.088 1 92.69 86 SER B N 1
ATOM 2433 C CA . SER B 1 86 ? 18.359 15.094 -0.894 1 92.69 86 SER B CA 1
ATOM 2434 C C . SER B 1 86 ? 17.359 14.312 -0.055 1 92.69 86 SER B C 1
ATOM 2436 O O . SER B 1 86 ? 16.156 14.516 -0.18 1 92.69 86 SER B O 1
ATOM 2438 N N . ASP B 1 87 ? 17.875 13.484 0.823 1 96.94 87 ASP B N 1
ATOM 2439 C CA . ASP B 1 87 ? 16.984 12.734 1.695 1 96.94 87 ASP B CA 1
ATOM 2440 C C . ASP B 1 87 ? 16.203 13.664 2.617 1 96.94 87 ASP B C 1
ATOM 2442 O O . ASP B 1 87 ? 15 13.477 2.832 1 96.94 87 ASP B O 1
ATOM 2446 N N . LEU B 1 88 ? 16.891 14.672 3.123 1 96.88 88 LEU B N 1
ATOM 2447 C CA . LEU B 1 88 ? 16.234 15.602 4.043 1 96.88 88 LEU B CA 1
ATOM 2448 C C . LEU B 1 88 ? 15.164 16.406 3.324 1 96.88 88 LEU B C 1
ATOM 2450 O O . LEU B 1 88 ? 14.109 16.703 3.896 1 96.88 88 LEU B O 1
ATOM 2454 N N . GLU B 1 89 ? 15.398 16.812 2.1 1 96.94 89 GLU B N 1
ATOM 2455 C CA . GLU B 1 89 ? 14.391 17.516 1.31 1 96.94 89 GLU B CA 1
ATOM 2456 C C . GLU B 1 89 ? 13.164 16.641 1.066 1 96.94 89 GLU B C 1
ATOM 2458 O O . GLU B 1 89 ? 12.031 17.094 1.181 1 96.94 89 GLU B O 1
ATOM 2463 N N . ILE B 1 90 ? 13.406 15.398 0.777 1 97.5 90 ILE B N 1
ATOM 2464 C CA . ILE B 1 90 ? 12.32 14.453 0.522 1 97.5 90 ILE B CA 1
ATOM 2465 C C . ILE B 1 90 ? 11.5 14.258 1.793 1 97.5 90 ILE B C 1
ATOM 2467 O O . ILE B 1 90 ? 10.273 14.25 1.749 1 97.5 90 ILE B O 1
ATOM 2471 N N . LEU B 1 91 ? 12.188 14.102 2.887 1 97.75 91 LEU B N 1
ATOM 2472 C CA . LEU B 1 91 ? 11.477 13.883 4.145 1 97.75 91 LEU B CA 1
ATOM 2473 C C . LEU B 1 91 ? 10.664 15.109 4.531 1 97.75 91 LEU B C 1
ATOM 2475 O O . LEU B 1 91 ? 9.547 14.984 5.039 1 97.75 91 LEU B O 1
ATOM 2479 N N . ASN B 1 92 ? 11.219 16.281 4.309 1 97.69 92 ASN B N 1
ATOM 2480 C CA . ASN B 1 92 ? 10.469 17.5 4.613 1 97.69 92 ASN B CA 1
ATOM 2481 C C .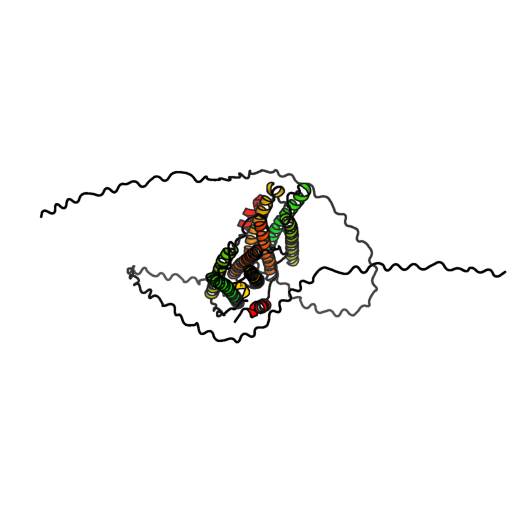 ASN B 1 92 ? 9.258 17.656 3.701 1 97.69 92 ASN B C 1
ATOM 2483 O O . ASN B 1 92 ? 8.219 18.172 4.121 1 97.69 92 ASN B O 1
ATOM 2487 N N . PHE B 1 93 ? 9.367 17.281 2.488 1 97.81 93 PHE B N 1
ATOM 2488 C CA . PHE B 1 93 ? 8.227 17.266 1.585 1 97.81 93 PHE B CA 1
ATOM 2489 C C . PHE B 1 93 ? 7.152 16.297 2.078 1 97.81 93 PHE B C 1
ATOM 2491 O O . PHE B 1 93 ? 5.969 16.656 2.117 1 97.81 93 PHE B O 1
ATOM 2498 N N . ALA B 1 94 ? 7.562 15.07 2.469 1 98.19 94 ALA B N 1
ATOM 2499 C CA . ALA B 1 94 ? 6.637 14.086 3.035 1 98.19 94 ALA B CA 1
ATOM 2500 C C . ALA B 1 94 ? 5.969 14.633 4.297 1 98.19 94 ALA B C 1
ATOM 2502 O O . ALA B 1 94 ? 4.77 14.43 4.508 1 98.19 94 ALA B O 1
ATOM 2503 N N . LEU B 1 95 ? 6.738 15.32 5.098 1 98.25 95 LEU B N 1
ATOM 2504 C CA . LEU B 1 95 ? 6.215 15.93 6.316 1 98.25 95 LEU B CA 1
ATOM 2505 C C . LEU B 1 95 ? 5.098 16.906 5.992 1 98.25 95 LEU B C 1
ATOM 2507 O O . LEU B 1 95 ? 4.062 16.922 6.664 1 98.25 95 LEU B O 1
ATOM 2511 N N . GLY B 1 96 ? 5.312 17.734 4.996 1 98 96 GLY B N 1
ATOM 2512 C CA . GLY B 1 96 ? 4.273 18.656 4.574 1 98 96 GLY B CA 1
ATOM 2513 C C . GLY B 1 96 ? 2.979 17.953 4.191 1 98 96 GLY B C 1
ATOM 2514 O O . GLY B 1 96 ? 1.893 18.406 4.566 1 98 96 GLY B O 1
ATOM 2515 N N . LEU B 1 97 ? 3.111 16.891 3.512 1 98.38 97 LEU B N 1
ATOM 2516 C CA . LEU B 1 97 ? 1.935 16.141 3.088 1 98.38 97 LEU B CA 1
ATOM 2517 C C . LEU B 1 97 ? 1.232 15.508 4.285 1 98.38 97 LEU B C 1
ATOM 2519 O O . LEU B 1 97 ? 0.002 15.516 4.363 1 98.38 97 LEU B O 1
ATOM 2523 N N . GLU B 1 98 ? 2.018 14.914 5.156 1 98.69 98 GLU B N 1
ATOM 2524 C CA . GLU B 1 98 ? 1.421 14.305 6.344 1 98.69 98 GLU B CA 1
ATOM 2525 C C . GLU B 1 98 ? 0.719 15.352 7.207 1 98.69 98 GLU B C 1
ATOM 2527 O O . GLU B 1 98 ? -0.33 15.078 7.793 1 98.69 98 GLU B O 1
ATOM 2532 N N . ARG B 1 99 ? 1.294 16.531 7.32 1 98.75 99 ARG B N 1
ATOM 2533 C CA . ARG B 1 99 ? 0.638 17.609 8.047 1 98.75 99 ARG B CA 1
ATOM 2534 C C . ARG B 1 99 ? -0.69 17.984 7.391 1 98.75 99 ARG B C 1
ATOM 2536 O O . ARG B 1 99 ? -1.675 18.25 8.086 1 98.75 99 ARG B O 1
ATOM 2543 N N . LEU B 1 100 ? -0.699 18.047 6.098 1 98.75 100 LEU B N 1
ATOM 2544 C CA . LEU B 1 100 ? -1.928 18.312 5.363 1 98.75 100 LEU B CA 1
ATOM 2545 C C . LEU B 1 100 ? -2.996 17.281 5.68 1 98.75 100 LEU B C 1
ATOM 2547 O O . LEU B 1 100 ? -4.145 17.625 5.965 1 98.75 100 LEU B O 1
ATOM 2551 N N . GLU B 1 101 ? -2.623 16.031 5.672 1 98.81 101 GLU B N 1
ATOM 2552 C CA . GLU B 1 101 ? -3.578 14.961 5.945 1 98.81 101 GLU B CA 1
ATOM 2553 C C . GLU B 1 101 ? -4.031 14.984 7.402 1 98.81 101 GLU B C 1
ATOM 2555 O O . GLU B 1 101 ? -5.215 14.805 7.695 1 98.81 101 GLU B O 1
ATOM 2560 N N . ALA B 1 102 ? -3.088 15.156 8.273 1 98.81 102 ALA B N 1
ATOM 2561 C CA . ALA B 1 102 ? -3.447 15.258 9.688 1 98.81 102 ALA B CA 1
ATOM 2562 C C . ALA B 1 102 ? -4.43 16.406 9.922 1 98.81 102 ALA B C 1
ATOM 2564 O O . ALA B 1 102 ? -5.395 16.25 10.672 1 98.81 102 ALA B O 1
ATOM 2565 N N . ALA B 1 103 ? -4.199 17.531 9.289 1 98.75 103 ALA B N 1
ATOM 2566 C CA . ALA B 1 103 ? -5.09 18.688 9.414 1 98.75 103 ALA B CA 1
ATOM 2567 C C . ALA B 1 103 ? -6.48 18.359 8.883 1 98.75 103 ALA B C 1
ATOM 2569 O O . ALA B 1 103 ? -7.488 18.766 9.477 1 98.75 103 ALA B O 1
ATOM 2570 N N . PHE B 1 104 ? -6.559 17.703 7.75 1 98.88 104 PHE B N 1
ATOM 2571 C CA . PHE B 1 104 ? -7.832 17.328 7.148 1 98.88 104 PHE B CA 1
ATOM 2572 C C . PHE B 1 104 ? -8.688 16.547 8.133 1 98.88 104 PHE B C 1
ATOM 2574 O O . PHE B 1 104 ? -9.828 16.906 8.406 1 98.88 104 PHE B O 1
ATOM 2581 N N . TYR B 1 105 ? -8.117 15.484 8.688 1 98.88 105 TYR B N 1
ATOM 2582 C CA . TYR B 1 105 ? -8.883 14.633 9.586 1 98.88 105 TYR B CA 1
ATOM 2583 C C . TYR B 1 105 ? -9.219 15.359 10.883 1 98.88 105 TYR B C 1
ATOM 2585 O O . TYR B 1 105 ? -10.289 15.164 11.461 1 98.88 105 TYR B O 1
ATOM 2593 N N . SER B 1 106 ? -8.289 16.188 11.383 1 98.69 106 SER B N 1
ATOM 2594 C CA . SER B 1 106 ? -8.57 16.984 12.57 1 98.69 106 SER B CA 1
ATOM 2595 C C . SER B 1 106 ? -9.75 17.922 12.344 1 98.69 106 SER B C 1
ATOM 2597 O O . SER B 1 106 ? -10.633 18.031 13.203 1 98.69 106 SER B O 1
ATOM 2599 N N . GLN B 1 107 ? -9.789 18.578 11.227 1 98.69 107 GLN B N 1
ATOM 2600 C CA . GLN B 1 107 ? -10.891 19.5 10.922 1 98.69 107 GLN B CA 1
ATOM 2601 C C . GLN B 1 107 ? -12.195 18.734 10.719 1 98.69 107 GLN B C 1
ATOM 2603 O O . GLN B 1 107 ? -13.266 19.203 11.117 1 98.69 107 GLN B O 1
ATOM 2608 N N . VAL B 1 108 ? -12.148 17.609 10.102 1 98.88 108 VAL B N 1
ATOM 2609 C CA . VAL B 1 108 ? -13.32 16.75 9.922 1 98.88 108 VAL B CA 1
ATOM 2610 C C . VAL B 1 108 ? -13.898 16.375 11.281 1 98.88 108 VAL B C 1
ATOM 2612 O O . VAL B 1 108 ? -15.109 16.469 11.508 1 98.88 108 VAL B O 1
ATOM 2615 N N . LEU B 1 109 ? -13.039 15.938 12.164 1 98.81 109 LEU B N 1
ATOM 2616 C CA . LEU B 1 109 ? -13.484 15.508 13.484 1 98.81 109 LEU B CA 1
ATOM 2617 C C . LEU B 1 109 ? -13.992 16.688 14.305 1 98.81 109 LEU B C 1
ATOM 2619 O O . LEU B 1 109 ? -14.938 16.562 15.078 1 98.81 109 LEU B O 1
ATOM 2623 N N . GLY B 1 110 ? -13.367 17.828 14.133 1 98.56 110 GLY B N 1
ATOM 2624 C CA . GLY B 1 110 ? -13.883 19.031 14.75 1 98.56 110 GLY B CA 1
ATOM 2625 C C . GLY B 1 110 ? -15.273 19.406 14.273 1 98.56 110 GLY B C 1
ATOM 2626 O O . GLY B 1 110 ? -16.141 19.719 15.086 1 98.56 110 GLY B O 1
ATOM 2627 N N . ALA B 1 111 ? -15.477 19.344 12.984 1 98.5 111 ALA B N 1
ATOM 2628 C CA . ALA B 1 111 ? -16.797 19.625 12.406 1 98.5 111 ALA B CA 1
ATOM 2629 C C . ALA B 1 111 ? -17.828 18.625 12.891 1 98.5 111 ALA B C 1
ATOM 2631 O O . ALA B 1 111 ? -18.984 18.984 13.117 1 98.5 111 ALA B O 1
ATOM 2632 N N . HIS B 1 112 ? -17.375 17.422 13.016 1 98.38 112 HIS B N 1
ATOM 2633 C CA . HIS B 1 112 ? -18.281 16.375 13.469 1 98.38 112 HIS B CA 1
ATOM 2634 C C . HIS B 1 112 ? -18.766 16.656 14.891 1 98.38 112 HIS B C 1
ATOM 2636 O O . HIS B 1 112 ? -19.891 16.297 15.242 1 98.38 112 HIS B O 1
ATOM 2642 N N . GLU B 1 113 ? -17.984 17.219 15.734 1 97.62 113 GLU B N 1
ATOM 2643 C CA . GLU B 1 113 ? -18.375 17.516 17.109 1 97.62 113 GLU B CA 1
ATOM 2644 C C . GLU B 1 113 ? -19.625 18.391 17.141 1 97.62 113 GLU B C 1
ATOM 2646 O O . GLU B 1 113 ? -20.484 18.234 18.016 1 97.62 113 GLU B O 1
ATOM 2651 N N . SER B 1 114 ? -19.797 19.25 16.188 1 97 114 SER B N 1
ATOM 2652 C CA . SER B 1 114 ? -20.938 20.156 16.156 1 97 114 SER B CA 1
ATOM 2653 C C . SER B 1 114 ? -22.062 19.641 15.266 1 97 114 SER B C 1
ATOM 2655 O O . SER B 1 114 ? -23.234 19.891 15.523 1 97 114 SER B O 1
ATOM 2657 N N . ARG B 1 115 ? -21.672 18.875 14.281 1 97.44 115 ARG B N 1
ATOM 2658 C CA . ARG B 1 115 ? -22.656 18.547 13.242 1 97.44 115 ARG B CA 1
ATOM 2659 C C . ARG B 1 115 ? -23.078 17.094 13.336 1 97.44 115 ARG B C 1
ATOM 2661 O O . ARG B 1 115 ? -24.109 16.703 12.773 1 97.44 115 ARG B O 1
ATOM 2668 N N . ALA B 1 116 ? -22.297 16.219 13.898 1 97.75 116 ALA B N 1
ATOM 2669 C CA . ALA B 1 116 ? -22.562 14.805 14.094 1 97.75 116 ALA B CA 1
ATOM 2670 C C . ALA B 1 116 ? -22.953 14.133 12.773 1 97.75 116 ALA B C 1
ATOM 2672 O O . ALA B 1 116 ? -23.938 13.398 12.711 1 97.75 116 ALA B O 1
ATOM 2673 N N . TYR B 1 117 ? -22.219 14.469 11.688 1 97.69 117 TYR B N 1
ATOM 2674 C CA . TYR B 1 117 ? -22.625 14.039 10.352 1 97.69 117 TYR B CA 1
ATOM 2675 C C . TYR B 1 117 ? -21.984 12.703 10 1 97.69 117 TYR B C 1
ATOM 2677 O O . TYR B 1 117 ? -22.438 12.016 9.078 1 97.69 117 TYR B O 1
ATOM 2685 N N . LEU B 1 118 ? -20.938 12.273 10.633 1 98.19 118 LEU B N 1
ATOM 2686 C CA . LEU B 1 118 ? -20.359 10.953 10.445 1 98.19 118 LEU B CA 1
ATOM 2687 C C . LEU B 1 118 ? -20.938 9.945 11.438 1 98.19 118 LEU B C 1
ATOM 2689 O O . LEU B 1 118 ? -21.219 10.297 12.586 1 98.19 118 LEU B O 1
ATOM 2693 N N . THR B 1 119 ? -21.109 8.773 10.93 1 96.5 119 THR B N 1
ATOM 2694 C CA . THR B 1 119 ? -21.641 7.727 11.797 1 96.5 119 THR B CA 1
ATOM 2695 C C . THR B 1 119 ? -20.938 6.398 11.547 1 96.5 119 THR B C 1
ATOM 2697 O O . THR B 1 119 ? -20.25 6.234 10.531 1 96.5 119 THR B O 1
ATOM 2700 N N . GLY B 1 120 ? -20.984 5.531 12.594 1 96.06 120 GLY B N 1
ATOM 2701 C CA . GLY B 1 120 ? -20.516 4.16 12.438 1 96.06 120 GLY B CA 1
ATOM 2702 C C . GLY B 1 120 ? -19.047 4.07 12.07 1 96.06 120 GLY B C 1
ATOM 2703 O O . GLY B 1 120 ? -18.219 4.746 12.672 1 96.06 120 GLY B O 1
ATOM 2704 N N . ARG B 1 121 ? -18.781 3.188 11.109 1 95.5 121 ARG B N 1
ATOM 2705 C CA . ARG B 1 121 ? -17.406 2.852 10.766 1 95.5 121 ARG B CA 1
ATOM 2706 C C . ARG B 1 121 ? -16.703 4.039 10.117 1 95.5 121 ARG B C 1
ATOM 2708 O O . ARG B 1 121 ? -15.477 4.156 10.188 1 95.5 121 ARG B O 1
ATOM 2715 N N . LEU B 1 122 ? -17.5 4.859 9.469 1 96.75 122 LEU B N 1
ATOM 2716 C CA . LEU B 1 122 ? -16.859 6.02 8.859 1 96.75 122 LEU B CA 1
ATOM 2717 C C . LEU B 1 122 ? -16.312 6.961 9.922 1 96.75 122 LEU B C 1
ATOM 2719 O O . LEU B 1 122 ? -15.203 7.48 9.781 1 96.75 122 LEU B O 1
ATOM 2723 N N . LEU B 1 123 ? -17.062 7.219 10.977 1 98.12 123 LEU B N 1
ATOM 2724 C CA . LEU B 1 123 ? -16.578 8.031 12.078 1 98.12 123 LEU B CA 1
ATOM 2725 C C . LEU B 1 123 ? -15.367 7.371 12.742 1 98.12 123 LEU B C 1
ATOM 2727 O O . LEU B 1 123 ? -14.367 8.031 13.016 1 98.12 123 LEU B O 1
ATOM 2731 N N . GLU B 1 124 ? -15.438 6.102 13.016 1 97.75 124 GLU B N 1
ATOM 2732 C CA . GLU B 1 124 ? -14.32 5.371 13.609 1 97.75 124 GLU B CA 1
ATOM 2733 C C . GLU B 1 124 ? -13.07 5.469 12.75 1 97.75 124 GLU B C 1
ATOM 2735 O O . GLU B 1 124 ? -11.969 5.668 13.266 1 97.75 124 GLU B O 1
ATOM 2740 N N . SER B 1 125 ? -13.312 5.332 11.461 1 97.62 125 SER B N 1
ATOM 2741 C CA . SER B 1 125 ? -12.172 5.395 10.547 1 97.62 125 SER B CA 1
ATOM 2742 C C . SER B 1 125 ? -11.562 6.793 10.523 1 97.62 125 SER B C 1
ATOM 2744 O O . SER B 1 125 ? -10.344 6.941 10.422 1 97.62 125 SER B O 1
ATOM 2746 N N . ALA B 1 126 ? -12.367 7.828 10.57 1 98.56 126 ALA B N 1
ATOM 2747 C CA . ALA B 1 126 ? -11.852 9.195 10.648 1 98.56 126 ALA B CA 1
ATOM 2748 C C . ALA B 1 126 ? -10.969 9.375 11.875 1 98.56 126 ALA B C 1
ATOM 2750 O O . ALA B 1 126 ? -9.898 9.984 11.789 1 98.56 126 ALA B O 1
ATOM 2751 N N . ARG B 1 127 ? -11.391 8.836 12.977 1 98.56 127 ARG B N 1
ATOM 2752 C CA . ARG B 1 127 ? -10.625 8.93 14.211 1 98.56 127 ARG B CA 1
ATOM 2753 C C . ARG B 1 127 ? -9.32 8.141 14.102 1 98.56 127 ARG B C 1
ATOM 2755 O O . ARG B 1 127 ? -8.258 8.641 14.469 1 98.56 127 ARG B O 1
ATOM 2762 N N . GLU B 1 128 ? -9.414 6.918 13.602 1 98.5 128 GLU B N 1
ATOM 2763 C CA . GLU B 1 128 ? -8.25 6.043 13.508 1 98.5 128 GLU B CA 1
ATOM 2764 C C . GLU B 1 128 ? -7.215 6.605 12.531 1 98.5 128 GLU B C 1
ATOM 2766 O O . GLU B 1 128 ? -6.035 6.723 12.867 1 98.5 128 GLU B O 1
ATOM 2771 N N . ILE B 1 129 ? -7.684 6.945 11.352 1 98.81 129 ILE B N 1
ATOM 2772 C CA . ILE B 1 129 ? -6.77 7.457 10.336 1 98.81 129 ILE B CA 1
ATOM 2773 C C . ILE B 1 129 ? -6.199 8.797 10.789 1 98.81 129 ILE B C 1
ATOM 2775 O O . ILE B 1 129 ? -5.016 9.078 10.594 1 98.81 129 ILE B O 1
ATOM 2779 N N . GLY B 1 130 ? -7.02 9.68 11.398 1 98.81 130 GLY B N 1
ATOM 2780 C CA . GLY B 1 130 ? -6.508 10.922 11.953 1 98.81 130 GLY B CA 1
ATOM 2781 C C . GLY B 1 130 ? -5.367 10.719 12.93 1 98.81 130 GLY B C 1
ATOM 2782 O O . GLY B 1 130 ? -4.348 11.406 12.859 1 98.81 130 GLY B O 1
ATOM 2783 N N . ALA B 1 131 ? -5.512 9.797 13.836 1 98.81 131 ALA B N 1
ATOM 2784 C CA . ALA B 1 131 ? -4.465 9.492 14.805 1 98.81 131 ALA B CA 1
ATOM 2785 C C . ALA B 1 131 ? -3.217 8.945 14.117 1 98.81 131 ALA B C 1
ATOM 2787 O O . ALA B 1 131 ? -2.092 9.25 14.523 1 98.81 131 ALA B O 1
ATOM 2788 N N . ILE B 1 132 ? -3.4 8.18 13.141 1 98.88 132 ILE B N 1
ATOM 2789 C CA . ILE B 1 132 ? -2.291 7.598 12.391 1 98.88 132 ILE B CA 1
ATOM 2790 C C . ILE B 1 132 ? -1.526 8.703 11.664 1 98.88 132 ILE B C 1
ATOM 2792 O O . ILE B 1 132 ? -0.293 8.719 11.672 1 98.88 132 ILE B O 1
ATOM 2796 N N . GLU B 1 133 ? -2.293 9.602 11.047 1 98.88 133 GLU B N 1
ATOM 2797 C CA . GLU B 1 133 ? -1.63 10.695 10.344 1 98.88 133 GLU B CA 1
ATOM 2798 C C . GLU B 1 133 ? -0.786 11.531 11.305 1 98.88 133 GLU B C 1
ATOM 2800 O O . GLU B 1 133 ? 0.303 11.992 10.945 1 98.88 133 GLU B O 1
ATOM 2805 N N . ILE B 1 134 ? -1.264 11.773 12.477 1 98.81 134 ILE B N 1
ATOM 2806 C CA . ILE B 1 134 ? -0.501 12.492 13.492 1 98.81 134 ILE B CA 1
ATOM 2807 C C . ILE B 1 134 ? 0.77 11.719 13.828 1 98.81 134 ILE B C 1
ATOM 2809 O O . ILE B 1 134 ? 1.847 12.305 13.961 1 98.81 134 ILE B O 1
ATOM 2813 N N . SER B 1 135 ? 0.667 10.453 13.938 1 98.81 135 SER B N 1
ATOM 2814 C CA . SER B 1 135 ? 1.832 9.617 14.203 1 98.81 135 SER B CA 1
ATOM 2815 C C . SER B 1 135 ? 2.838 9.688 13.062 1 98.81 135 SER B C 1
ATOM 2817 O O . SER B 1 135 ? 4.051 9.664 13.289 1 98.81 135 SER B O 1
ATOM 2819 N N . HIS B 1 136 ? 2.355 9.727 11.797 1 98.88 136 HIS B N 1
ATOM 2820 C CA . HIS B 1 136 ? 3.246 9.898 10.656 1 98.88 136 HIS B CA 1
ATOM 2821 C C . HIS B 1 136 ? 4.012 11.211 10.75 1 98.88 136 HIS B C 1
ATOM 2823 O O . HIS B 1 136 ? 5.215 11.25 10.484 1 98.88 136 HIS B O 1
ATOM 2829 N N . VAL B 1 137 ? 3.312 12.258 11.094 1 98.75 137 VAL B N 1
ATOM 2830 C CA . VAL B 1 137 ? 3.943 13.562 11.266 1 98.75 137 VAL B CA 1
ATOM 2831 C C . VAL B 1 137 ? 5.062 13.461 12.305 1 98.75 137 VAL B C 1
ATOM 2833 O O . VAL B 1 137 ? 6.195 13.867 12.047 1 98.75 137 VAL B O 1
ATOM 2836 N N . GLU B 1 138 ? 4.742 12.906 13.438 1 98.62 138 GLU B N 1
ATOM 2837 C CA . GLU B 1 138 ? 5.719 12.797 14.523 1 98.62 138 GLU B CA 1
ATOM 2838 C C . GLU B 1 138 ? 6.918 11.953 14.094 1 98.62 138 GLU B C 1
ATOM 2840 O O . GLU B 1 138 ? 8.062 12.305 14.406 1 98.62 138 GLU B O 1
ATOM 2845 N N . THR B 1 139 ? 6.648 10.883 13.43 1 98.5 139 THR B N 1
ATOM 2846 C CA . THR B 1 139 ? 7.711 9.992 12.969 1 98.5 139 THR B CA 1
ATOM 2847 C C . THR B 1 139 ? 8.656 10.727 12.023 1 98.5 139 THR B C 1
ATOM 2849 O O . THR B 1 139 ? 9.875 10.633 12.156 1 98.5 139 THR B O 1
ATOM 2852 N N . LEU B 1 140 ? 8.109 11.477 11.102 1 98.31 140 LEU B N 1
ATOM 2853 C CA . LEU B 1 140 ? 8.93 12.195 10.133 1 98.31 140 LEU B CA 1
ATOM 2854 C C . LEU B 1 140 ? 9.703 13.328 10.805 1 98.31 140 LEU B C 1
ATOM 2856 O O . LEU B 1 140 ? 10.859 13.57 10.477 1 98.31 140 LEU B O 1
ATOM 2860 N N . GLN B 1 141 ? 9.055 14.07 11.719 1 98.25 141 GLN B N 1
ATOM 2861 C CA . GLN B 1 141 ? 9.758 15.102 12.469 1 98.25 141 GLN B CA 1
ATOM 2862 C C . GLN B 1 141 ? 10.969 14.523 13.211 1 98.25 141 GLN B C 1
ATOM 2864 O O . GLN B 1 141 ? 12.07 15.07 13.125 1 98.25 141 GLN B O 1
ATOM 2869 N N . ASN B 1 142 ? 10.789 13.422 13.859 1 97.88 142 ASN B N 1
ATOM 2870 C CA . ASN B 1 142 ? 11.867 12.773 14.602 1 97.88 142 ASN B CA 1
ATOM 2871 C C . ASN B 1 142 ? 12.984 12.312 13.68 1 97.88 142 ASN B C 1
ATOM 2873 O O . ASN B 1 142 ? 14.164 12.469 14 1 97.88 142 ASN B O 1
ATOM 2877 N N . ALA B 1 143 ? 12.625 11.773 12.547 1 96.19 143 ALA B N 1
ATOM 2878 C CA . ALA B 1 143 ? 13.617 11.297 11.594 1 96.19 143 ALA B CA 1
ATOM 2879 C C . ALA B 1 143 ? 14.461 12.445 11.055 1 96.19 143 ALA B C 1
ATOM 2881 O O . ALA B 1 143 ? 15.68 12.328 10.93 1 96.19 143 ALA B O 1
ATOM 2882 N N . ILE B 1 144 ? 13.812 13.523 10.727 1 96.31 144 ILE B N 1
ATOM 2883 C CA . ILE B 1 144 ? 14.492 14.688 10.172 1 96.31 144 ILE B CA 1
ATOM 2884 C C . ILE B 1 144 ? 15.461 15.258 11.203 1 96.31 144 ILE B C 1
ATOM 2886 O O . ILE B 1 144 ? 16.625 15.531 10.883 1 96.31 144 ILE B O 1
ATOM 2890 N N . ILE B 1 145 ? 15.031 15.367 12.414 1 96.81 145 ILE B N 1
ATOM 2891 C CA . ILE B 1 145 ? 15.852 15.922 13.484 1 96.81 145 ILE B CA 1
ATOM 2892 C C . ILE B 1 145 ? 17.016 14.984 13.773 1 96.81 145 ILE B C 1
ATOM 2894 O O . ILE B 1 145 ? 18.172 15.422 13.883 1 96.81 145 ILE B O 1
ATOM 2898 N N . ALA B 1 146 ? 16.781 13.719 13.828 1 95.06 146 ALA B N 1
ATOM 2899 C CA . ALA B 1 146 ? 17.828 12.734 14.086 1 95.06 146 ALA B CA 1
ATOM 2900 C C . ALA B 1 146 ? 18.875 12.742 12.984 1 95.06 146 ALA B C 1
ATOM 2902 O O . ALA B 1 146 ? 20.047 12.453 13.234 1 95.06 146 ALA B O 1
ATOM 2903 N N . ALA B 1 147 ? 18.453 13.141 11.836 1 92.81 147 ALA B N 1
ATOM 2904 C CA . ALA B 1 147 ? 19.359 13.172 10.688 1 92.81 147 ALA B CA 1
ATOM 2905 C C . ALA B 1 147 ? 20.078 14.508 10.594 1 92.81 147 ALA B C 1
ATOM 2907 O O . ALA B 1 147 ? 20.844 14.742 9.648 1 92.81 147 ALA B O 1
ATOM 2908 N N . GLY B 1 148 ? 19.859 15.359 11.578 1 93.25 148 GLY B N 1
ATOM 2909 C CA . GLY B 1 148 ? 20.547 16.641 11.625 1 93.25 148 GLY B CA 1
ATOM 2910 C C . GLY B 1 148 ? 19.859 17.703 10.789 1 93.25 148 GLY B C 1
ATOM 2911 O O . GLY B 1 148 ? 20.469 18.734 10.461 1 93.25 148 GLY B O 1
ATOM 2912 N N . GLY B 1 149 ? 18.656 17.391 10.375 1 95.81 149 GLY B N 1
ATOM 2913 C CA . GLY B 1 149 ? 17.953 18.328 9.523 1 95.81 149 GLY B CA 1
ATOM 2914 C C . GLY B 1 149 ? 17.109 19.328 10.297 1 95.81 149 GLY B C 1
ATOM 2915 O O . GLY B 1 149 ? 16.938 19.188 11.516 1 95.81 149 GLY B O 1
ATOM 2916 N N . THR B 1 150 ? 16.641 20.312 9.531 1 97.19 150 THR B N 1
ATOM 2917 C CA . THR B 1 150 ? 15.695 21.312 10.031 1 97.19 150 THR B CA 1
ATOM 2918 C C . THR B 1 150 ? 14.297 21.031 9.492 1 97.19 150 THR B C 1
ATOM 2920 O O . THR B 1 150 ? 14.133 20.734 8.312 1 97.19 150 THR B O 1
ATOM 2923 N N . LEU B 1 151 ? 13.367 21.172 10.336 1 98.12 151 LEU B N 1
ATOM 2924 C CA . LEU B 1 151 ? 11.984 20.938 9.93 1 98.12 151 LEU B CA 1
ATOM 2925 C C . LEU B 1 151 ? 11.469 22.078 9.055 1 98.12 151 LEU B C 1
ATOM 2927 O O . LEU B 1 151 ? 11.68 23.25 9.375 1 98.12 151 LEU B O 1
ATOM 2931 N N . ALA B 1 152 ? 10.836 21.734 7.945 1 96.31 152 ALA B N 1
ATOM 2932 C CA . ALA B 1 152 ? 10.109 22.75 7.18 1 96.31 152 ALA B CA 1
ATOM 2933 C C . ALA B 1 152 ? 8.984 23.359 8.016 1 96.31 152 ALA B C 1
ATOM 2935 O O . ALA B 1 152 ? 8.398 22.688 8.859 1 96.31 152 ALA B O 1
ATOM 2936 N N . PRO B 1 153 ? 8.664 24.547 7.742 1 94.88 153 PRO B N 1
ATOM 2937 C CA . PRO B 1 153 ? 7.598 25.188 8.516 1 94.88 153 PRO B CA 1
ATOM 2938 C C . PRO B 1 153 ? 6.223 24.594 8.234 1 94.88 153 PRO B C 1
ATOM 2940 O O . PRO B 1 153 ? 5.984 24.078 7.141 1 94.88 153 PRO B O 1
ATOM 2943 N N . ALA B 1 154 ? 5.367 24.703 9.242 1 92.5 154 ALA B N 1
ATOM 2944 C CA . ALA B 1 154 ? 3.988 24.25 9.07 1 92.5 154 ALA B CA 1
ATOM 2945 C C . ALA B 1 154 ? 3.195 25.234 8.219 1 92.5 154 ALA B C 1
ATOM 2947 O O . ALA B 1 154 ? 3.516 26.438 8.18 1 92.5 154 ALA B O 1
ATOM 2948 N N . ALA B 1 155 ? 2.193 24.703 7.578 1 93.88 155 ALA B N 1
ATOM 2949 C CA . ALA B 1 155 ? 1.282 25.5 6.766 1 93.88 155 ALA B CA 1
ATOM 2950 C C . ALA B 1 155 ? -0.13 25.484 7.344 1 93.88 155 ALA B C 1
ATOM 2952 O O . ALA B 1 155 ? -0.409 24.75 8.289 1 93.88 155 ALA B O 1
ATOM 2953 N N . THR B 1 156 ? -0.947 26.406 6.863 1 95.94 156 THR B N 1
ATOM 2954 C CA . THR B 1 156 ? -2.385 26.359 7.109 1 95.94 156 THR B CA 1
ATOM 2955 C C . THR B 1 156 ? -3.115 25.719 5.93 1 95.94 156 THR B C 1
ATOM 2957 O O . THR B 1 156 ? -2.672 25.828 4.785 1 95.94 156 THR B O 1
ATOM 2960 N N . TYR B 1 157 ? -4.211 25.047 6.301 1 97.88 157 TYR B N 1
ATOM 2961 C CA . TYR B 1 157 ? -4.879 24.266 5.27 1 97.88 157 TYR B CA 1
ATOM 2962 C C . TYR B 1 157 ? -6.371 24.578 5.227 1 97.88 157 TYR B C 1
ATOM 2964 O O . TYR B 1 157 ? -6.984 24.859 6.258 1 97.88 157 TYR B O 1
ATOM 2972 N N . ARG B 1 158 ? -6.906 24.578 4.047 1 97.69 158 ARG B N 1
ATOM 2973 C CA . ARG B 1 158 ? -8.336 24.719 3.803 1 97.69 158 ARG B CA 1
ATOM 2974 C C . ARG B 1 158 ? -8.852 23.625 2.879 1 97.69 158 ARG B C 1
ATOM 2976 O O . ARG B 1 158 ? -8.18 23.25 1.916 1 97.69 158 ARG B O 1
ATOM 2983 N N . PHE B 1 159 ? -10.078 23.188 3.221 1 98.56 159 PHE B N 1
ATOM 2984 C CA . PHE B 1 159 ? -10.68 22.094 2.457 1 98.56 159 PHE B CA 1
ATOM 2985 C C . PHE B 1 159 ? -12.086 22.469 2 1 98.56 159 PHE B C 1
ATOM 2987 O O . PHE B 1 159 ? -12.695 23.391 2.545 1 98.56 159 PHE B O 1
ATOM 2994 N N . PRO B 1 160 ? -12.586 21.781 0.987 1 97.94 160 PRO B N 1
ATOM 2995 C CA . PRO B 1 160 ? -13.945 22.094 0.535 1 97.94 160 PRO B CA 1
ATOM 2996 C C . PRO B 1 160 ? -14.992 21.938 1.64 1 97.94 160 PRO B C 1
ATOM 2998 O O . PRO B 1 160 ? -14.93 20.969 2.408 1 97.94 160 PRO B O 1
ATOM 3001 N N . ASN B 1 161 ? -15.969 22.75 1.682 1 97.94 161 ASN B N 1
ATOM 3002 C CA . ASN B 1 161 ? -16.938 22.812 2.77 1 97.94 161 ASN B CA 1
ATOM 3003 C C . ASN B 1 161 ? -17.766 21.531 2.844 1 97.94 161 ASN B C 1
ATOM 3005 O O . ASN B 1 161 ? -18.156 21.094 3.93 1 97.94 161 ASN B O 1
ATOM 3009 N N . ASN B 1 162 ? -17.969 20.922 1.761 1 98.31 162 ASN B N 1
ATOM 3010 C CA . ASN B 1 162 ? -18.875 19.766 1.716 1 98.31 162 ASN B CA 1
ATOM 3011 C C . ASN B 1 162 ? -18.297 18.578 2.469 1 98.31 162 ASN B C 1
ATOM 3013 O O . ASN B 1 162 ? -19.031 17.688 2.891 1 98.31 162 ASN B O 1
ATOM 3017 N N . VAL B 1 163 ? -17.016 18.547 2.646 1 98.56 163 VAL B N 1
ATOM 3018 C CA . VAL B 1 163 ? -16.406 17.406 3.332 1 98.56 163 VAL B CA 1
ATOM 3019 C C . VAL B 1 163 ? -16.781 17.438 4.812 1 98.56 163 VAL B C 1
ATOM 3021 O O . VAL B 1 163 ? -16.641 16.438 5.516 1 98.56 163 VAL B O 1
ATOM 3024 N N . PHE B 1 164 ? -17.281 18.578 5.262 1 98.56 164 PHE B N 1
ATOM 3025 C CA . PHE B 1 164 ? -17.578 18.75 6.68 1 98.56 164 PHE B CA 1
ATOM 3026 C C . PHE B 1 164 ? -19.062 18.547 6.949 1 98.56 164 PHE B C 1
ATOM 3028 O O . PHE B 1 164 ? -19.531 18.719 8.078 1 98.56 164 PHE B O 1
ATOM 3035 N N . ILE B 1 165 ? -19.859 18.156 5.922 1 97.94 165 ILE B N 1
ATOM 3036 C CA . ILE B 1 165 ? -21.281 18.016 6.16 1 97.94 165 ILE B CA 1
ATOM 3037 C C . ILE B 1 165 ? -21.797 16.734 5.484 1 97.94 165 ILE B C 1
ATOM 3039 O O . ILE B 1 165 ? -22.891 16.266 5.773 1 97.94 165 ILE B O 1
ATOM 3043 N N . SER B 1 166 ? -21.016 16.172 4.543 1 98.25 166 SER B N 1
ATOM 3044 C CA . SER B 1 166 ? -21.422 14.992 3.775 1 98.25 166 SER B CA 1
ATOM 3045 C C . SER B 1 166 ? -20.469 13.828 4.008 1 98.25 166 SER B C 1
ATOM 3047 O O . SER B 1 166 ? -19.297 13.891 3.623 1 98.25 166 SER B O 1
ATOM 3049 N N . PRO B 1 167 ? -21 12.742 4.562 1 98.12 167 PRO B N 1
ATOM 3050 C CA . PRO B 1 167 ? -20.141 11.562 4.75 1 98.12 167 PRO B CA 1
ATOM 3051 C C . PRO B 1 167 ? -19.516 11.07 3.443 1 98.12 167 PRO B C 1
ATOM 3053 O O . PRO B 1 167 ? -18.359 10.648 3.428 1 98.12 167 PRO B O 1
ATOM 3056 N N . VAL B 1 168 ? -20.297 11.117 2.369 1 97.75 168 VAL B N 1
ATOM 3057 C CA . VAL B 1 168 ? -19.797 10.641 1.086 1 97.75 168 VAL B CA 1
ATOM 3058 C C . VAL B 1 168 ? -18.703 11.586 0.575 1 97.75 168 VAL B C 1
ATOM 3060 O O . VAL B 1 168 ? -17.688 11.141 0.042 1 97.75 168 VAL B O 1
ATOM 3063 N N . ALA B 1 169 ? -18.922 12.883 0.755 1 98.19 169 ALA B N 1
ATOM 3064 C CA . ALA B 1 169 ? -17.906 13.844 0.348 1 98.19 169 ALA B CA 1
ATOM 3065 C C . ALA B 1 169 ? -16.625 13.664 1.171 1 98.19 169 ALA B C 1
ATOM 3067 O O . ALA B 1 169 ? -15.523 13.742 0.635 1 98.19 169 ALA B O 1
ATOM 3068 N N . PHE B 1 170 ? -16.828 13.43 2.461 1 98.81 170 PHE B N 1
ATOM 3069 C CA . PHE B 1 170 ? -15.68 13.156 3.318 1 98.81 170 PHE B CA 1
ATOM 3070 C C . PHE B 1 170 ? -14.914 11.938 2.82 1 98.81 170 PHE B C 1
ATOM 3072 O O . PHE B 1 170 ? -13.688 11.992 2.646 1 98.81 170 PHE B O 1
ATOM 3079 N N . SER B 1 171 ? -15.609 10.859 2.6 1 98.19 171 SER B N 1
ATOM 3080 C CA . SER B 1 171 ? -14.969 9.609 2.203 1 98.19 171 SER B CA 1
ATOM 3081 C C . SER B 1 171 ? -14.242 9.758 0.872 1 98.19 171 SER B C 1
ATOM 3083 O O . SER B 1 171 ? -13.102 9.312 0.73 1 98.19 171 SER B O 1
ATOM 3085 N N . TRP B 1 172 ? -14.898 10.406 -0.062 1 97.81 172 TRP B N 1
ATOM 3086 C CA . TRP B 1 172 ? -14.312 10.57 -1.387 1 97.81 172 TRP B CA 1
ATOM 3087 C C . TRP B 1 172 ? -13.086 11.477 -1.326 1 97.81 172 TRP B C 1
ATOM 3089 O O . TRP B 1 172 ? -12.055 11.188 -1.942 1 97.81 172 TRP B O 1
ATOM 3099 N N . PHE B 1 173 ? -13.156 12.539 -0.636 1 98.62 173 PHE B N 1
ATOM 3100 C CA . PHE B 1 173 ? -12.039 13.477 -0.541 1 98.62 173 PHE B CA 1
ATOM 3101 C C . PHE B 1 173 ? -10.883 12.852 0.231 1 98.62 173 PHE B C 1
ATOM 3103 O O . PHE B 1 173 ? -9.719 12.992 -0.162 1 98.62 173 PHE B O 1
ATOM 3110 N N . GLY B 1 174 ? -11.219 12.203 1.365 1 98.69 174 GLY B N 1
ATOM 3111 C CA . GLY B 1 174 ? -10.188 11.484 2.084 1 98.69 174 GLY B CA 1
ATOM 3112 C C . GLY B 1 174 ? -9.469 10.461 1.228 1 98.69 174 GLY B C 1
ATOM 3113 O O . GLY B 1 174 ? -8.234 10.375 1.247 1 98.69 174 GLY B O 1
ATOM 3114 N N . TYR B 1 175 ? -10.242 9.719 0.469 1 98.25 175 TYR B N 1
ATOM 3115 C CA . TYR B 1 175 ? -9.68 8.766 -0.478 1 98.25 175 TYR B CA 1
ATOM 3116 C C . TYR B 1 175 ? -8.742 9.461 -1.457 1 98.25 175 TYR B C 1
ATOM 3118 O O . TYR B 1 175 ? -7.641 8.969 -1.729 1 98.25 175 TYR B O 1
ATOM 3126 N N . THR B 1 176 ? -9.133 10.562 -1.958 1 98.25 176 THR B N 1
ATOM 3127 C CA . THR B 1 176 ? -8.344 11.312 -2.924 1 98.25 176 THR B CA 1
ATOM 3128 C C . THR B 1 176 ? -7.027 11.773 -2.305 1 98.25 176 THR B C 1
ATOM 3130 O O . THR B 1 176 ? -5.969 11.664 -2.926 1 98.25 176 THR B O 1
ATOM 3133 N N . LEU B 1 177 ? -7.055 12.289 -1.137 1 98.75 177 LEU B N 1
ATOM 3134 C CA . LEU B 1 177 ? -5.844 12.727 -0.452 1 98.75 177 LEU B CA 1
ATOM 3135 C C . LEU B 1 177 ? -4.898 11.555 -0.217 1 98.75 177 LEU B C 1
ATOM 3137 O O . LEU B 1 177 ? -3.688 11.672 -0.417 1 98.75 177 LEU B O 1
ATOM 3141 N N . GLU B 1 178 ? -5.484 10.445 0.23 1 98.69 178 GLU B N 1
ATOM 3142 C CA . GLU B 1 178 ? -4.66 9.258 0.466 1 98.69 178 GLU B CA 1
ATOM 3143 C C . GLU B 1 178 ? -4.016 8.766 -0.828 1 98.69 178 GLU B C 1
ATOM 3145 O O . GLU B 1 178 ? -2.875 8.305 -0.823 1 98.69 178 GLU B O 1
ATOM 3150 N N . GLU B 1 179 ? -4.734 8.844 -1.965 1 98.62 179 GLU B N 1
ATOM 3151 C CA . GLU B 1 179 ? -4.172 8.469 -3.26 1 98.62 179 GLU B CA 1
ATOM 3152 C C . GLU B 1 179 ? -3.002 9.367 -3.639 1 98.62 179 GLU B C 1
ATOM 3154 O O . GLU B 1 179 ? -2.02 8.906 -4.223 1 98.62 179 GLU B O 1
ATOM 3159 N N . ILE B 1 180 ? -3.109 10.602 -3.348 1 98.81 180 ILE B N 1
ATOM 3160 C CA . ILE B 1 180 ? -1.997 11.516 -3.568 1 98.81 180 ILE B CA 1
ATOM 3161 C C . ILE B 1 180 ? -0.803 11.094 -2.717 1 98.81 180 ILE B C 1
ATOM 3163 O O . ILE B 1 180 ? 0.331 11.055 -3.201 1 98.81 180 ILE B O 1
ATOM 3167 N N . GLY B 1 181 ? -1.073 10.781 -1.45 1 98.81 181 GLY B N 1
ATOM 3168 C CA . GLY B 1 181 ? -0.021 10.273 -0.583 1 98.81 181 GLY B CA 1
ATOM 3169 C C . GLY B 1 181 ? 0.639 9.016 -1.114 1 98.81 181 GLY B C 1
ATOM 3170 O O . GLY B 1 181 ? 1.859 8.859 -1.021 1 98.81 181 GLY B O 1
ATOM 3171 N N . ILE B 1 182 ? -0.125 8.109 -1.688 1 98.75 182 ILE B N 1
ATOM 3172 C CA . ILE B 1 182 ? 0.379 6.871 -2.266 1 98.75 182 ILE B CA 1
ATOM 3173 C C . ILE B 1 182 ? 1.376 7.184 -3.379 1 98.75 182 ILE B C 1
ATOM 3175 O O . ILE B 1 182 ? 2.5 6.68 -3.375 1 98.75 182 ILE B O 1
ATOM 3179 N N . GLY B 1 183 ? 0.984 8.055 -4.305 1 98.75 183 GLY B N 1
ATOM 3180 C CA . GLY B 1 183 ? 1.889 8.438 -5.375 1 98.75 183 GLY B CA 1
ATOM 3181 C C . GLY B 1 183 ? 3.139 9.133 -4.879 1 98.75 183 GLY B C 1
ATOM 3182 O O . GLY B 1 183 ? 4.234 8.898 -5.391 1 98.75 183 GLY B O 1
ATOM 3183 N N . ALA B 1 184 ? 2.994 10 -3.922 1 98.81 184 ALA B N 1
ATOM 3184 C CA . ALA B 1 184 ? 4.113 10.758 -3.359 1 98.81 184 ALA B CA 1
ATOM 3185 C C . ALA B 1 184 ? 5.121 9.828 -2.693 1 98.81 184 ALA B C 1
ATOM 3187 O O . ALA B 1 184 ? 6.328 9.93 -2.939 1 98.81 184 ALA B O 1
ATOM 3188 N N . TYR B 1 185 ? 4.629 8.906 -1.882 1 98.75 185 TYR B N 1
ATOM 3189 C CA . TYR B 1 185 ? 5.535 8.039 -1.147 1 98.75 185 TYR B CA 1
ATOM 3190 C C . TYR B 1 185 ? 6.223 7.051 -2.084 1 98.75 185 TYR B C 1
ATOM 3192 O O . TYR B 1 185 ? 7.379 6.676 -1.866 1 98.75 185 TYR B O 1
ATOM 3200 N N . LEU B 1 186 ? 5.465 6.578 -3.062 1 98.5 186 LEU B N 1
ATOM 3201 C CA . LEU B 1 186 ? 6.129 5.734 -4.047 1 98.5 186 LEU B CA 1
ATOM 3202 C C . LEU B 1 186 ? 7.277 6.484 -4.715 1 98.5 186 LEU B C 1
ATOM 3204 O O . LEU B 1 186 ? 8.375 5.938 -4.871 1 98.5 186 LEU B O 1
ATOM 3208 N N . GLY B 1 187 ? 7.07 7.73 -5.125 1 97.44 187 GLY B N 1
ATOM 3209 C CA . GLY B 1 187 ? 8.148 8.547 -5.672 1 97.44 187 GLY B CA 1
ATOM 3210 C C . GLY B 1 187 ? 9.297 8.742 -4.703 1 97.44 187 GLY B C 1
ATOM 3211 O O . GLY B 1 187 ? 10.461 8.625 -5.086 1 97.44 187 GLY B O 1
ATOM 3212 N N . ALA B 1 188 ? 8.977 8.984 -3.508 1 96.75 188 ALA B N 1
ATOM 3213 C CA . ALA B 1 188 ? 9.977 9.258 -2.477 1 96.75 188 ALA B CA 1
ATOM 3214 C C . ALA B 1 188 ? 10.828 8.031 -2.201 1 96.75 188 ALA B C 1
ATOM 3216 O O . ALA B 1 188 ? 12.062 8.109 -2.176 1 96.75 188 ALA B O 1
ATOM 3217 N N . VAL B 1 189 ? 10.195 6.898 -1.968 1 97.25 189 VAL B N 1
ATOM 3218 C CA . VAL B 1 189 ? 10.883 5.664 -1.596 1 97.25 189 VAL B CA 1
ATOM 3219 C C . VAL B 1 189 ? 11.906 5.297 -2.668 1 97.25 189 VAL B C 1
ATOM 3221 O O . VAL B 1 189 ? 12.984 4.773 -2.357 1 97.25 189 VAL B O 1
ATOM 3224 N N . SER B 1 190 ? 11.656 5.629 -3.867 1 94.94 190 SER B N 1
ATOM 3225 C CA . SER B 1 190 ? 12.555 5.293 -4.969 1 94.94 190 SER B CA 1
ATOM 3226 C C . SER B 1 190 ? 13.789 6.184 -4.965 1 94.94 190 SER B C 1
ATOM 3228 O O . SER B 1 190 ? 14.812 5.836 -5.559 1 94.94 190 SER B O 1
ATOM 3230 N N . GLN B 1 191 ? 13.742 7.32 -4.234 1 96 191 GLN B N 1
ATOM 3231 C CA . GLN B 1 191 ? 14.805 8.312 -4.336 1 96 191 GLN B CA 1
ATOM 3232 C C . GLN B 1 191 ? 15.617 8.391 -3.047 1 96 191 GLN B C 1
ATOM 3234 O O . GLN B 1 191 ? 16.75 8.875 -3.047 1 96 191 GLN B O 1
ATOM 3239 N N . ILE B 1 192 ? 15.062 7.914 -1.953 1 96.69 192 ILE B N 1
ATOM 3240 C CA . ILE B 1 192 ? 15.727 8.031 -0.659 1 96.69 192 ILE B CA 1
ATOM 3241 C C . ILE B 1 192 ? 16.969 7.137 -0.629 1 96.69 192 ILE B C 1
ATOM 3243 O O . ILE B 1 192 ? 16.891 5.957 -0.976 1 96.69 192 ILE B O 1
ATOM 3247 N N . GLU B 1 193 ? 18.047 7.703 -0.196 1 95.38 193 GLU B N 1
ATOM 3248 C CA . GLU B 1 193 ? 19.312 6.988 -0.206 1 95.38 193 GLU B CA 1
ATOM 3249 C C . GLU B 1 193 ? 19.5 6.168 1.067 1 95.38 193 GLU B C 1
ATOM 3251 O O . GLU B 1 193 ? 19.938 5.016 1.014 1 95.38 193 GLU B O 1
ATOM 3256 N N . SER B 1 194 ? 19.219 6.762 2.205 1 94.94 194 SER B N 1
ATOM 3257 C CA . SER B 1 194 ? 19.375 6.062 3.477 1 94.94 194 SER B CA 1
ATOM 3258 C C . SER B 1 194 ? 18.422 4.875 3.566 1 94.94 194 SER B C 1
ATOM 3260 O O . SER B 1 194 ? 17.203 5.031 3.42 1 94.94 194 SER B O 1
ATOM 3262 N N . LYS B 1 195 ? 18.969 3.684 3.875 1 94.31 195 LYS B N 1
ATOM 3263 C CA . LYS B 1 195 ? 18.156 2.479 3.979 1 94.31 195 LYS B CA 1
ATOM 3264 C C . LYS B 1 195 ? 17.141 2.598 5.117 1 94.31 195 LYS B C 1
ATOM 3266 O O . LYS B 1 195 ? 15.992 2.176 4.977 1 94.31 195 LYS B O 1
ATOM 3271 N N . ASP B 1 196 ? 17.531 3.141 6.199 1 93.56 196 ASP B N 1
ATOM 3272 C CA . ASP B 1 196 ? 16.641 3.271 7.348 1 93.56 196 ASP B CA 1
ATOM 3273 C C . ASP B 1 196 ? 15.508 4.25 7.055 1 93.56 196 ASP B C 1
ATOM 3275 O O . ASP B 1 196 ? 14.352 4.004 7.418 1 93.56 196 ASP B O 1
ATOM 3279 N N . LEU B 1 197 ? 15.844 5.34 6.426 1 95.56 197 LEU B N 1
ATOM 3280 C CA . LEU B 1 197 ? 14.82 6.312 6.078 1 95.56 197 LEU B CA 1
ATOM 3281 C C . LEU B 1 197 ? 13.883 5.762 5.012 1 95.56 197 LEU B C 1
ATOM 3283 O O . LEU B 1 197 ? 12.68 6.027 5.035 1 95.56 197 LEU B O 1
ATOM 3287 N N . ARG B 1 198 ? 14.422 5.004 4.125 1 96.25 198 ARG B N 1
ATOM 3288 C CA . ARG B 1 198 ? 13.617 4.348 3.1 1 96.25 198 ARG B CA 1
ATOM 3289 C C . ARG B 1 198 ? 12.641 3.357 3.717 1 96.25 198 ARG B C 1
ATOM 3291 O O . ARG B 1 198 ? 11.492 3.266 3.287 1 96.25 198 ARG B O 1
ATOM 3298 N N . LYS B 1 199 ? 13.062 2.639 4.672 1 96 199 LYS B N 1
ATOM 3299 C CA . LYS B 1 199 ? 12.195 1.703 5.383 1 96 199 LYS B CA 1
ATOM 3300 C C . LYS B 1 199 ? 11.031 2.432 6.047 1 96 199 LYS B C 1
ATOM 3302 O O . LYS B 1 199 ? 9.891 1.981 5.969 1 96 199 LYS B O 1
ATOM 3307 N N . ALA B 1 200 ? 11.359 3.494 6.68 1 95.69 200 ALA B N 1
ATOM 3308 C CA . ALA B 1 200 ? 10.312 4.285 7.328 1 95.69 200 ALA B CA 1
ATOM 3309 C C . ALA B 1 200 ? 9.312 4.82 6.309 1 95.69 200 ALA B C 1
ATOM 3311 O O . ALA B 1 200 ? 8.102 4.723 6.508 1 95.69 200 ALA B O 1
ATOM 3312 N N . ALA B 1 201 ? 9.805 5.359 5.227 1 97.69 201 ALA B N 1
ATOM 3313 C CA . ALA B 1 201 ? 8.938 5.887 4.172 1 97.69 201 ALA B CA 1
ATOM 3314 C C . ALA B 1 201 ? 8.078 4.785 3.568 1 97.69 201 ALA B C 1
ATOM 3316 O O . ALA B 1 201 ? 6.879 4.984 3.332 1 97.69 201 ALA B O 1
ATOM 3317 N N . ALA B 1 202 ? 8.656 3.66 3.334 1 98.38 202 ALA B N 1
ATOM 3318 C CA . ALA B 1 202 ? 7.922 2.533 2.768 1 98.38 202 ALA B CA 1
ATOM 3319 C C . ALA B 1 202 ? 6.836 2.053 3.725 1 98.38 202 ALA B C 1
ATOM 3321 O O . ALA B 1 202 ? 5.754 1.649 3.291 1 98.38 202 ALA B O 1
ATOM 3322 N N . SER B 1 203 ? 7.164 2.057 4.965 1 98.56 203 SER B N 1
ATOM 3323 C CA . SER B 1 203 ? 6.18 1.662 5.969 1 98.56 203 SER B CA 1
ATOM 3324 C C . SER B 1 203 ? 4.969 2.584 5.949 1 98.56 203 SER B C 1
ATOM 3326 O O . SER B 1 203 ? 3.826 2.119 5.973 1 98.56 203 SER B O 1
ATOM 3328 N N . ILE B 1 204 ? 5.191 3.842 5.879 1 98.81 204 ILE B N 1
ATOM 3329 C CA . ILE B 1 204 ? 4.109 4.816 5.793 1 98.81 204 ILE B CA 1
ATOM 3330 C C . ILE B 1 204 ? 3.357 4.637 4.477 1 98.81 204 ILE B C 1
ATOM 3332 O O . ILE B 1 204 ? 2.125 4.691 4.445 1 98.81 204 ILE B O 1
ATOM 3336 N N . TYR B 1 205 ? 4.066 4.398 3.395 1 98.75 205 TYR B N 1
ATOM 3337 C CA . TYR B 1 205 ? 3.502 4.164 2.07 1 98.75 205 TYR B CA 1
ATOM 3338 C C . TYR B 1 205 ? 2.41 3.104 2.119 1 98.75 205 TYR B C 1
ATOM 3340 O O . TYR B 1 205 ? 1.289 3.336 1.66 1 98.75 205 TYR B O 1
ATOM 3348 N N . GLY B 1 206 ? 2.686 1.975 2.713 1 98.62 206 GLY B N 1
ATOM 3349 C CA . GLY B 1 206 ? 1.689 0.921 2.826 1 98.62 206 GLY B CA 1
ATOM 3350 C C . GLY B 1 206 ? 0.477 1.332 3.639 1 98.62 206 GLY B C 1
ATOM 3351 O O . GLY B 1 206 ? -0.654 0.979 3.299 1 98.62 206 GLY B O 1
ATOM 3352 N N . SER B 1 207 ? 0.744 2.037 4.672 1 98.56 207 SER B N 1
ATOM 3353 C CA . SER B 1 207 ? -0.349 2.547 5.492 1 98.56 207 SER B CA 1
ATOM 3354 C C . SER B 1 207 ? -1.283 3.438 4.68 1 98.56 207 SER B C 1
ATOM 3356 O O . SER B 1 207 ? -2.502 3.389 4.852 1 98.56 207 SER B O 1
ATOM 3358 N N . GLU B 1 208 ? -0.701 4.258 3.791 1 98.69 208 GLU B N 1
ATOM 3359 C CA . GLU B 1 208 ? -1.519 5.141 2.961 1 98.69 208 GLU B CA 1
ATOM 3360 C C . GLU B 1 208 ? -2.447 4.336 2.055 1 98.69 208 GLU B C 1
ATOM 3362 O O . GLU B 1 208 ? -3.592 4.734 1.823 1 98.69 208 GLU B O 1
ATOM 3367 N N . VAL B 1 209 ? -1.991 3.27 1.572 1 98.62 209 VAL B N 1
ATOM 3368 C CA . VAL B 1 209 ? -2.83 2.441 0.71 1 98.62 209 VAL B CA 1
ATOM 3369 C C . VAL B 1 209 ? -3.982 1.853 1.521 1 98.62 209 VAL B C 1
ATOM 3371 O O . VAL B 1 209 ? -5.117 1.8 1.046 1 98.62 209 VAL B O 1
ATOM 3374 N N . ARG B 1 210 ? -3.699 1.448 2.73 1 98.31 210 ARG B N 1
ATOM 3375 C CA . ARG B 1 210 ? -4.762 0.924 3.582 1 98.31 210 ARG B CA 1
ATOM 3376 C C . ARG B 1 210 ? -5.812 1.991 3.863 1 98.31 210 ARG B C 1
ATOM 3378 O O . ARG B 1 210 ? -7.016 1.707 3.844 1 98.31 210 ARG B O 1
ATOM 3385 N N . HIS B 1 211 ? -5.328 3.238 4.145 1 98.62 211 HIS B N 1
ATOM 3386 C CA . HIS B 1 211 ? -6.273 4.324 4.371 1 98.62 211 HIS B CA 1
ATOM 3387 C C . HIS B 1 211 ? -7.191 4.52 3.17 1 98.62 211 HIS B C 1
ATOM 3389 O O . HIS B 1 211 ? -8.406 4.629 3.324 1 98.62 211 HIS B O 1
ATOM 3395 N N . ALA B 1 212 ? -6.613 4.535 2.006 1 98.12 212 ALA B N 1
ATOM 3396 C CA . ALA B 1 212 ? -7.383 4.719 0.779 1 98.12 212 ALA B CA 1
ATOM 3397 C C . ALA B 1 212 ? -8.43 3.621 0.618 1 98.12 212 ALA B C 1
ATOM 3399 O O . ALA B 1 212 ? -9.578 3.895 0.26 1 98.12 212 ALA B O 1
ATOM 3400 N N . ALA B 1 213 ? -8.039 2.418 0.911 1 97.25 213 ALA B N 1
ATOM 3401 C CA . ALA B 1 213 ? -8.945 1.281 0.762 1 97.25 213 ALA B CA 1
ATOM 3402 C C . ALA B 1 213 ? -10.133 1.396 1.714 1 97.25 213 ALA B C 1
ATOM 3404 O O . ALA B 1 213 ? -11.273 1.169 1.317 1 97.25 213 ALA B O 1
ATOM 3405 N N . VAL B 1 214 ? -9.859 1.746 2.947 1 96.75 214 VAL B N 1
ATOM 3406 C CA . VAL B 1 214 ? -10.898 1.867 3.961 1 96.75 214 VAL B CA 1
ATOM 3407 C C . VAL B 1 214 ? -11.883 2.959 3.561 1 96.75 214 VAL B C 1
ATOM 3409 O O . VAL B 1 214 ? -13.102 2.738 3.562 1 96.75 214 VAL B O 1
ATOM 3412 N N . LEU B 1 215 ? -11.375 4.062 3.148 1 97.38 215 LEU B N 1
ATOM 3413 C CA . LEU B 1 215 ? -12.227 5.203 2.826 1 97.38 215 LEU B CA 1
ATOM 3414 C C . LEU B 1 215 ? -13.039 4.934 1.563 1 97.38 215 LEU B C 1
ATOM 3416 O O . LEU B 1 215 ? -14.227 5.262 1.502 1 97.38 215 LEU B O 1
ATOM 3420 N N . ARG B 1 216 ? -12.406 4.352 0.604 1 95.19 216 ARG B N 1
ATOM 3421 C CA . ARG B 1 216 ? -13.117 4.031 -0.631 1 95.19 216 ARG B CA 1
ATOM 3422 C C . ARG B 1 216 ? -14.258 3.053 -0.369 1 95.19 216 ARG B C 1
ATOM 3424 O O . ARG B 1 216 ? -15.375 3.25 -0.849 1 95.19 216 ARG B O 1
ATOM 3431 N N . SER B 1 217 ? -13.961 2.051 0.401 1 92.75 217 SER B N 1
ATOM 3432 C CA . SER B 1 217 ? -14.945 1.023 0.714 1 92.75 217 SER B CA 1
ATOM 3433 C C . SER B 1 217 ? -16.109 1.597 1.527 1 92.75 217 SER B C 1
ATOM 3435 O O . SER B 1 217 ? -17.266 1.341 1.224 1 92.75 217 SER B O 1
ATOM 3437 N N . LEU B 1 218 ? -15.836 2.373 2.48 1 92.38 218 LEU B N 1
ATOM 3438 C CA . LEU B 1 218 ? -16.859 2.914 3.365 1 92.38 218 LEU B CA 1
ATOM 3439 C C . LEU B 1 218 ? -17.688 3.986 2.656 1 92.38 218 LEU B C 1
ATOM 3441 O O . LEU B 1 218 ? -18.812 4.262 3.043 1 92.38 218 LEU B O 1
ATOM 3445 N N . GLY B 1 219 ? -17.094 4.559 1.605 1 92 219 GLY B N 1
ATOM 3446 C CA . GLY B 1 219 ? -17.812 5.523 0.792 1 92 219 GLY B CA 1
ATOM 3447 C C . GLY B 1 219 ? -18.797 4.875 -0.177 1 92 219 GLY B C 1
ATOM 3448 O O . GLY B 1 219 ? -19.547 5.57 -0.858 1 92 219 GLY B O 1
ATOM 3449 N N . GLY B 1 220 ? -18.75 3.498 -0.247 1 89.06 220 GLY B N 1
ATOM 3450 C CA . GLY B 1 220 ? -19.656 2.779 -1.134 1 89.06 220 GLY B CA 1
ATOM 3451 C C . GLY B 1 220 ? -19.078 2.576 -2.525 1 89.06 220 GLY B C 1
ATOM 3452 O O . GLY B 1 220 ? -19.828 2.301 -3.471 1 89.06 220 GLY B O 1
ATOM 3453 N N . PHE B 1 221 ? -17.781 2.768 -2.605 1 88.44 221 PHE B N 1
ATOM 3454 C CA . PHE B 1 221 ? -17.109 2.586 -3.887 1 88.44 221 PHE B CA 1
ATOM 3455 C C . PHE B 1 221 ? -16.266 1.321 -3.881 1 88.44 221 PHE B C 1
ATOM 3457 O O . PHE B 1 221 ? -15.75 0.92 -2.836 1 88.44 221 PHE B O 1
ATOM 3464 N N . THR B 1 222 ? -16.219 0.711 -4.98 1 86.44 222 THR B N 1
ATOM 3465 C CA . THR B 1 222 ? -15.367 -0.472 -5.09 1 86.44 222 THR B CA 1
ATOM 3466 C C . THR B 1 222 ? -13.891 -0.085 -5.074 1 86.44 222 THR B C 1
ATOM 3468 O O . THR B 1 222 ? -13.484 0.846 -5.77 1 86.44 222 THR B O 1
ATOM 3471 N N . PHE B 1 223 ? -13.211 -0.634 -4.145 1 86.44 223 PHE B N 1
ATOM 3472 C CA . PHE B 1 223 ? -11.758 -0.508 -4.176 1 86.44 223 PHE B CA 1
ATOM 3473 C C . PHE B 1 223 ? -11.148 -1.549 -5.105 1 86.44 223 PHE B C 1
ATOM 3475 O O . PHE B 1 223 ? -11.43 -2.742 -4.98 1 86.44 223 PHE B O 1
ATOM 3482 N N . SER B 1 224 ? -10.367 -1.1 -6.082 1 87.31 224 SER B N 1
ATOM 3483 C CA . SER B 1 224 ? -9.961 -1.985 -7.164 1 87.31 224 SER B CA 1
ATOM 3484 C C . SER B 1 224 ? -8.477 -2.334 -7.066 1 87.31 224 SER B C 1
ATOM 3486 O O . SER B 1 224 ? -7.656 -1.48 -6.727 1 87.31 224 SER B O 1
ATOM 3488 N N . PRO B 1 225 ? -8.203 -3.65 -7.43 1 89.81 225 PRO B N 1
ATOM 3489 C CA . PRO B 1 225 ? -6.785 -3.945 -7.648 1 89.81 225 PRO B CA 1
ATOM 3490 C C . PRO B 1 225 ? -6.184 -3.135 -8.797 1 89.81 225 PRO B C 1
ATOM 3492 O O . PRO B 1 225 ? -6.922 -2.574 -9.609 1 89.81 225 PRO B O 1
ATOM 3495 N N . ARG B 1 226 ? -4.969 -2.854 -8.727 1 94.5 226 ARG B N 1
ATOM 3496 C CA . ARG B 1 226 ? -4.211 -2.213 -9.797 1 94.5 226 ARG B CA 1
ATOM 3497 C C . ARG B 1 226 ? -2.992 -3.043 -10.188 1 94.5 226 ARG B C 1
ATOM 3499 O O . ARG B 1 226 ? -2.332 -3.623 -9.32 1 94.5 226 ARG B O 1
ATOM 3506 N N . TYR B 1 227 ? -2.717 -3.119 -11.461 1 95.38 227 TYR B N 1
ATOM 3507 C CA . TYR B 1 227 ? -1.547 -3.863 -11.914 1 95.38 227 TYR B CA 1
ATOM 3508 C C . TYR B 1 227 ? -0.284 -3.377 -11.219 1 95.38 227 TYR B C 1
ATOM 3510 O O . TYR B 1 227 ? 0.509 -4.18 -10.719 1 95.38 227 TYR B O 1
ATOM 3518 N N . PHE B 1 228 ? -0.165 -2.027 -11.219 1 97.81 228 PHE B N 1
ATOM 3519 C CA . PHE B 1 228 ? 0.966 -1.343 -10.602 1 97.81 228 PHE B CA 1
ATOM 3520 C C . PHE B 1 228 ? 0.543 0.013 -10.055 1 97.81 228 PHE B C 1
ATOM 3522 O O . PHE B 1 228 ? -0.321 0.681 -10.625 1 97.81 228 PHE B O 1
ATOM 3529 N N . GLU B 1 229 ? 1.126 0.353 -8.906 1 97.94 229 GLU B N 1
ATOM 3530 C CA . GLU B 1 229 ? 0.976 1.742 -8.484 1 97.94 229 GLU B CA 1
ATOM 3531 C C . GLU B 1 229 ? 1.888 2.666 -9.289 1 97.94 229 GLU B C 1
ATOM 3533 O O . GLU B 1 229 ? 2.953 2.248 -9.75 1 97.94 229 GLU B O 1
ATOM 3538 N N . SER B 1 230 ? 1.452 3.863 -9.414 1 97.12 230 SER B N 1
ATOM 3539 C CA . SER B 1 230 ? 2.236 4.84 -10.164 1 97.12 230 SER B CA 1
ATOM 3540 C C . SER B 1 230 ? 2.742 5.953 -9.25 1 97.12 230 SER B C 1
ATOM 3542 O O . SER B 1 230 ? 1.999 6.457 -8.406 1 97.12 230 SER B O 1
ATOM 3544 N N . PRO B 1 231 ? 4.031 6.34 -9.469 1 97.94 231 PRO B N 1
ATOM 3545 C CA . PRO B 1 231 ? 4.559 7.445 -8.664 1 97.94 231 PRO B CA 1
ATOM 3546 C C . PRO B 1 231 ? 4.051 8.805 -9.125 1 97.94 231 PRO B C 1
ATOM 3548 O O . PRO B 1 231 ? 3.639 8.961 -10.273 1 97.94 231 PRO B O 1
ATOM 3551 N N . LEU B 1 232 ? 4.012 9.727 -8.203 1 98.12 232 LEU B N 1
ATOM 3552 C CA . LEU B 1 232 ? 3.879 11.141 -8.508 1 98.12 232 LEU B CA 1
ATOM 3553 C C . LEU B 1 232 ? 5.188 11.883 -8.242 1 98.12 232 LEU B C 1
ATOM 3555 O O . LEU B 1 232 ? 5.875 11.602 -7.262 1 98.12 232 LEU B O 1
ATOM 3559 N N . SER B 1 233 ? 5.496 12.789 -9.164 1 95.56 233 SER B N 1
ATOM 3560 C CA . SER B 1 233 ? 6.621 13.68 -8.906 1 95.56 233 SER B CA 1
ATOM 3561 C C . SER B 1 233 ? 6.27 14.727 -7.848 1 95.56 233 SER B C 1
ATOM 3563 O O . SER B 1 233 ? 5.09 14.977 -7.582 1 95.56 233 SER B O 1
ATOM 3565 N N . VAL B 1 234 ? 7.328 15.289 -7.301 1 95.62 234 VAL B N 1
ATOM 3566 C CA . VAL B 1 234 ? 7.125 16.359 -6.324 1 95.62 234 VAL B CA 1
ATOM 3567 C C . VAL B 1 234 ? 6.281 17.469 -6.941 1 95.62 234 VAL B C 1
ATOM 3569 O O . VAL B 1 234 ? 5.348 17.969 -6.309 1 95.62 234 VAL B O 1
ATOM 3572 N N . ALA B 1 235 ? 6.555 17.812 -8.156 1 96.25 235 ALA B N 1
ATOM 3573 C CA . ALA B 1 235 ? 5.824 18.875 -8.844 1 96.25 235 ALA B CA 1
ATOM 3574 C C . ALA B 1 235 ? 4.352 18.5 -9.016 1 96.25 235 ALA B C 1
ATOM 3576 O O . ALA B 1 235 ? 3.469 19.344 -8.852 1 96.25 235 ALA B O 1
ATOM 3577 N N . GLN B 1 236 ? 4.051 17.281 -9.367 1 98.19 236 GLN B N 1
ATOM 3578 C CA . GLN B 1 236 ? 2.678 16.812 -9.523 1 98.19 236 GLN B CA 1
ATOM 3579 C C . GLN B 1 236 ? 1.927 16.875 -8.195 1 98.19 236 GLN B C 1
ATOM 3581 O O . GLN B 1 236 ? 0.775 17.312 -8.141 1 98.19 236 GLN B O 1
ATOM 3586 N N . VAL B 1 237 ? 2.557 16.422 -7.145 1 98.31 237 VAL B N 1
ATOM 3587 C CA . VAL B 1 237 ? 1.935 16.438 -5.824 1 98.31 237 VAL B CA 1
ATOM 3588 C C . VAL B 1 237 ? 1.632 17.875 -5.414 1 98.31 237 VAL B C 1
ATOM 3590 O O . VAL B 1 237 ? 0.537 18.172 -4.93 1 98.31 237 VAL B O 1
ATOM 3593 N N . GLN B 1 238 ? 2.629 18.75 -5.625 1 96.88 238 GLN B N 1
ATOM 3594 C CA . GLN B 1 238 ? 2.439 20.156 -5.277 1 96.88 238 GLN B CA 1
ATOM 3595 C C . GLN B 1 238 ? 1.248 20.75 -6.02 1 96.88 238 GLN B C 1
ATOM 3597 O O . GLN B 1 238 ? 0.453 21.5 -5.438 1 96.88 238 GLN B O 1
ATOM 3602 N N . THR B 1 239 ? 1.104 20.391 -7.223 1 97.81 239 THR B N 1
ATOM 3603 C CA . THR B 1 239 ? -0.014 20.891 -8.023 1 97.81 239 THR B CA 1
ATOM 3604 C C . THR B 1 239 ? -1.34 20.375 -7.473 1 97.81 239 THR B C 1
ATOM 3606 O O . THR B 1 239 ? -2.309 21.125 -7.355 1 97.81 239 THR B O 1
ATOM 3609 N N . LEU B 1 240 ? -1.368 19.141 -7.082 1 98.25 240 LEU B N 1
ATOM 3610 C CA . LEU B 1 240 ? -2.6 18.5 -6.648 1 98.25 240 LEU B CA 1
ATOM 3611 C C . LEU B 1 240 ? -3.041 19.031 -5.289 1 98.25 240 LEU B C 1
ATOM 3613 O O . LEU B 1 240 ? -4.238 19.094 -5.004 1 98.25 240 LEU B O 1
ATOM 3617 N N . VAL B 1 241 ? -2.098 19.469 -4.473 1 97.88 241 VAL B N 1
ATOM 3618 C CA . VAL B 1 241 ? -2.49 19.844 -3.115 1 97.88 241 VAL B CA 1
ATOM 3619 C C . VAL B 1 241 ? -2.5 21.359 -2.977 1 97.88 241 VAL B C 1
ATOM 3621 O O . VAL B 1 241 ? -2.898 21.891 -1.938 1 97.88 241 VAL B O 1
ATOM 3624 N N . ALA B 1 242 ? -2.07 22.078 -3.979 1 96.81 242 ALA B N 1
ATOM 3625 C CA . ALA B 1 242 ? -1.982 23.531 -3.955 1 96.81 242 ALA B CA 1
ATOM 3626 C C . ALA B 1 242 ? -3.311 24.156 -3.533 1 96.81 242 ALA B C 1
ATOM 3628 O O . ALA B 1 242 ? -3.338 25.109 -2.756 1 96.81 242 ALA B O 1
ATOM 3629 N N . PRO B 1 243 ? -4.469 23.656 -3.938 1 97.12 243 PRO B N 1
ATOM 3630 C CA . PRO B 1 243 ? -5.742 24.281 -3.574 1 97.12 243 PRO B CA 1
ATOM 3631 C C . PRO B 1 243 ? -6.043 24.188 -2.08 1 97.12 243 PRO B C 1
ATOM 3633 O O . PRO B 1 243 ? -6.949 24.859 -1.583 1 97.12 243 PRO B O 1
ATOM 3636 N N . TYR B 1 244 ? -5.309 23.391 -1.415 1 97.38 244 TYR B N 1
ATOM 3637 C CA . TYR B 1 244 ? -5.676 23.141 -0.025 1 97.38 244 TYR B CA 1
ATOM 3638 C C . TYR B 1 244 ? -4.711 23.828 0.926 1 97.38 244 TYR B C 1
ATOM 3640 O O . TYR B 1 244 ? -4.82 23.688 2.146 1 97.38 244 TYR B O 1
ATOM 3648 N N . SER B 1 245 ? -3.727 24.438 0.377 1 86.06 245 SER B N 1
ATOM 3649 C CA . SER B 1 245 ? -2.773 25.203 1.171 1 86.06 245 SER B CA 1
ATOM 3650 C C . SER B 1 245 ? -3.137 26.688 1.187 1 86.06 245 SER B C 1
ATOM 3652 O O . SER B 1 245 ? -3.459 27.266 0.145 1 86.06 245 SER B O 1
ATOM 3654 N N . ALA B 1 246 ? -3.293 27.203 2.41 1 71.94 246 ALA B N 1
ATOM 3655 C CA . ALA B 1 246 ? -3.701 28.594 2.551 1 71.94 246 ALA B CA 1
ATOM 3656 C C . ALA B 1 246 ? -2.494 29.5 2.797 1 71.94 246 ALA B C 1
ATOM 3658 O O . ALA B 1 246 ? -1.488 29.062 3.359 1 71.94 246 ALA B O 1
#